Protein 1RQB (pdb70)

InterPro domains:
  IPR000891 Pyruvate carboxyltransferase [PF00682] (137-280)
  IPR000891 Pyruvate carboxyltransferase [PS50991] (14-276)
  IPR003379 Carboxylase, conserved domain [PF02436] (302-487)
  IPR013785 Aldolase-type TIM barrel [G3DSA:3.20.20.70] (5-469)
  IPR055268 Pyruvate carboxylase-like [PTHR43778] (8-470)

Organism: Propionibacterium freudenreichii subsp. shermanii (NCBI:txid1752)

Foldseek 3Di:
DDDDFFDFQEEAAEEAEAQDQQVVQLVLFAVLLPLLLLVLPFAHQAYEHDADCNCVNQLFPWLHHRLVSLLSSCVSPNHAYEEAAQQQGNFDAGAALVLLLVVLLSSVVSHAEYEYEHLQFVVSPSVVSCVVSVHAYEYEDEDADDPLDDLVLLLVSLVSCVCPHPAYEYYLQLDAQVNLLSNLLSNCVVPHLSHAYEYEGACQAPHCLNNCVNNRSRHRYYYAYDVCGAHSGHHHPVVSQVCPPVSYHHSGDVVSSVVSSVSVVVVVLLAVVSGDDGRHDNCCNPVVARPVVVVLVCCVVVPNSVCVVLCQLSVLCVQLQNRRCDPPNVVLSSVQSVVVSVHPPDDLVSLCSLQLSADHSGDHDPVSVVSSCVVVVDHRDHDHNSVPHDDCLVVLLVVQVVAAQRPNDVSLSSSCVRCVPSSNVSSVCSVVPTRGPTHDPCRSVVVD

Structure (mmCIF, N/CA/C/O backbone):
data_1RQB
#
_entry.id   1RQB
#
_cell.length_a   96.464
_cell.length_b   145.938
_cell.length_c   79.008
_cell.angle_alpha   90.00
_cell.angle_beta   90.00
_cell.angle_gamma   90.00
#
_symmetry.space_group_name_H-M   'C 2 2 21'
#
loop_
_entity.id
_entity.type
_entity.pdbx_description
1 polymer 'transcarboxylase 5S subunit'
2 non-polymer 'COBALT (II) ION'
3 water water
#
loop_
_atom_site.group_PDB
_atom_site.id
_atom_site.type_symbol
_atom_site.label_atom_id
_atom_site.label_alt_id
_atom_site.label_comp_id
_atom_site.label_asym_id
_atom_site.label_entity_id
_atom_site.label_seq_id
_atom_site.pdbx_PDB_ins_code
_atom_site.Cartn_x
_atom_site.Cartn_y
_atom_site.Cartn_z
_atom_site.occupancy
_atom_site.B_iso_or_equiv
_atom_site.auth_seq_id
_atom_site.auth_comp_id
_atom_site.auth_asym_id
_atom_site.auth_atom_id
_atom_site.pdbx_PDB_model_num
ATOM 1 N N . PRO A 1 14 ? 96.123 53.882 -30.637 1.00 57.82 3 PRO A N 1
ATOM 2 C CA . PRO A 1 14 ? 96.526 53.458 -29.278 1.00 55.56 3 PRO A CA 1
ATOM 3 C C . PRO A 1 14 ? 95.561 53.940 -28.194 1.00 51.89 3 PRO A C 1
ATOM 4 O O . PRO A 1 14 ? 95.131 55.093 -28.168 1.00 52.55 3 PRO A O 1
ATOM 8 N N . ARG A 1 15 ? 95.245 53.019 -27.301 1.00 42.81 4 ARG A N 1
ATOM 9 C CA . ARG A 1 15 ? 94.317 53.233 -26.182 1.00 33.36 4 ARG A CA 1
ATOM 10 C C . ARG A 1 15 ? 95.032 52.864 -24.882 1.00 29.71 4 ARG A C 1
ATOM 11 O O . ARG A 1 15 ? 96.193 52.457 -24.897 1.00 24.10 4 ARG A O 1
ATOM 19 N N . GLU A 1 16 ? 94.363 53.028 -23.754 1.00 23.60 5 GLU A N 1
ATOM 20 C CA . GLU A 1 16 ? 95.021 52.700 -22.482 1.00 24.74 5 GLU A CA 1
ATOM 21 C C . GLU A 1 16 ? 94.049 51.962 -21.560 1.00 25.81 5 GLU A C 1
ATOM 22 O O . GLU A 1 16 ? 92.833 52.125 -21.647 1.00 27.33 5 GLU A O 1
ATOM 28 N N . ILE A 1 17 ? 94.616 51.141 -20.689 1.00 20.66 6 ILE A N 1
ATOM 29 C CA . ILE A 1 17 ? 93.816 50.403 -19.702 1.00 18.21 6 ILE A CA 1
ATOM 30 C C . ILE A 1 17 ? 94.348 50.726 -18.305 1.00 18.70 6 ILE A C 1
ATOM 31 O O . ILE A 1 17 ? 95.550 50.659 -18.052 1.00 14.78 6 ILE A O 1
ATOM 36 N N . GLU A 1 18 ? 93.451 51.097 -17.406 1.00 14.76 7 GLU A N 1
ATOM 37 C CA . GLU A 1 18 ? 93.854 51.401 -16.028 1.00 19.38 7 GLU A CA 1
ATOM 38 C C . GLU A 1 18 ? 94.109 50.080 -15.300 1.00 19.73 7 GLU A C 1
ATOM 39 O O . GLU A 1 18 ? 93.305 49.154 -15.394 1.00 17.69 7 GLU A O 1
ATOM 45 N N . VAL A 1 19 ? 95.233 49.979 -14.593 1.00 14.60 8 VAL A N 1
ATOM 46 C CA . VAL A 1 19 ? 95.538 48.744 -13.857 1.00 14.50 8 VAL A CA 1
ATOM 47 C C . VAL A 1 19 ? 95.851 49.102 -12.403 1.00 15.44 8 VAL A C 1
ATOM 48 O O . VAL A 1 19 ? 96.251 50.227 -12.106 1.00 15.34 8 VAL A O 1
ATOM 52 N N . SER A 1 20 ? 95.669 48.144 -11.504 1.00 12.89 9 SER A N 1
ATOM 53 C CA . SER A 1 20 ? 95.885 48.402 -10.073 1.00 15.61 9 SER A CA 1
ATOM 54 C C . SER A 1 20 ? 97.360 48.678 -9.779 1.00 18.76 9 SER A C 1
ATOM 55 O O . SER A 1 20 ? 98.254 48.338 -10.554 1.00 13.50 9 SER A O 1
ATOM 58 N N . GLU A 1 21 ? 97.586 49.312 -8.634 1.00 16.81 10 GLU A N 1
ATOM 59 C CA . GLU A 1 21 ? 98.938 49.669 -8.182 1.00 19.48 10 GLU A CA 1
ATOM 60 C C . GLU A 1 21 ? 99.727 48.393 -7.881 1.00 15.81 10 GLU A C 1
ATOM 61 O O . GLU A 1 21 ? 99.143 47.351 -7.588 1.00 13.43 10 GLU A O 1
ATOM 67 N N . PRO A 1 22 ? 101.068 48.456 -7.971 1.00 15.41 11 PRO A N 1
ATOM 68 C CA . PRO A 1 22 ? 101.921 47.297 -7.689 1.00 14.03 11 PRO A CA 1
ATOM 69 C C . PRO A 1 22 ? 101.540 46.783 -6.299 1.00 15.40 11 PRO A C 1
ATOM 70 O O . PRO A 1 22 ? 101.348 47.576 -5.379 1.00 14.51 11 PRO A O 1
ATOM 74 N N . ARG A 1 23 ? 101.441 45.467 -6.132 1.00 12.05 12 ARG A N 1
ATOM 75 C CA . ARG A 1 23 ? 101.006 44.938 -4.831 1.00 14.54 12 ARG A CA 1
ATOM 76 C C . ARG A 1 23 ? 101.163 43.416 -4.807 1.00 13.74 12 ARG A C 1
ATOM 77 O O . ARG A 1 23 ? 101.391 42.788 -5.839 1.00 11.78 12 ARG A O 1
ATOM 85 N N . GLU A 1 24 ? 101.025 42.833 -3.618 1.00 11.91 13 GLU A N 1
ATOM 86 C CA . GLU A 1 24 ? 101.096 41.372 -3.490 1.00 12.70 13 GLU A CA 1
ATOM 87 C C . GLU A 1 24 ? 99.683 40.814 -3.666 1.00 12.35 13 GLU A C 1
ATOM 88 O O . GLU A 1 24 ? 98.711 41.372 -3.156 1.00 16.52 13 GLU A O 1
ATOM 94 N N . VAL A 1 25 ? 99.580 39.728 -4.417 1.00 12.21 14 VAL A N 1
ATOM 95 C CA . VAL A 1 25 ? 98.286 39.069 -4.641 1.00 12.74 14 VAL A CA 1
ATOM 96 C C . VAL A 1 25 ? 98.285 37.784 -3.810 1.00 11.79 14 VAL A C 1
ATOM 97 O O . VAL A 1 25 ? 99.261 37.035 -3.825 1.00 10.89 14 VAL A O 1
ATOM 101 N N . GLY A 1 26 ? 97.213 37.542 -3.066 1.00 10.00 15 GLY A N 1
ATOM 102 C CA . GLY A 1 26 ? 97.164 36.335 -2.260 1.00 9.74 15 GLY A CA 1
ATOM 103 C C . GLY A 1 26 ? 96.767 35.130 -3.101 1.00 11.26 15 GLY A C 1
ATOM 104 O O . GLY A 1 26 ? 96.065 35.266 -4.101 1.00 8.81 15 GLY A O 1
ATOM 105 N N . ILE A 1 27 ? 97.193 33.946 -2.679 1.00 9.31 16 ILE A N 1
ATOM 106 C CA . ILE A 1 27 ? 96.873 32.710 -3.406 1.00 9.29 16 ILE A CA 1
ATOM 107 C C . ILE A 1 27 ? 96.249 31.690 -2.452 1.00 12.47 16 ILE A C 1
ATOM 108 O O . ILE A 1 27 ? 96.766 31.454 -1.361 1.00 11.22 16 ILE A O 1
ATOM 113 N N . THR A 1 28 ? 95.133 31.107 -2.878 1.00 8.71 17 THR A N 1
ATOM 114 C CA . THR A 1 28 ? 94.480 30.039 -2.107 1.00 10.11 17 THR A CA 1
ATOM 115 C C . THR A 1 28 ? 94.760 28.722 -2.834 1.00 10.69 17 THR A C 1
ATOM 116 O O . THR A 1 28 ? 94.516 28.611 -4.035 1.00 10.71 17 THR A O 1
ATOM 120 N N . GLU A 1 29 ? 95.305 27.739 -2.114 1.00 9.28 18 GLU A N 1
ATOM 121 C CA . GLU A 1 29 ? 95.641 26.429 -2.692 1.00 10.47 18 GLU A CA 1
ATOM 122 C C . GLU A 1 29 ? 94.430 25.497 -2.594 1.00 9.85 18 GLU A C 1
ATOM 123 O O . GLU A 1 29 ? 93.803 25.389 -1.541 1.00 8.93 18 GLU A O 1
ATOM 129 N N . LEU A 1 30 ? 94.142 24.783 -3.686 1.00 8.34 19 LEU A N 1
ATOM 130 C CA . LEU A 1 3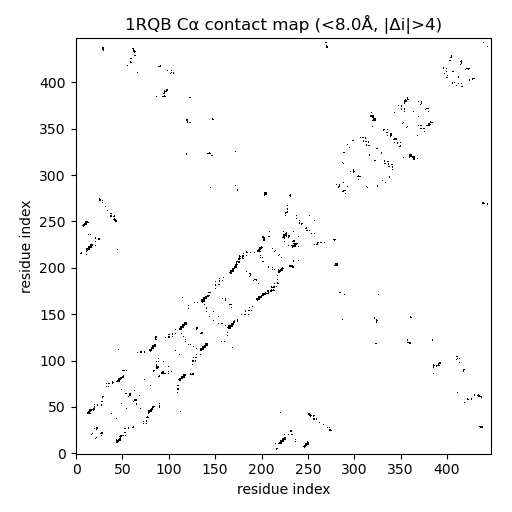0 ? 92.951 23.925 -3.763 1.00 10.43 19 LEU A CA 1
ATOM 131 C C . LEU A 1 30 ? 93.286 22.434 -3.856 1.00 11.78 19 LEU A C 1
ATOM 132 O O . LEU A 1 30 ? 92.374 21.615 -3.964 1.00 10.85 19 LEU A O 1
ATOM 137 N N . VAL A 1 31 ? 94.557 22.064 -3.798 1.00 8.32 20 VAL A N 1
ATOM 138 C CA . VAL A 1 31 ? 94.930 20.654 -3.994 1.00 11.54 20 VAL A CA 1
ATOM 139 C C . VAL A 1 31 ? 94.260 19.692 -3.011 1.00 12.60 20 VAL A C 1
ATOM 140 O O . VAL A 1 31 ? 93.965 18.555 -3.379 1.00 11.94 20 VAL A O 1
ATOM 144 N N . LEU A 1 32 ? 93.992 20.125 -1.782 1.00 10.93 21 LEU A N 1
ATOM 145 C CA . LEU A 1 32 ? 93.424 19.212 -0.779 1.00 11.02 21 LEU A CA 1
ATOM 146 C C . LEU A 1 32 ? 91.901 19.085 -0.869 1.00 14.20 21 LEU A C 1
ATOM 147 O O . LEU A 1 32 ? 91.314 18.274 -0.154 1.00 14.33 21 LEU A O 1
ATOM 152 N N . ARG A 1 33 ? 91.250 19.860 -1.727 1.00 10.22 22 ARG A N 1
ATOM 153 C CA . ARG A 1 33 ? 89.789 19.722 -1.813 1.00 11.35 22 ARG A CA 1
ATOM 154 C C . ARG A 1 33 ? 89.310 19.758 -3.265 1.00 11.54 22 ARG A C 1
ATOM 155 O O . ARG A 1 33 ? 89.066 18.715 -3.871 1.00 12.78 22 ARG A O 1
ATOM 163 N N . ASP A 1 34 ? 89.213 20.946 -3.849 1.00 8.53 23 ASP A N 1
ATOM 164 C CA . ASP A 1 34 ? 88.625 21.063 -5.192 1.00 9.78 23 ASP A CA 1
ATOM 165 C C . ASP A 1 34 ? 89.462 20.387 -6.283 1.00 8.24 23 ASP A C 1
ATOM 166 O O . ASP A 1 34 ? 88.902 19.869 -7.249 1.00 8.11 23 ASP A O 1
ATOM 171 N N . ALA A 1 35 ? 90.787 20.366 -6.161 1.00 9.24 24 ALA A N 1
ATOM 172 C CA . ALA A 1 35 ? 91.588 19.760 -7.236 1.00 9.00 24 ALA A CA 1
ATOM 173 C C . ALA A 1 35 ? 91.246 18.280 -7.420 1.00 13.03 24 ALA A C 1
ATOM 174 O O . ALA A 1 35 ? 90.988 17.841 -8.540 1.00 10.46 24 ALA A O 1
ATOM 176 N N . HIS A 1 36 ? 91.227 17.494 -6.340 1.00 10.73 25 HIS A N 1
ATOM 177 C CA . HIS A 1 36 ? 90.944 16.066 -6.543 1.00 12.37 25 HIS A CA 1
ATOM 178 C C . HIS A 1 36 ? 89.443 15.831 -6.713 1.00 11.88 25 HIS A C 1
ATOM 179 O O . HIS A 1 36 ? 89.026 14.845 -7.319 1.00 10.25 25 HIS A O 1
ATOM 186 N N . GLN A 1 37 ? 88.625 16.741 -6.200 1.00 8.89 26 GLN A N 1
ATOM 187 C CA . GLN A 1 37 ? 87.179 16.595 -6.417 1.00 11.46 26 GLN A CA 1
ATOM 188 C C . GLN A 1 37 ? 86.897 16.732 -7.915 1.00 12.60 26 GLN A C 1
ATOM 189 O O . GLN A 1 37 ? 86.106 15.988 -8.491 1.00 11.73 26 GLN A O 1
ATOM 195 N N . SER A 1 38 ? 87.579 17.679 -8.542 1.00 12.59 27 SER A N 1
ATOM 196 C CA . SER A 1 38 ? 87.365 18.000 -9.960 1.00 13.45 27 SER A CA 1
ATOM 197 C C . SER A 1 38 ? 88.125 17.058 -10.894 1.00 14.80 27 SER A C 1
ATOM 198 O O . SER A 1 38 ? 87.660 16.781 -11.998 1.00 16.58 27 SER A O 1
ATOM 201 N N . LEU A 1 39 ? 89.273 16.546 -10.464 1.00 8.25 28 LEU A N 1
ATOM 202 C CA . LEU A 1 39 ? 90.076 15.725 -11.382 1.00 10.30 28 LEU A CA 1
ATOM 203 C C . LEU A 1 39 ? 89.969 14.220 -11.124 1.00 17.67 28 LEU A C 1
ATOM 204 O O . LEU A 1 39 ? 90.188 13.433 -12.045 1.00 16.12 28 LEU A O 1
ATOM 217 N N . ALA A 1 41 ? 87.317 12.495 -9.018 1.00 10.87 30 ALA A N 1
ATOM 218 C CA . ALA A 1 41 ? 86.046 12.170 -8.355 1.00 13.31 30 ALA A CA 1
ATOM 219 C C . ALA A 1 41 ? 86.130 12.218 -6.827 1.00 14.03 30 ALA A C 1
ATOM 220 O O . ALA A 1 41 ? 85.494 11.409 -6.152 1.00 14.68 30 ALA A O 1
ATOM 222 N N . THR A 1 42 ? 86.915 13.144 -6.279 1.00 14.01 31 THR A N 1
ATOM 223 C CA . THR A 1 42 ? 87.011 13.338 -4.824 1.00 12.59 31 THR A CA 1
ATOM 224 C C . THR A 1 42 ? 87.489 12.074 -4.105 1.00 15.52 31 THR A C 1
ATOM 225 O O . THR A 1 42 ? 87.250 11.923 -2.908 1.00 13.08 31 THR A O 1
ATOM 229 N N . ARG A 1 43 ? 88.218 11.197 -4.789 1.00 13.88 32 ARG A N 1
ATOM 230 C CA . ARG A 1 43 ? 88.636 9.931 -4.171 1.00 12.30 32 ARG A CA 1
ATOM 231 C C . ARG A 1 43 ? 89.972 10.014 -3.428 1.00 16.89 32 ARG A C 1
ATOM 232 O O . ARG A 1 43 ? 90.420 9.013 -2.872 1.00 15.36 32 ARG A O 1
ATOM 248 N N . ALA A 1 45 ? 92.753 9.842 -0.951 1.00 15.47 34 ALA A N 1
ATOM 249 C CA . ALA A 1 45 ? 92.828 9.284 0.408 1.00 15.27 34 ALA A CA 1
ATOM 250 C C . ALA A 1 45 ? 93.701 10.181 1.287 1.00 17.22 34 ALA A C 1
ATOM 251 O O . ALA A 1 45 ? 94.714 10.718 0.841 1.00 15.14 34 ALA A O 1
ATOM 261 N N . GLU A 1 47 ? 95.750 9.391 3.498 1.00 17.04 36 GLU A N 1
ATOM 262 C CA . GLU A 1 47 ? 97.113 8.843 3.556 1.00 15.93 36 GLU A CA 1
ATOM 263 C C . GLU A 1 47 ? 97.990 9.441 2.453 1.00 17.66 36 GLU A C 1
ATOM 264 O O . GLU A 1 47 ? 99.198 9.596 2.623 1.00 15.72 36 GLU A O 1
ATOM 270 N N . ASP A 1 48 ? 97.382 9.796 1.327 1.00 16.05 37 ASP A N 1
ATOM 271 C CA . ASP A 1 48 ? 98.139 10.328 0.185 1.00 16.31 37 ASP A CA 1
ATOM 272 C C . ASP A 1 48 ? 98.306 11.848 0.261 1.00 17.89 37 ASP A C 1
ATOM 273 O O . ASP A 1 48 ? 99.003 12.429 -0.571 1.00 20.81 37 ASP A O 1
ATOM 286 N N . VAL A 1 50 ? 98.542 13.775 3.677 1.00 19.74 39 VAL A N 1
ATOM 287 C CA . VAL A 1 50 ? 99.215 14.250 4.896 1.00 22.63 39 VAL A CA 1
ATOM 288 C C . VAL A 1 50 ? 100.703 14.545 4.698 1.00 20.40 39 VAL A C 1
ATOM 289 O O . VAL A 1 50 ? 101.238 15.456 5.327 1.00 17.73 39 VAL A O 1
ATOM 293 N N . GLY A 1 51 ? 101.370 13.781 3.843 1.00 19.16 40 GLY A N 1
ATOM 294 C CA . GLY A 1 51 ? 102.787 14.001 3.618 1.00 15.93 40 GLY A CA 1
ATOM 295 C C . GLY A 1 51 ? 103.173 15.350 3.029 1.00 17.65 40 GLY A C 1
ATOM 296 O O . GLY A 1 51 ? 104.343 15.728 3.069 1.00 18.02 40 GLY A O 1
ATOM 297 N N . ALA A 1 52 ? 102.207 16.096 2.502 1.00 15.26 41 ALA A N 1
ATOM 298 C CA . ALA A 1 52 ? 102.515 17.400 1.897 1.00 14.02 41 ALA A CA 1
ATOM 299 C C . ALA A 1 52 ? 102.062 18.550 2.800 1.00 12.14 41 ALA A C 1
ATOM 300 O O . ALA A 1 52 ? 102.343 19.712 2.511 1.00 15.31 41 ALA A O 1
ATOM 302 N N . CYS A 1 53 ? 101.383 18.238 3.898 1.00 15.59 42 CYS A N 1
ATOM 303 C CA . CYS A 1 53 ? 100.826 19.283 4.771 1.00 17.51 42 CYS A CA 1
ATOM 304 C C . CYS A 1 53 ? 101.887 20.229 5.338 1.00 16.46 42 CYS A C 1
ATOM 305 O O . CYS A 1 53 ? 101.675 21.440 5.376 1.00 15.11 42 CYS A O 1
ATOM 308 N N . ALA A 1 54 ? 103.020 19.703 5.784 1.00 17.33 43 ALA A N 1
ATOM 309 C CA . ALA A 1 54 ? 104.053 20.580 6.354 1.00 16.39 43 ALA A CA 1
ATOM 310 C C . ALA A 1 54 ? 104.515 21.596 5.306 1.00 17.92 43 ALA A C 1
ATOM 311 O O . ALA A 1 54 ? 104.663 22.781 5.599 1.00 14.22 43 ALA A O 1
ATOM 313 N N . ASP A 1 55 ? 104.736 21.141 4.074 1.00 15.13 44 ASP A N 1
ATOM 314 C CA . ASP A 1 55 ? 105.190 22.059 3.020 1.00 12.68 44 ASP A CA 1
ATOM 315 C C . ASP A 1 55 ? 104.079 23.036 2.632 1.00 13.07 44 ASP A C 1
ATOM 316 O O . ASP A 1 55 ? 104.343 24.214 2.393 1.00 13.69 44 ASP A O 1
ATOM 321 N N . ILE A 1 56 ? 102.840 22.558 2.567 1.00 12.87 45 ILE A N 1
ATOM 322 C CA . ILE A 1 56 ? 101.717 23.441 2.220 1.00 13.09 45 ILE A CA 1
ATOM 323 C C . ILE A 1 56 ? 101.602 24.552 3.267 1.00 14.28 45 ILE A C 1
ATOM 324 O O . ILE A 1 56 ? 101.434 25.725 2.938 1.00 11.87 45 ILE A O 1
ATOM 329 N N . ASP A 1 57 ? 101.741 24.166 4.533 1.00 13.34 46 ASP A N 1
ATOM 330 C CA . ASP A 1 57 ? 101.634 25.089 5.672 1.00 17.73 46 ASP A CA 1
ATOM 331 C C . ASP A 1 57 ? 102.716 26.171 5.631 1.00 16.14 46 ASP A C 1
ATOM 332 O O . ASP A 1 57 ? 102.508 27.266 6.151 1.00 17.56 46 ASP A O 1
ATOM 337 N N . ALA A 1 58 ? 103.866 25.900 5.023 1.00 15.85 47 ALA A N 1
ATOM 338 C CA . ALA A 1 58 ? 104.945 26.900 5.010 1.00 17.29 47 ALA A CA 1
ATOM 339 C C . ALA A 1 58 ? 105.118 27.546 3.633 1.00 17.99 47 ALA A C 1
ATOM 340 O O . ALA A 1 58 ? 106.059 28.312 3.428 1.00 16.74 47 ALA A O 1
ATOM 342 N N . ALA A 1 59 ? 104.218 27.277 2.694 1.00 13.92 48 ALA A N 1
ATOM 343 C CA . ALA A 1 59 ? 104.385 27.809 1.332 1.00 13.29 48 ALA A CA 1
ATOM 344 C C . ALA A 1 59 ? 104.031 29.295 1.233 1.00 16.20 48 ALA A C 1
ATOM 345 O O . ALA A 1 59 ? 104.532 29.982 0.344 1.00 20.26 48 ALA A O 1
ATOM 347 N N . GLY A 1 60 ? 103.168 29.795 2.115 1.00 16.77 49 GLY A N 1
ATOM 348 C CA . GLY A 1 60 ? 102.787 31.204 2.059 1.00 13.39 49 GLY A CA 1
ATOM 349 C C . GLY A 1 60 ? 101.407 31.509 1.481 1.00 16.89 49 GLY A C 1
ATOM 350 O O . GLY A 1 60 ? 101.116 32.643 1.105 1.00 13.04 49 GLY A O 1
ATOM 351 N N . TYR A 1 61 ? 100.539 30.508 1.429 1.00 12.49 50 TYR A N 1
ATOM 352 C CA . TYR A 1 61 ? 99.191 30.690 0.869 1.00 12.61 50 TYR A CA 1
ATOM 353 C C . TYR A 1 61 ? 98.323 31.552 1.789 1.00 14.33 50 TYR A C 1
ATOM 354 O O . TYR A 1 61 ? 98.490 31.542 3.008 1.00 14.11 50 TYR A O 1
ATOM 363 N N . TRP A 1 62 ? 97.370 32.272 1.201 1.00 12.52 51 TRP A N 1
ATOM 364 C CA . TRP A 1 62 ? 96.435 33.085 1.994 1.00 13.73 51 TRP A CA 1
ATOM 365 C C . TRP A 1 62 ? 95.533 32.128 2.780 1.00 12.22 51 TRP A C 1
ATOM 366 O O . TRP A 1 62 ? 95.234 32.340 3.954 1.00 12.20 51 TRP A O 1
ATOM 377 N N . SER A 1 63 ? 95.096 31.064 2.110 1.00 9.66 52 SER A N 1
ATOM 378 C CA . SER A 1 63 ? 94.275 30.023 2.746 1.00 9.62 52 SER A CA 1
ATOM 379 C C . SER A 1 63 ? 94.498 28.705 2.005 1.00 11.18 52 SER A C 1
ATOM 380 O O . SER A 1 63 ? 95.024 28.682 0.893 1.00 9.30 52 SER A O 1
ATOM 383 N N . VAL A 1 64 ? 94.109 27.622 2.659 1.00 9.54 53 VAL A N 1
ATOM 384 C CA . VAL A 1 64 ? 94.223 26.260 2.118 1.00 10.31 53 VAL A CA 1
ATOM 385 C C . VAL A 1 64 ? 92.829 25.628 2.125 1.00 11.63 53 VAL A C 1
ATOM 386 O O . VAL A 1 64 ? 92.268 25.356 3.185 1.00 10.91 53 VAL A O 1
ATOM 390 N N . GLU A 1 65 ? 92.247 25.412 0.948 1.00 8.10 54 GLU A N 1
ATOM 391 C CA . GLU A 1 65 ? 90.906 24.812 0.931 1.00 11.25 54 GLU A CA 1
ATOM 392 C C . GLU A 1 65 ? 91.091 23.320 1.216 1.00 15.71 54 GLU A C 1
ATOM 393 O O . GLU A 1 65 ? 91.829 22.642 0.504 1.00 16.10 54 GLU A O 1
ATOM 399 N N . CYS A 1 66 ? 90.442 22.799 2.253 1.00 10.34 55 CYS A N 1
ATOM 400 C CA . CYS A 1 66 ? 90.687 21.387 2.578 1.00 12.01 55 CYS A CA 1
ATOM 401 C C . CYS A 1 66 ? 89.439 20.684 3.114 1.00 13.66 55 CYS A C 1
ATOM 402 O O . CYS A 1 66 ? 89.536 19.563 3.611 1.00 16.03 55 CYS A O 1
ATOM 405 N N . TRP A 1 67 ? 88.268 21.298 3.004 1.00 12.08 56 TRP A N 1
ATOM 406 C CA . TRP A 1 67 ? 87.084 20.626 3.556 1.00 14.44 56 TRP A CA 1
ATOM 407 C C . TRP A 1 67 ? 85.820 21.132 2.860 1.00 16.17 56 TRP A C 1
ATOM 408 O O . TRP A 1 67 ? 85.839 22.132 2.144 1.00 12.35 56 TRP A O 1
ATOM 419 N N . GLY A 1 68 ? 84.723 20.416 3.069 1.00 16.71 57 GLY A N 1
ATOM 420 C CA . GLY A 1 68 ? 83.477 20.824 2.458 1.00 15.95 57 GLY A CA 1
ATOM 421 C C . GLY A 1 68 ? 83.365 20.326 1.037 1.00 17.59 57 GLY A C 1
ATOM 422 O O . GLY A 1 68 ? 84.117 19.451 0.611 1.00 14.77 57 GLY A O 1
ATOM 423 N N . GLY A 1 69 ? 82.432 20.902 0.290 1.00 15.71 58 GLY A N 1
ATOM 424 C CA . GLY A 1 69 ? 82.231 20.451 -1.072 1.00 16.08 58 GLY A CA 1
ATOM 425 C C . GLY A 1 69 ? 81.766 19.006 -0.990 1.00 17.25 58 GLY A C 1
ATOM 426 O O . GLY A 1 69 ? 81.052 18.634 -0.060 1.00 17.88 58 GLY A O 1
ATOM 427 N N . ALA A 1 70 ? 82.211 18.180 -1.929 1.00 14.97 59 ALA A N 1
ATOM 428 C CA . ALA A 1 70 ? 81.803 16.768 -1.982 1.00 14.22 59 ALA A CA 1
ATOM 429 C C . ALA A 1 70 ? 82.718 15.883 -1.131 1.00 15.74 59 ALA A C 1
ATOM 430 O O . ALA A 1 70 ? 82.526 14.668 -1.091 1.00 12.45 59 ALA A O 1
ATOM 432 N N . THR A 1 71 ? 83.688 16.452 -0.423 1.00 11.25 60 THR A N 1
ATOM 433 C CA . THR A 1 71 ? 84.616 15.598 0.334 1.00 16.15 60 THR A CA 1
ATOM 434 C C . THR A 1 71 ? 83.949 14.923 1.535 1.00 19.86 60 THR A C 1
ATOM 435 O O . THR A 1 71 ? 84.363 13.836 1.936 1.00 14.70 60 THR A O 1
ATOM 4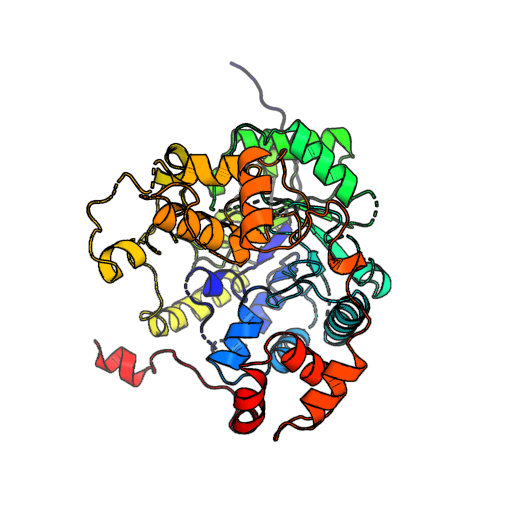39 N N . TYR A 1 72 ? 82.934 15.546 2.131 1.00 13.49 61 TYR A N 1
ATOM 440 C CA . TYR A 1 72 ? 82.276 14.919 3.287 1.00 14.85 61 TYR A CA 1
ATOM 441 C C . TYR A 1 72 ? 81.636 13.611 2.816 1.00 15.53 61 TYR A C 1
ATOM 442 O O . TYR A 1 72 ? 81.866 12.540 3.375 1.00 15.57 61 TYR A O 1
ATOM 451 N N . ASP A 1 73 ? 80.850 13.708 1.756 1.00 12.54 62 ASP A N 1
ATOM 452 C CA . ASP A 1 73 ? 80.185 12.536 1.169 1.00 16.55 62 ASP A CA 1
ATOM 453 C C . ASP A 1 73 ? 81.217 11.474 0.779 1.00 15.12 62 ASP A C 1
ATOM 454 O O . ASP A 1 73 ? 81.044 10.294 1.079 1.00 12.89 62 ASP A O 1
ATOM 459 N N . SER A 1 74 ? 82.292 11.873 0.104 1.00 16.41 63 SER A N 1
ATOM 460 C CA . SER A 1 74 ? 83.291 10.894 -0.351 1.00 17.18 63 SER A CA 1
ATOM 461 C C . SER A 1 74 ? 83.929 10.150 0.823 1.00 18.92 63 SER A C 1
ATOM 462 O O . SER A 1 74 ? 84.175 8.947 0.756 1.00 14.51 63 SER A O 1
ATOM 465 N N . CYS A 1 75 ? 84.224 10.877 1.891 1.00 13.39 64 CYS A N 1
ATOM 466 C CA . CYS A 1 75 ? 84.858 10.258 3.063 1.00 13.24 64 CYS A CA 1
ATOM 467 C C . CYS A 1 75 ? 84.006 9.110 3.607 1.00 13.50 64 CYS A C 1
ATOM 468 O O . CYS A 1 75 ? 84.502 8.003 3.810 1.00 13.24 64 CYS A O 1
ATOM 471 N N . ILE A 1 76 ? 82.721 9.351 3.830 1.00 15.05 65 ILE A N 1
ATOM 472 C CA . ILE A 1 76 ? 81.892 8.308 4.451 1.00 18.11 65 ILE A CA 1
ATOM 473 C C . ILE A 1 76 ? 81.320 7.320 3.433 1.00 18.02 65 ILE A C 1
ATOM 474 O O . ILE A 1 76 ? 80.987 6.193 3.795 1.00 16.82 65 ILE A O 1
ATOM 479 N N . ARG A 1 77 ? 81.223 7.700 2.166 1.00 14.97 66 ARG A N 1
ATOM 480 C CA . ARG A 1 77 ? 80.591 6.786 1.205 1.00 16.10 66 ARG A CA 1
ATOM 481 C C . ARG A 1 77 ? 81.616 5.873 0.529 1.00 19.39 66 ARG A C 1
ATOM 482 O O . ARG A 1 77 ? 81.320 4.709 0.268 1.00 20.47 66 ARG A O 1
ATOM 490 N N . PHE A 1 78 ? 82.828 6.362 0.276 1.00 16.54 67 PHE A N 1
ATOM 491 C CA . PHE A 1 78 ? 83.806 5.547 -0.461 1.00 15.53 67 PHE A CA 1
ATOM 492 C C . PHE A 1 78 ? 85.094 5.269 0.316 1.00 15.17 67 PHE A C 1
ATOM 493 O O . PHE A 1 78 ? 85.753 4.261 0.064 1.00 15.53 67 PHE A O 1
ATOM 501 N N . LEU A 1 79 ? 85.481 6.134 1.247 1.00 14.50 68 LEU A N 1
ATOM 502 C CA . LEU A 1 79 ? 86.786 5.946 1.896 1.00 14.47 68 LEU A CA 1
ATOM 503 C C . LEU A 1 79 ? 86.682 5.458 3.342 1.00 16.45 68 LEU A C 1
ATOM 504 O O . LEU A 1 79 ? 87.705 5.323 4.012 1.00 17.47 68 LEU A O 1
ATOM 509 N N . ASN A 1 80 ? 85.473 5.195 3.826 1.00 16.32 69 ASN A N 1
ATOM 510 C CA . ASN A 1 80 ? 85.276 4.750 5.214 1.00 16.95 69 ASN A CA 1
ATOM 511 C C . ASN A 1 80 ? 86.103 5.632 6.150 1.00 18.46 69 ASN A C 1
ATOM 512 O O . ASN A 1 80 ? 86.784 5.148 7.053 1.00 17.48 69 ASN A O 1
ATOM 517 N N . GLU A 1 81 ? 86.022 6.938 5.933 1.00 16.24 70 GLU A N 1
ATOM 518 C CA . GLU A 1 81 ? 86.790 7.904 6.731 1.00 14.24 70 GLU A CA 1
ATOM 519 C C . GLU A 1 81 ? 85.838 8.905 7.389 1.00 15.49 70 GLU A C 1
ATOM 520 O O . GLU A 1 81 ? 84.857 9.334 6.784 1.00 13.42 70 GLU A O 1
ATOM 526 N N . ASP A 1 82 ? 86.117 9.264 8.635 1.00 13.73 71 ASP A N 1
ATOM 527 C CA . ASP A 1 82 ? 85.274 10.254 9.322 1.00 14.67 71 ASP A CA 1
ATOM 528 C C . ASP A 1 82 ? 85.761 11.638 8.884 1.00 12.32 71 ASP A C 1
ATOM 529 O O . ASP A 1 82 ? 86.904 12.008 9.147 1.00 10.84 71 ASP A O 1
ATOM 534 N N . PRO A 1 83 ? 84.901 12.422 8.216 1.00 13.59 72 PRO A N 1
ATOM 535 C CA . PRO A 1 83 ? 85.288 13.764 7.746 1.00 12.54 72 PRO A CA 1
ATOM 536 C C . PRO A 1 83 ? 85.783 14.672 8.874 1.00 14.63 72 PRO A C 1
ATOM 537 O O . PRO A 1 83 ? 86.643 15.526 8.667 1.00 12.90 72 PRO A O 1
ATOM 541 N N . TRP A 1 84 ? 85.230 14.499 10.069 1.00 12.78 73 TRP A N 1
ATOM 542 C CA . TRP A 1 84 ? 85.638 15.338 11.204 1.00 13.44 73 TRP A CA 1
ATOM 543 C C . TRP A 1 84 ? 87.064 14.986 11.638 1.00 14.87 73 TRP A C 1
ATOM 544 O O . TRP A 1 84 ? 87.810 15.844 12.108 1.00 14.45 73 TRP A O 1
ATOM 555 N N . GLU A 1 85 ? 87.461 13.728 11.482 1.00 14.90 74 GLU A N 1
ATOM 556 C CA . GLU A 1 85 ? 88.831 13.346 11.854 1.00 16.08 74 GLU A CA 1
ATOM 557 C C . GLU A 1 85 ? 89.803 13.945 10.835 1.00 14.37 74 GLU A C 1
ATOM 558 O O . GLU A 1 85 ? 90.920 14.332 11.175 1.00 14.16 74 GLU A O 1
ATOM 564 N N . ARG A 1 86 ? 89.375 14.019 9.576 1.00 14.66 75 ARG A N 1
ATOM 565 C CA . ARG A 1 86 ? 90.232 14.601 8.533 1.00 10.91 75 ARG A CA 1
ATOM 566 C C . ARG A 1 86 ? 90.460 16.083 8.841 1.00 11.91 75 ARG A C 1
ATOM 567 O O . ARG A 1 86 ? 91.579 16.585 8.747 1.00 11.34 75 ARG A O 1
ATOM 575 N N . LEU A 1 87 ? 89.390 16.780 9.216 1.00 11.25 76 LEU A N 1
ATOM 576 C CA . LEU A 1 87 ? 89.494 18.207 9.553 1.00 11.89 76 LEU A CA 1
ATOM 577 C C . LEU A 1 87 ? 90.423 18.385 10.756 1.00 13.73 76 LEU A C 1
ATOM 578 O O . LEU A 1 87 ? 91.291 19.256 10.753 1.00 13.31 76 LEU A O 1
ATOM 583 N N . ARG A 1 88 ? 90.243 17.573 11.796 1.00 14.01 77 ARG A N 1
ATOM 584 C CA . ARG A 1 88 ? 91.117 17.693 12.971 1.00 15.09 77 ARG A CA 1
ATOM 585 C C . ARG A 1 88 ? 92.581 17.458 12.595 1.00 14.14 77 ARG A C 1
ATOM 586 O O . ARG A 1 88 ? 93.476 18.155 13.074 1.00 14.83 77 ARG A O 1
ATOM 594 N N . THR A 1 89 ? 92.819 16.479 11.733 1.00 14.52 78 THR A N 1
ATOM 595 C CA . THR A 1 89 ? 94.191 16.155 11.316 1.00 14.43 78 THR A CA 1
ATOM 596 C C . THR A 1 89 ? 94.794 17.328 10.541 1.00 17.18 78 THR A C 1
ATOM 597 O O . THR A 1 89 ? 95.935 17.716 10.788 1.00 13.59 78 THR A O 1
ATOM 601 N N . PHE A 1 90 ? 94.030 17.904 9.619 1.00 16.57 79 PHE A N 1
ATOM 602 C CA . PHE A 1 90 ? 94.534 19.042 8.836 1.00 15.69 79 PHE A CA 1
ATOM 603 C C . PHE A 1 90 ? 94.852 20.219 9.760 1.00 15.83 79 PHE A C 1
ATOM 604 O O . PHE A 1 90 ? 95.843 20.921 9.564 1.00 13.59 79 PHE A O 1
ATOM 612 N N . ARG A 1 91 ? 94.011 20.434 10.769 1.00 12.09 80 ARG A N 1
ATOM 613 C CA . ARG A 1 91 ? 94.212 21.557 11.697 1.00 11.25 80 ARG A CA 1
ATOM 614 C C . ARG A 1 91 ? 95.533 21.380 12.449 1.00 12.96 80 ARG A C 1
ATOM 615 O O . ARG A 1 91 ? 96.261 22.340 12.693 1.00 15.13 80 ARG A O 1
ATOM 623 N N . LYS A 1 92 ? 95.825 20.139 12.810 1.00 14.92 81 LYS A N 1
ATOM 624 C CA . LYS A 1 92 ? 97.034 19.798 13.574 1.00 15.56 81 LYS A CA 1
ATOM 625 C C . LYS A 1 92 ? 98.292 19.847 12.702 1.00 19.13 81 LYS A C 1
ATOM 626 O O . LYS A 1 92 ? 99.335 20.327 13.143 1.00 16.41 81 LYS A O 1
ATOM 632 N N . LEU A 1 93 ? 98.204 19.375 11.462 1.00 16.03 82 LEU A N 1
ATOM 633 C CA . LEU A 1 93 ? 99.389 19.335 10.592 1.00 17.70 82 LEU A CA 1
ATOM 634 C C . LEU A 1 93 ? 99.667 20.681 9.917 1.00 16.16 82 LEU A C 1
ATOM 635 O O . LEU A 1 93 ? 100.755 20.886 9.381 1.00 18.98 82 LEU A O 1
ATOM 648 N N . PRO A 1 95 ? 99.105 24.071 11.441 1.00 19.60 84 PRO A N 1
ATOM 649 C CA . PRO A 1 95 ? 98.747 25.044 12.479 1.00 20.94 84 PRO A CA 1
ATOM 650 C C . PRO A 1 95 ? 98.874 26.535 12.159 1.00 21.38 84 PRO A C 1
ATOM 651 O O . PRO A 1 95 ? 98.259 27.369 12.821 1.00 22.42 84 PRO A O 1
ATOM 655 N N . ASN A 1 96 ? 99.648 26.890 11.145 1.00 21.00 85 ASN A N 1
ATOM 656 C CA . ASN A 1 96 ? 99.840 28.315 10.837 1.00 24.20 85 ASN A CA 1
ATOM 657 C C . ASN A 1 96 ? 99.002 28.759 9.636 1.00 24.78 85 ASN A C 1
ATOM 658 O O . ASN A 1 96 ? 99.112 29.907 9.206 1.00 23.87 85 ASN A O 1
ATOM 663 N N . SER A 1 97 ? 98.144 27.891 9.114 1.00 17.97 86 SER A N 1
ATOM 664 C CA . SER A 1 97 ? 97.401 28.257 7.900 1.00 17.95 86 SER A CA 1
ATOM 665 C C . SER A 1 97 ? 95.925 28.548 8.178 1.00 17.94 86 SER A C 1
ATOM 666 O O . SER A 1 97 ? 95.343 28.057 9.144 1.00 14.85 86 SER A O 1
ATOM 669 N N . ARG A 1 98 ? 95.339 29.360 7.298 1.00 13.65 87 ARG A N 1
ATOM 670 C CA . ARG A 1 98 ? 93.894 29.617 7.365 1.00 16.33 87 ARG A CA 1
ATOM 671 C C . ARG A 1 98 ? 93.224 28.464 6.616 1.00 16.64 87 ARG A C 1
ATOM 672 O O . ARG A 1 98 ? 93.399 28.335 5.405 1.00 16.69 87 ARG A O 1
ATOM 680 N N . LEU A 1 99 ? 92.486 27.617 7.322 1.00 11.86 88 LEU A N 1
ATOM 681 C CA . LEU A 1 99 ? 91.804 26.509 6.639 1.00 12.24 88 LEU A CA 1
ATOM 682 C C . LEU A 1 99 ? 90.504 27.049 6.043 1.00 16.16 88 LEU A C 1
ATOM 683 O O . LEU A 1 99 ? 89.835 27.884 6.651 1.00 13.23 88 LEU A O 1
ATOM 688 N N . GLN A 1 100 ? 90.156 26.571 4.852 1.00 11.82 89 GLN A N 1
ATOM 689 C CA . GLN A 1 100 ? 88.949 27.069 4.178 1.00 10.69 89 GLN A CA 1
ATOM 690 C C . GLN A 1 100 ? 88.088 25.897 3.707 1.00 12.20 89 GLN A C 1
ATOM 691 O O . GLN A 1 100 ? 88.605 24.840 3.348 1.00 12.43 89 GLN A O 1
ATOM 705 N N . LEU A 1 102 ? 84.112 24.888 1.576 1.00 9.15 91 LEU A N 1
ATOM 706 C CA . LEU A 1 102 ? 83.010 25.319 0.706 1.00 11.74 91 LEU A CA 1
ATOM 707 C C . LEU A 1 102 ? 81.737 24.768 1.351 1.00 12.49 91 LEU A C 1
ATOM 708 O O . LEU A 1 102 ? 81.648 23.569 1.614 1.00 12.95 91 LEU A O 1
ATOM 713 N N . LEU A 1 103 ? 80.772 25.645 1.623 1.00 11.25 92 LEU A N 1
ATOM 714 C CA . LEU A 1 103 ? 79.525 25.252 2.296 1.00 12.32 92 LEU A CA 1
ATOM 715 C C . LEU A 1 103 ? 78.339 25.786 1.490 1.00 11.98 92 LEU A C 1
ATOM 716 O O . LEU A 1 103 ? 78.253 26.988 1.246 1.00 11.90 92 LEU A O 1
ATOM 721 N N . ARG A 1 104 ? 77.405 24.912 1.113 1.00 11.85 93 ARG A N 1
ATOM 722 C CA . ARG A 1 104 ? 76.289 25.349 0.263 1.00 12.60 93 ARG A CA 1
ATOM 723 C C . ARG A 1 104 ? 75.118 25.908 1.077 1.00 14.15 93 ARG A C 1
ATOM 724 O O . ARG A 1 104 ? 73.999 25.401 1.033 1.00 13.81 93 ARG A O 1
ATOM 732 N N . GLY A 1 105 ? 75.389 26.977 1.812 1.00 15.49 94 GLY A N 1
ATOM 733 C CA . GLY A 1 105 ? 74.354 27.642 2.592 1.00 14.76 94 GLY A CA 1
ATOM 734 C C . GLY A 1 105 ? 73.425 26.796 3.448 1.00 14.30 94 GLY A C 1
ATOM 735 O O . GLY A 1 105 ? 73.871 25.962 4.236 1.00 12.97 94 GLY A O 1
ATOM 736 N N . GLN A 1 106 ? 72.124 26.997 3.263 1.00 10.47 95 GLN A N 1
ATOM 737 C CA . GLN A 1 106 ? 71.098 26.315 4.067 1.00 14.24 95 GLN A CA 1
ATOM 738 C C . GLN A 1 106 ? 71.115 24.803 3.823 1.00 15.30 95 GLN A C 1
ATOM 739 O O . GLN A 1 106 ? 70.590 24.042 4.634 1.00 13.35 95 GLN A O 1
ATOM 745 N N . ASN A 1 107 ? 71.710 24.355 2.715 1.00 14.12 96 ASN A N 1
ATOM 746 C CA . ASN A 1 107 ? 71.783 22.919 2.400 1.00 14.41 96 ASN A CA 1
ATOM 747 C C . ASN A 1 107 ? 73.004 22.286 3.069 1.00 14.20 96 ASN A C 1
ATOM 748 O O . ASN A 1 107 ? 73.161 21.065 3.065 1.00 15.98 96 ASN A O 1
ATOM 753 N N . LEU A 1 108 ? 73.860 23.130 3.628 1.00 12.47 97 LEU A N 1
ATOM 754 C CA . LEU A 1 108 ? 75.102 22.680 4.270 1.00 15.33 97 LEU A CA 1
ATOM 755 C C . LEU A 1 108 ? 75.848 21.792 3.272 1.00 17.25 97 LEU A C 1
ATOM 756 O O . LEU A 1 108 ? 76.093 22.205 2.140 1.00 13.95 97 LEU A O 1
ATOM 761 N N . LEU A 1 109 ? 76.221 20.586 3.668 1.00 12.92 98 LEU A N 1
ATOM 762 C CA . LEU A 1 109 ? 76.919 19.692 2.733 1.00 17.43 98 LEU A CA 1
ATOM 763 C C . LEU A 1 109 ? 75.959 18.565 2.348 1.00 20.42 98 LEU A C 1
ATOM 764 O O . LEU A 1 109 ? 76.352 17.585 1.718 1.00 21.52 98 LEU A O 1
ATOM 769 N N . GLY A 1 110 ? 74.693 18.763 2.717 1.00 19.76 99 GLY A N 1
ATOM 770 C CA . GLY A 1 110 ? 73.648 17.783 2.494 1.00 21.07 99 GLY A CA 1
ATOM 771 C C . GLY A 1 110 ? 72.833 17.847 1.218 1.00 19.71 99 GLY A C 1
ATOM 772 O O . GLY A 1 110 ? 73.189 18.534 0.263 1.00 24.61 99 GLY A O 1
ATOM 773 N N . TYR A 1 111 ? 71.691 17.168 1.255 1.00 22.62 100 TYR A N 1
ATOM 774 C CA . TYR A 1 111 ? 70.814 17.000 0.087 1.00 23.63 100 TYR A CA 1
ATOM 775 C C . TYR A 1 111 ? 69.559 17.874 0.142 1.00 21.70 100 TYR A C 1
ATOM 776 O O . TYR A 1 111 ? 68.760 17.833 -0.792 1.00 19.66 100 TYR A O 1
ATOM 785 N N . ARG A 1 112 ? 69.351 18.651 1.204 1.00 17.75 101 ARG A N 1
ATOM 786 C CA . ARG A 1 112 ? 68.143 19.487 1.272 1.00 17.78 101 ARG A CA 1
ATOM 787 C C . ARG A 1 112 ? 68.382 20.689 2.186 1.00 15.00 101 ARG A C 1
ATOM 788 O O . ARG A 1 112 ? 69.425 20.814 2.826 1.00 17.64 101 ARG A O 1
ATOM 796 N N . HIS A 1 113 ? 67.400 21.578 2.233 1.00 13.13 102 HIS A N 1
ATOM 797 C CA . HIS A 1 113 ? 67.498 22.723 3.147 1.00 15.82 102 HIS A CA 1
ATOM 798 C C . HIS A 1 113 ? 67.248 22.193 4.560 1.00 16.73 102 HIS A C 1
ATOM 799 O O . HIS A 1 113 ? 66.399 21.324 4.754 1.00 18.92 102 HIS A O 1
ATOM 806 N N . TYR A 1 114 ? 68.004 22.691 5.530 1.00 13.26 103 TYR A N 1
ATOM 807 C CA . TYR A 1 114 ? 67.813 22.261 6.923 1.00 17.03 103 TYR A CA 1
ATOM 808 C C . TYR A 1 114 ? 67.277 23.431 7.750 1.00 17.84 103 TYR A C 1
ATOM 809 O O . TYR A 1 114 ? 67.411 24.595 7.374 1.00 12.36 103 TYR A O 1
ATOM 818 N N . ASN A 1 115 ? 66.661 23.089 8.878 1.00 18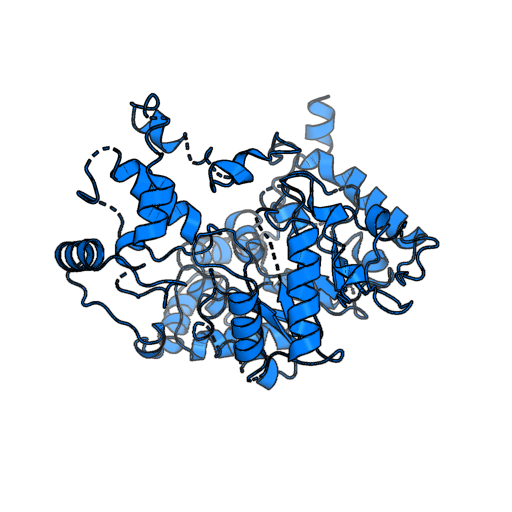.50 104 ASN A N 1
ATOM 819 C CA . ASN A 1 115 ? 66.169 24.109 9.814 1.00 18.56 104 ASN A CA 1
ATOM 820 C C . ASN A 1 115 ? 67.389 24.887 10.312 1.00 17.39 104 ASN A C 1
ATOM 821 O O . ASN A 1 115 ? 68.492 24.348 10.395 1.00 16.30 104 ASN A O 1
ATOM 826 N N . ASP A 1 116 ? 67.180 26.156 10.635 1.00 18.00 105 ASP A N 1
ATOM 827 C CA . ASP A 1 116 ? 68.250 27.058 11.084 1.00 19.48 105 ASP A CA 1
ATOM 828 C C . ASP A 1 116 ? 69.105 26.465 12.207 1.00 22.05 105 ASP A C 1
ATOM 829 O O . ASP A 1 116 ? 70.307 26.724 12.258 1.00 19.29 105 ASP A O 1
ATOM 834 N N . GLU A 1 117 ? 68.519 25.675 13.105 1.00 18.45 106 GLU A N 1
ATOM 835 C CA . GLU A 1 117 ? 69.288 25.131 14.235 1.00 22.54 106 GLU A CA 1
ATOM 836 C C . GLU A 1 117 ? 70.348 24.135 13.761 1.00 19.81 106 GLU A C 1
ATOM 837 O O . GLU A 1 117 ? 71.410 24.022 14.373 1.00 19.34 106 GLU A O 1
ATOM 843 N N . VAL A 1 118 ? 70.059 23.377 12.709 1.00 17.86 107 VAL A N 1
ATOM 844 C CA . VAL A 1 118 ? 71.050 22.414 12.205 1.00 16.36 107 VAL A CA 1
ATOM 845 C C . VAL A 1 118 ? 72.222 23.182 11.587 1.00 13.63 107 VAL A C 1
ATOM 846 O O . VAL A 1 118 ? 73.384 22.814 11.754 1.00 15.65 107 VAL A O 1
ATOM 850 N N . VAL A 1 119 ? 71.910 24.258 10.872 1.00 14.17 108 VAL A N 1
ATOM 851 C CA . VAL A 1 119 ? 72.955 25.089 10.256 1.00 17.63 108 VAL A CA 1
ATOM 852 C C . VAL A 1 119 ? 73.830 25.679 11.364 1.00 21.77 108 VAL A C 1
ATOM 853 O O . VAL A 1 119 ? 75.056 25.686 11.270 1.00 16.48 108 VAL A O 1
ATOM 857 N N . ASP A 1 120 ? 73.197 26.155 12.437 1.00 19.40 109 ASP A N 1
ATOM 858 C CA . ASP A 1 120 ? 73.947 26.751 13.552 1.00 22.11 109 ASP A CA 1
ATOM 859 C C . ASP A 1 120 ? 74.924 25.733 14.144 1.00 21.02 109 ASP A C 1
ATOM 860 O O . ASP A 1 120 ? 76.094 26.040 14.367 1.00 18.36 109 ASP A O 1
ATOM 865 N N . ARG A 1 121 ? 74.435 24.526 14.403 1.00 15.75 110 ARG A N 1
ATOM 866 C CA . ARG A 1 121 ? 75.277 23.485 15.012 1.00 13.62 110 ARG A CA 1
ATOM 867 C C . ARG A 1 121 ? 76.409 23.041 14.085 1.00 14.03 110 ARG A C 1
ATOM 868 O O . ARG A 1 121 ? 77.515 22.778 14.553 1.00 12.97 110 ARG A O 1
ATOM 876 N N . PHE A 1 122 ? 76.146 22.943 12.785 1.00 13.60 111 PHE A N 1
ATOM 877 C CA . PHE A 1 122 ? 77.194 22.501 11.853 1.00 13.12 111 PHE A CA 1
ATOM 878 C C . PHE A 1 122 ? 78.327 23.528 11.818 1.00 13.60 111 PHE A C 1
ATOM 879 O O . PHE A 1 122 ? 79.504 23.186 11.917 1.00 14.34 111 PHE A O 1
ATOM 887 N N . VAL A 1 123 ? 77.966 24.792 11.658 1.00 13.81 112 VAL A N 1
ATOM 888 C CA . VAL A 1 123 ? 78.980 25.853 11.590 1.00 12.82 112 VAL A CA 1
ATOM 889 C C . VAL A 1 123 ? 79.757 25.916 12.906 1.00 17.16 112 VAL A C 1
ATOM 890 O O . VAL A 1 123 ? 80.982 26.032 12.908 1.00 13.63 112 VAL A O 1
ATOM 894 N N . ASP A 1 124 ? 79.043 25.813 14.026 1.00 14.50 113 ASP A N 1
ATOM 895 C CA . ASP A 1 124 ? 79.691 25.857 15.346 1.00 16.93 113 ASP A CA 1
ATOM 896 C C . ASP A 1 124 ? 80.725 24.736 15.482 1.00 16.53 113 ASP A C 1
ATOM 897 O O . ASP A 1 124 ? 81.846 24.985 15.921 1.00 15.10 113 ASP A O 1
ATOM 902 N N . LYS A 1 125 ? 80.369 23.501 15.126 1.00 13.54 114 LYS A N 1
ATOM 903 C CA . LYS A 1 125 ? 81.311 22.376 15.234 1.00 15.29 114 LYS A CA 1
ATOM 904 C C . LYS A 1 125 ? 82.454 22.502 14.225 1.00 15.40 114 LYS A C 1
ATOM 905 O O . LYS A 1 125 ? 83.587 22.122 14.517 1.00 15.93 114 LYS A O 1
ATOM 911 N N . SER A 1 126 ? 82.161 23.004 13.030 1.00 12.05 115 SER A N 1
ATOM 912 C CA . SER A 1 126 ? 83.218 23.211 12.029 1.00 11.66 115 SER A CA 1
ATOM 913 C C . SER A 1 126 ? 84.257 24.183 12.592 1.00 13.54 115 SER A C 1
ATOM 914 O O . SER A 1 126 ? 85.460 23.932 12.536 1.00 13.14 115 SER A O 1
ATOM 917 N N . ALA A 1 127 ? 83.785 25.295 13.148 1.00 12.52 116 ALA A N 1
ATOM 918 C CA . ALA A 1 127 ? 84.682 26.307 13.727 1.00 19.08 116 ALA A CA 1
ATOM 919 C C . ALA A 1 127 ? 85.441 25.722 14.921 1.00 20.42 116 ALA A C 1
ATOM 920 O O . ALA A 1 127 ? 86.643 25.930 15.079 1.00 18.64 116 ALA A O 1
ATOM 922 N N . GLU A 1 128 ? 84.731 24.984 15.760 1.00 19.22 117 GLU A N 1
ATOM 923 C CA . GLU A 1 128 ? 85.338 24.391 16.961 1.00 22.26 117 GLU A CA 1
ATOM 924 C C . GLU A 1 128 ? 86.459 23.424 16.576 1.00 22.90 117 GLU A C 1
ATOM 925 O O . GLU A 1 128 ? 87.468 23.324 17.274 1.00 19.73 117 GLU A O 1
ATOM 931 N N . ASN A 1 129 ? 86.281 22.713 15.467 1.00 20.23 118 ASN A N 1
ATOM 932 C CA . ASN A 1 129 ? 87.274 21.718 15.038 1.00 17.48 118 ASN A CA 1
ATOM 933 C C . ASN A 1 129 ? 88.400 22.341 14.208 1.00 24.12 118 ASN A C 1
ATOM 934 O O . ASN A 1 129 ? 89.311 21.636 13.775 1.00 21.12 118 ASN A O 1
ATOM 939 N N . GLY A 1 130 ? 88.352 23.660 14.000 1.00 19.67 119 GLY A N 1
ATOM 940 C CA . GLY A 1 130 ? 89.429 24.327 13.282 1.00 23.61 119 GLY A CA 1
ATOM 941 C C . GLY A 1 130 ? 89.205 25.143 12.015 1.00 19.85 119 GLY A C 1
ATOM 942 O O . GLY A 1 130 ? 90.137 25.797 11.549 1.00 19.24 119 GLY A O 1
ATOM 951 N N . ASP A 1 132 ? 88.614 28.062 9.495 1.00 15.98 121 ASP A N 1
ATOM 952 C CA . ASP A 1 132 ? 88.886 29.503 9.620 1.00 18.12 121 ASP A CA 1
ATOM 953 C C . ASP A 1 132 ? 88.053 30.324 8.633 1.00 18.38 121 ASP A C 1
ATOM 954 O O . ASP A 1 132 ? 87.447 31.329 9.004 1.00 17.12 121 ASP A O 1
ATOM 959 N N . VAL A 1 133 ? 88.054 29.912 7.368 1.00 14.27 122 VAL A N 1
ATOM 960 C CA . VAL A 1 133 ? 87.327 30.649 6.324 1.00 12.08 122 VAL A CA 1
ATOM 961 C C . VAL A 1 133 ? 86.189 29.778 5.790 1.00 12.23 122 VAL A C 1
ATOM 962 O O . VAL A 1 133 ? 86.391 28.623 5.417 1.00 12.98 122 VAL A O 1
ATOM 966 N N . PHE A 1 134 ? 84.992 30.344 5.766 1.00 8.10 123 PHE A N 1
ATOM 967 C CA . PHE A 1 134 ? 83.822 29.614 5.260 1.00 7.89 123 PHE A CA 1
ATOM 968 C C . PHE A 1 134 ? 83.325 30.263 3.967 1.00 10.44 123 PHE A C 1
ATOM 969 O O . PHE A 1 134 ? 82.805 31.378 3.977 1.00 12.53 123 PHE A O 1
ATOM 977 N N . ARG A 1 135 ? 83.496 29.580 2.847 1.00 10.80 124 ARG A N 1
ATOM 978 C CA . ARG A 1 135 ? 82.968 30.121 1.587 1.00 10.34 124 ARG A CA 1
ATOM 979 C C . ARG A 1 135 ? 81.529 29.617 1.465 1.00 9.74 124 ARG A C 1
ATOM 980 O O . ARG A 1 135 ? 81.288 28.446 1.176 1.00 12.42 124 ARG A O 1
ATOM 988 N N . VAL A 1 136 ? 80.575 30.503 1.723 1.00 9.56 125 VAL A N 1
ATOM 989 C CA . VAL A 1 136 ? 79.155 30.120 1.695 1.00 10.27 125 VAL A CA 1
ATOM 990 C C . VAL A 1 136 ? 78.558 30.455 0.328 1.00 12.67 125 VAL A C 1
ATOM 991 O O . VAL A 1 136 ? 78.674 31.589 -0.133 1.00 14.56 125 VAL A O 1
ATOM 995 N N . PHE A 1 137 ? 77.926 29.478 -0.324 1.00 9.97 126 PHE A N 1
ATOM 996 C CA . PHE A 1 137 ? 77.331 29.773 -1.635 1.00 12.74 126 PHE A CA 1
ATOM 997 C C . PHE A 1 137 ? 75.944 29.140 -1.769 1.00 15.74 126 PHE A C 1
ATOM 998 O O . PHE A 1 137 ? 75.515 28.326 -0.951 1.00 13.60 126 PHE A O 1
ATOM 1006 N N . ASP A 1 138 ? 75.231 29.584 -2.794 1.00 13.26 127 ASP A N 1
ATOM 1007 C CA . ASP A 1 138 ? 73.901 29.052 -3.123 1.00 13.80 127 ASP A CA 1
ATOM 1008 C C . ASP A 1 138 ? 73.868 28.838 -4.637 1.00 11.70 127 ASP A C 1
ATOM 1009 O O . ASP A 1 138 ? 74.207 29.740 -5.400 1.00 12.75 127 ASP A O 1
ATOM 1014 N N . ALA A 1 139 ? 73.437 27.653 -5.049 1.00 14.76 128 ALA A N 1
ATOM 1015 C CA . ALA A 1 139 ? 73.414 27.256 -6.463 1.00 17.09 128 ALA A CA 1
ATOM 1016 C C . ALA A 1 139 ? 72.555 28.192 -7.317 1.00 24.11 128 ALA A C 1
ATOM 1017 O O . ALA A 1 139 ? 72.765 28.283 -8.525 1.00 27.80 128 ALA A O 1
ATOM 1027 N N . ASN A 1 141 ? 72.139 31.493 -6.434 1.00 12.82 130 ASN A N 1
ATOM 1028 C CA . ASN A 1 141 ? 72.585 32.845 -6.067 1.00 15.16 130 ASN A CA 1
ATOM 1029 C C . ASN A 1 141 ? 71.514 33.583 -5.261 1.00 16.49 130 ASN A C 1
ATOM 1030 O O . ASN A 1 141 ? 71.421 34.807 -5.332 1.00 13.96 130 ASN A O 1
ATOM 1035 N N . ASP A 1 142 ? 70.699 32.852 -4.507 1.00 16.04 131 ASP A N 1
ATOM 1036 C CA . ASP A 1 142 ? 69.684 33.485 -3.651 1.00 17.88 131 ASP A CA 1
ATOM 1037 C C . ASP A 1 142 ? 70.354 33.791 -2.309 1.00 15.84 131 ASP A C 1
ATOM 1038 O O . ASP A 1 142 ? 70.644 32.887 -1.527 1.00 16.23 131 ASP A O 1
ATOM 1043 N N . PRO A 1 143 ? 70.616 35.074 -2.023 1.00 16.44 132 PRO A N 1
ATOM 1044 C CA . PRO A 1 143 ? 71.268 35.469 -0.771 1.00 20.47 132 PRO A CA 1
ATOM 1045 C C . PRO A 1 143 ? 70.557 35.009 0.503 1.00 18.73 132 PRO A C 1
ATOM 1046 O O . PRO A 1 143 ? 71.194 34.791 1.533 1.00 16.69 132 PRO A O 1
ATOM 1050 N N . ARG A 1 144 ? 69.239 34.862 0.431 1.00 18.22 133 ARG A N 1
ATOM 1051 C CA . ARG A 1 144 ? 68.462 34.445 1.609 1.00 19.23 133 ARG A CA 1
ATOM 1052 C C . ARG A 1 144 ? 68.882 33.047 2.067 1.00 17.33 133 ARG A C 1
ATOM 1053 O O . ARG A 1 144 ? 68.835 32.745 3.258 1.00 17.91 133 ARG A O 1
ATOM 1061 N N . ASN A 1 145 ? 69.287 32.192 1.128 1.00 15.91 134 ASN A N 1
ATOM 1062 C CA . ASN A 1 145 ? 69.718 30.829 1.473 1.00 14.99 134 ASN A CA 1
ATOM 1063 C C . ASN A 1 145 ? 71.121 30.841 2.085 1.00 15.29 134 ASN A C 1
ATOM 1064 O O . ASN A 1 145 ? 71.567 29.839 2.643 1.00 14.96 134 ASN A O 1
ATOM 1077 N N . ALA A 1 147 ? 72.209 33.650 4.089 1.00 18.89 136 ALA A N 1
ATOM 1078 C CA . ALA A 1 147 ? 72.117 34.557 5.243 1.00 17.15 136 ALA A CA 1
ATOM 1079 C C . ALA A 1 147 ? 72.320 33.884 6.602 1.00 17.24 136 ALA A C 1
ATOM 1080 O O . ALA A 1 147 ? 73.092 34.380 7.421 1.00 16.37 136 ALA A O 1
ATOM 1082 N N . HIS A 1 148 ? 71.642 32.777 6.881 1.00 16.55 137 HIS A N 1
ATOM 1083 C CA . HIS A 1 148 ? 71.781 32.204 8.228 1.00 14.69 137 HIS A CA 1
ATOM 1084 C C . HIS A 1 148 ? 73.155 31.572 8.464 1.00 16.44 137 HIS A C 1
ATOM 1085 O O . HIS A 1 148 ? 73.714 31.695 9.553 1.00 12.74 137 HIS A O 1
ATOM 1092 N N . ALA A 1 149 ? 73.691 30.874 7.468 1.00 12.81 138 ALA A N 1
ATOM 1093 C CA . ALA A 1 149 ? 75.000 30.223 7.627 1.00 13.47 138 ALA A CA 1
ATOM 1094 C C . ALA A 1 149 ? 76.062 31.289 7.903 1.00 15.17 138 ALA A C 1
ATOM 1095 O O . ALA A 1 149 ? 76.932 31.126 8.758 1.00 14.03 138 ALA A O 1
ATOM 1105 N N . ALA A 1 151 ? 75.648 34.250 9.267 1.00 11.85 140 ALA A N 1
ATOM 1106 C CA . ALA A 1 151 ? 75.493 34.846 10.602 1.00 14.96 140 ALA A CA 1
ATOM 1107 C C . ALA A 1 151 ? 76.125 33.899 11.624 1.00 14.00 140 ALA A C 1
ATOM 1108 O O . ALA A 1 151 ? 76.738 34.327 12.601 1.00 12.74 140 ALA A O 1
ATOM 1110 N N . ALA A 1 152 ? 75.962 32.601 11.383 1.00 18.98 141 ALA A N 1
ATOM 1111 C CA . ALA A 1 152 ? 76.532 31.586 12.281 1.00 15.88 141 ALA A CA 1
ATOM 1112 C C . ALA A 1 152 ? 78.060 31.647 12.209 1.00 16.08 141 ALA A C 1
ATOM 1113 O O . ALA A 1 152 ? 78.751 31.443 13.206 1.00 13.62 141 ALA A O 1
ATOM 1115 N N . VAL A 1 153 ? 78.600 31.937 11.030 1.00 12.86 142 VAL A N 1
ATOM 1116 C CA . VAL A 1 153 ? 80.061 32.025 10.900 1.00 11.43 142 VAL A CA 1
ATOM 1117 C C . VAL A 1 153 ? 80.574 33.235 11.685 1.00 14.65 142 VAL A C 1
ATOM 1118 O O . VAL A 1 153 ? 81.599 33.158 12.362 1.00 15.53 142 VAL A O 1
ATOM 1122 N N . LYS A 1 154 ? 79.855 34.353 11.604 1.00 14.95 143 LYS A N 1
ATOM 1123 C CA . LYS A 1 154 ? 80.258 35.567 12.329 1.00 18.88 143 LYS A CA 1
ATOM 1124 C C . LYS A 1 154 ? 80.151 35.321 13.837 1.00 18.39 143 LYS A C 1
ATOM 1125 O O . LYS A 1 154 ? 80.980 35.790 14.614 1.00 19.67 143 LYS A O 1
ATOM 1131 N N . LYS A 1 155 ? 79.121 34.590 14.245 1.00 19.49 144 LYS A N 1
ATOM 1132 C CA . LYS A 1 155 ? 78.923 34.270 15.666 1.00 23.56 144 LYS A CA 1
ATOM 1133 C C . LYS A 1 155 ? 80.141 33.501 16.182 1.00 25.60 144 LYS A C 1
ATOM 1134 O O . LYS A 1 155 ? 80.609 33.731 17.296 1.00 25.70 144 LYS A O 1
ATOM 1140 N N . ALA A 1 156 ? 80.660 32.596 15.357 1.00 23.15 145 ALA A N 1
ATOM 1141 C CA . ALA A 1 156 ? 81.816 31.774 15.743 1.00 21.22 145 ALA A CA 1
ATOM 1142 C C . ALA A 1 156 ? 83.109 32.586 15.657 1.00 19.18 145 ALA A C 1
ATOM 1143 O O . ALA A 1 156 ? 84.182 32.093 16.002 1.00 22.36 145 ALA A O 1
ATOM 1145 N N . GLY A 1 157 ? 83.009 33.826 15.194 1.00 19.08 146 GLY A N 1
ATOM 1146 C CA . GLY A 1 157 ? 84.181 34.675 15.076 1.00 21.43 146 GLY A CA 1
ATOM 1147 C C . GLY A 1 157 ? 85.098 34.313 13.911 1.00 22.42 146 GLY A C 1
ATOM 1148 O O . GLY A 1 157 ? 86.272 34.679 13.898 1.00 20.38 146 GLY A O 1
ATOM 1149 N N . LYS A 1 158 ? 84.563 33.610 12.921 1.00 18.34 147 LYS A N 1
ATOM 1150 C CA . LYS A 1 158 ? 85.378 33.192 11.771 1.00 13.99 147 LYS A CA 1
ATOM 1151 C C . LYS A 1 158 ? 85.136 34.117 10.576 1.00 17.88 147 LYS A C 1
ATOM 1152 O O . LYS A 1 158 ? 84.345 35.056 10.649 1.00 13.98 147 LYS A O 1
ATOM 1158 N N . HIS A 1 159 ? 85.832 33.836 9.476 1.00 15.38 148 HIS A N 1
ATOM 1159 C CA . HIS A 1 159 ? 85.762 34.664 8.262 1.00 16.26 148 HIS A CA 1
ATOM 1160 C C . HIS A 1 159 ? 84.640 34.163 7.351 1.00 16.31 148 HIS A C 1
ATOM 1161 O O . HIS A 1 159 ? 84.676 33.026 6.883 1.00 11.72 148 HIS A O 1
ATOM 1168 N N . ALA A 1 160 ? 83.657 35.020 7.081 1.00 12.68 149 ALA A N 1
ATOM 1169 C CA . ALA A 1 160 ? 82.531 34.628 6.222 1.00 14.48 149 ALA A CA 1
ATOM 1170 C C . ALA A 1 160 ? 82.761 35.175 4.812 1.00 15.39 149 ALA A C 1
ATOM 1171 O O . ALA A 1 160 ? 82.828 36.384 4.596 1.00 13.14 149 ALA A O 1
ATOM 1173 N N . GLN A 1 161 ? 82.881 34.271 3.856 1.00 14.69 150 GLN A N 1
ATOM 1174 C CA . GLN A 1 161 ? 83.095 34.684 2.463 1.00 10.21 150 GLN A CA 1
ATOM 1175 C C . GLN A 1 161 ? 81.820 34.396 1.668 1.00 12.82 150 GLN A C 1
ATOM 1176 O O 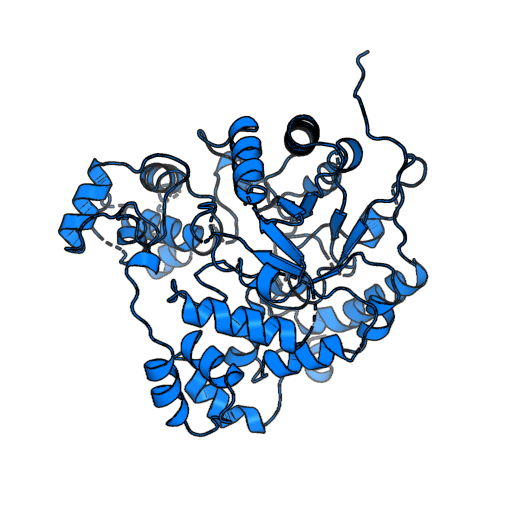. GLN A 1 161 ? 81.492 33.241 1.397 1.00 14.99 150 GLN A O 1
ATOM 1182 N N . GLY A 1 162 ? 81.094 35.462 1.325 1.00 14.28 151 GLY A N 1
ATOM 1183 C CA . GLY A 1 162 ? 79.852 35.328 0.573 1.00 14.53 151 GLY A CA 1
ATOM 1184 C C . GLY A 1 162 ? 80.216 35.038 -0.867 1.00 13.73 151 GLY A C 1
ATOM 1185 O O . GLY A 1 162 ? 81.123 35.668 -1.409 1.00 15.86 151 GLY A O 1
ATOM 1186 N N . THR A 1 163 ? 79.482 34.143 -1.510 1.00 14.98 152 THR A N 1
ATOM 1187 C CA . THR A 1 163 ? 79.852 33.731 -2.872 1.00 13.34 152 THR A CA 1
ATOM 1188 C C . THR A 1 163 ? 78.809 34.106 -3.923 1.00 14.38 152 THR A C 1
ATOM 1189 O O . THR A 1 163 ? 77.602 34.019 -3.703 1.00 16.84 152 THR A O 1
ATOM 1193 N N . ILE A 1 164 ? 79.331 34.482 -5.082 1.00 12.28 153 ILE A N 1
ATOM 1194 C CA . ILE A 1 164 ? 78.516 34.778 -6.267 1.00 13.45 153 ILE A CA 1
ATOM 1195 C C . ILE A 1 164 ? 78.907 33.750 -7.331 1.00 13.88 153 ILE A C 1
ATOM 1196 O O . ILE A 1 164 ? 80.072 33.679 -7.722 1.00 13.52 153 ILE A O 1
ATOM 1201 N N . CYS A 1 165 ? 77.961 32.921 -7.757 1.00 11.24 154 CYS A N 1
ATOM 1202 C CA . CYS A 1 165 ? 78.259 31.942 -8.811 1.00 11.88 154 CYS A CA 1
ATOM 1203 C C . CYS A 1 165 ? 78.117 32.665 -10.151 1.00 17.17 154 CYS A C 1
ATOM 1204 O O . CYS A 1 165 ? 77.060 33.204 -10.479 1.00 12.99 154 CYS A O 1
ATOM 1207 N N . TYR A 1 166 ? 79.210 32.684 -10.895 1.00 10.32 155 TYR A N 1
ATOM 1208 C CA . TYR A 1 166 ? 79.240 33.373 -12.191 1.00 12.93 155 TYR A CA 1
ATOM 1209 C C . TYR A 1 166 ? 78.628 32.485 -13.273 1.00 14.73 155 TYR A C 1
ATOM 1210 O O . TYR A 1 166 ? 78.867 31.279 -13.332 1.00 12.73 155 TYR A O 1
ATOM 1219 N N . THR A 1 167 ? 77.820 33.095 -14.121 1.00 12.54 156 THR A N 1
ATOM 1220 C CA . THR A 1 167 ? 77.265 32.344 -15.255 1.00 13.33 156 THR A CA 1
ATOM 1221 C C . THR A 1 167 ? 77.027 33.331 -16.398 1.00 13.81 156 THR A C 1
ATOM 1222 O O . THR A 1 167 ? 77.197 34.539 -16.236 1.00 15.76 156 THR A O 1
ATOM 1226 N N . ILE A 1 168 ? 76.704 32.789 -17.561 1.00 11.62 157 ILE A N 1
ATOM 1227 C CA . ILE A 1 168 ? 76.365 33.629 -18.716 1.00 15.58 157 ILE A CA 1
ATOM 1228 C C . ILE A 1 168 ? 74.905 33.329 -19.062 1.00 15.69 157 ILE A C 1
ATOM 1229 O O . ILE A 1 168 ? 74.511 32.170 -19.176 1.00 15.20 157 ILE A O 1
ATOM 1234 N N . SER A 1 169 ? 74.094 34.369 -19.159 1.00 18.07 158 SER A N 1
ATOM 1235 C CA . SER A 1 169 ? 72.677 34.206 -19.515 1.00 19.42 158 SER A CA 1
ATOM 1236 C C . SER A 1 169 ? 72.109 35.586 -19.841 1.00 20.29 158 SER A C 1
ATOM 1237 O O . SER A 1 169 ? 72.699 36.610 -19.500 1.00 21.25 158 SER A O 1
ATOM 1240 N N . PRO A 1 170 ? 70.946 35.615 -20.495 1.00 22.75 159 PRO A N 1
ATOM 1241 C CA . PRO A 1 170 ? 70.299 36.873 -20.868 1.00 26.28 159 PRO A CA 1
ATOM 1242 C C . PRO A 1 170 ? 70.026 37.813 -19.691 1.00 28.10 159 PRO A C 1
ATOM 1243 O O . PRO A 1 170 ? 69.891 39.020 -19.883 1.00 33.13 159 PRO A O 1
ATOM 1247 N N . VAL A 1 171 ? 69.953 37.278 -18.472 1.00 23.26 160 VAL A N 1
ATOM 1248 C CA . VAL A 1 171 ? 69.635 38.140 -17.325 1.00 22.27 160 VAL A CA 1
ATOM 1249 C C . VAL A 1 171 ? 70.844 38.395 -16.423 1.00 22.71 160 VAL A C 1
ATOM 1250 O O . VAL A 1 171 ? 70.730 39.129 -15.443 1.00 21.26 160 VAL A O 1
ATOM 1254 N N . HIS A 1 172 ? 72.002 37.818 -16.715 1.00 17.33 161 HIS A N 1
ATOM 1255 C CA . HIS A 1 172 ? 73.150 38.102 -15.841 1.00 19.60 161 HIS A CA 1
ATOM 1256 C C . HIS A 1 172 ? 73.983 39.227 -16.455 1.00 19.07 161 HIS A C 1
ATOM 1257 O O . HIS A 1 172 ? 74.362 39.166 -17.624 1.00 22.20 161 HIS A O 1
ATOM 1264 N N . THR A 1 173 ? 74.248 40.253 -15.649 1.00 19.29 162 THR A N 1
ATOM 1265 C CA . THR A 1 173 ? 74.991 41.435 -16.110 1.00 18.99 162 THR A CA 1
ATOM 1266 C C . THR A 1 173 ? 75.939 41.919 -15.012 1.00 17.87 162 THR A C 1
ATOM 1267 O O . THR A 1 173 ? 75.827 41.526 -13.853 1.00 17.00 162 THR A O 1
ATOM 1271 N N . VAL A 1 174 ? 76.858 42.802 -15.382 1.00 18.24 163 VAL A N 1
ATOM 1272 C CA . VAL A 1 174 ? 77.798 43.359 -14.399 1.00 17.99 163 VAL A CA 1
ATOM 1273 C C . VAL A 1 174 ? 77.002 44.037 -13.282 1.00 18.22 163 VAL A C 1
ATOM 1274 O O . VAL A 1 174 ? 77.282 43.842 -12.100 1.00 16.47 163 VAL A O 1
ATOM 1278 N N . GLU A 1 175 ? 75.997 44.823 -13.655 1.00 19.69 164 GLU A N 1
ATOM 1279 C CA . GLU A 1 175 ? 75.186 45.522 -12.647 1.00 18.56 164 GLU A CA 1
ATOM 1280 C C . GLU A 1 175 ? 74.512 44.503 -11.724 1.00 20.11 164 GLU A C 1
ATOM 1281 O O . GLU A 1 175 ? 74.344 44.746 -10.530 1.00 16.09 164 GLU A O 1
ATOM 1287 N N . GLY A 1 176 ? 74.113 43.363 -12.282 1.00 15.77 165 GLY A N 1
ATOM 1288 C CA . GLY A 1 176 ? 73.474 42.351 -11.462 1.00 17.55 165 GLY A CA 1
ATOM 1289 C C . GLY A 1 176 ? 74.441 41.778 -10.438 1.00 15.12 165 GLY A C 1
ATOM 1290 O O . GLY A 1 176 ? 74.057 41.514 -9.300 1.00 14.78 165 GLY A O 1
ATOM 1291 N N . TYR A 1 177 ? 75.696 41.579 -10.832 1.00 16.64 166 TYR A N 1
ATOM 1292 C CA . TYR A 1 177 ? 76.701 41.027 -9.911 1.00 14.87 166 TYR A CA 1
ATOM 1293 C C . TYR A 1 177 ? 77.067 42.062 -8.845 1.00 14.45 166 TYR A C 1
ATOM 1294 O O . TYR A 1 177 ? 77.251 41.719 -7.679 1.00 14.71 166 TYR A O 1
ATOM 1303 N N . VAL A 1 178 ? 77.162 43.329 -9.240 1.00 16.13 167 VAL A N 1
ATOM 1304 C CA . VAL A 1 178 ? 77.488 44.405 -8.293 1.00 15.77 167 VAL A CA 1
ATOM 1305 C C . VAL A 1 178 ? 76.392 44.484 -7.227 1.00 16.02 167 VAL A C 1
ATOM 1306 O O . VAL A 1 178 ? 76.666 44.723 -6.051 1.00 16.73 167 VAL A O 1
ATOM 1310 N N . LYS A 1 179 ? 75.146 44.278 -7.649 1.00 15.30 168 LYS A N 1
ATOM 1311 C CA . LYS A 1 179 ? 74.001 44.303 -6.727 1.00 16.74 168 LYS A CA 1
ATOM 1312 C C . LYS A 1 179 ? 74.121 43.149 -5.730 1.00 16.66 168 LYS A C 1
ATOM 1313 O O . LYS A 1 179 ? 73.918 43.328 -4.530 1.00 16.20 168 LYS A O 1
ATOM 1319 N N . LEU A 1 180 ? 74.439 41.960 -6.238 1.00 16.49 169 LEU A N 1
ATOM 1320 C CA . LEU A 1 180 ? 74.575 40.769 -5.386 1.00 17.52 169 LEU A CA 1
ATOM 1321 C C . LEU A 1 180 ? 75.703 40.976 -4.374 1.00 13.21 169 LEU A C 1
ATOM 1322 O O . LEU A 1 180 ? 75.565 40.638 -3.200 1.00 17.22 169 LEU A O 1
ATOM 1327 N N . ALA A 1 181 ? 76.827 41.517 -4.833 1.00 13.82 170 ALA A N 1
ATOM 1328 C CA . ALA A 1 181 ? 77.953 41.771 -3.921 1.00 14.82 170 ALA A CA 1
ATOM 1329 C C . ALA A 1 181 ? 77.480 42.655 -2.764 1.00 14.77 170 ALA A C 1
ATOM 1330 O O . ALA A 1 181 ? 77.848 42.438 -1.611 1.00 13.88 170 ALA A O 1
ATOM 1332 N N . GLY A 1 182 ? 76.666 43.659 -3.082 1.00 16.90 171 GLY A N 1
ATOM 1333 C CA . GLY A 1 182 ? 76.166 44.567 -2.055 1.00 16.44 171 GLY A CA 1
ATOM 1334 C C . GLY A 1 182 ? 75.291 43.860 -1.035 1.00 16.29 171 GLY A C 1
ATOM 1335 O O . GLY A 1 182 ? 75.368 44.135 0.162 1.00 18.71 171 GLY A O 1
ATOM 1336 N N . GLN A 1 183 ? 74.449 42.949 -1.509 1.00 13.17 172 GLN A N 1
ATOM 1337 C CA . GLN A 1 183 ? 73.570 42.192 -0.607 1.00 15.99 172 GLN A CA 1
ATOM 1338 C C . GLN A 1 183 ? 74.411 41.293 0.301 1.00 19.35 172 GLN A C 1
ATOM 1339 O O . GLN A 1 183 ? 74.087 41.105 1.472 1.00 17.36 172 GLN A O 1
ATOM 1345 N N . LEU A 1 184 ? 75.501 40.748 -0.230 1.00 15.92 173 LEU A N 1
ATOM 1346 C CA . LEU A 1 184 ? 76.354 39.872 0.588 1.00 18.06 173 LEU A CA 1
ATOM 1347 C C . LEU A 1 184 ? 77.081 40.698 1.652 1.00 17.72 173 LEU A C 1
ATOM 1348 O O . LEU A 1 184 ? 77.191 40.284 2.805 1.00 17.19 173 LEU A O 1
ATOM 1353 N N . LEU A 1 185 ? 77.591 41.863 1.269 1.00 13.79 174 LEU A N 1
ATOM 1354 C CA . LEU A 1 185 ? 78.288 42.718 2.241 1.00 20.66 174 LEU A CA 1
ATOM 1355 C C . LEU A 1 185 ? 77.304 43.163 3.325 1.00 22.21 174 LEU A C 1
ATOM 1356 O O . LEU A 1 185 ? 77.677 43.320 4.487 1.00 22.32 174 LEU A O 1
ATOM 1361 N N . ASP A 1 186 ? 76.045 43.359 2.944 1.00 25.03 175 ASP A N 1
ATOM 1362 C CA . ASP A 1 186 ? 75.017 43.808 3.896 1.00 29.68 175 ASP A CA 1
ATOM 1363 C C . ASP A 1 186 ? 74.709 42.719 4.926 1.00 31.30 175 ASP A C 1
ATOM 1364 O O . ASP A 1 186 ? 74.288 43.022 6.041 1.00 28.25 175 ASP A O 1
ATOM 1377 N N . GLY A 1 188 ? 76.863 40.874 6.351 1.00 25.80 177 GLY A N 1
ATOM 1378 C CA . GLY A 1 188 ? 78.100 40.624 7.076 1.00 26.58 177 GLY A CA 1
ATOM 1379 C C . GLY A 1 188 ? 79.307 39.953 6.449 1.00 26.02 177 GLY A C 1
ATOM 1380 O O . GLY A 1 188 ? 80.254 39.627 7.164 1.00 25.29 177 GLY A O 1
ATOM 1381 N N . ALA A 1 189 ? 79.306 39.757 5.136 1.00 22.22 178 ALA A N 1
ATOM 1382 C CA . ALA A 1 189 ? 80.440 39.091 4.478 1.00 19.35 178 ALA A CA 1
ATOM 1383 C C . ALA A 1 189 ? 81.746 39.839 4.755 1.00 19.33 178 ALA A C 1
ATOM 1384 O O . ALA A 1 189 ? 81.818 41.064 4.661 1.00 19.29 178 ALA A O 1
ATOM 1386 N N . ASP A 1 190 ? 82.782 39.086 5.100 1.00 13.13 179 ASP A N 1
ATOM 1387 C CA . ASP A 1 190 ? 84.117 39.654 5.336 1.00 16.56 179 ASP A CA 1
ATOM 1388 C C . ASP A 1 190 ? 84.823 39.769 3.984 1.00 15.02 179 ASP A C 1
ATOM 1389 O O . ASP A 1 190 ? 85.753 40.552 3.806 1.00 17.06 179 ASP A O 1
ATOM 1394 N N . SER A 1 191 ? 84.375 38.963 3.036 1.00 15.73 180 SER A N 1
ATOM 1395 C CA . SER A 1 191 ? 84.940 38.999 1.679 1.00 15.63 180 SER A CA 1
ATOM 1396 C C . SER A 1 191 ? 83.909 38.431 0.700 1.00 11.89 180 SER A C 1
ATOM 1397 O O . SER A 1 191 ? 82.932 37.796 1.092 1.00 11.98 180 SER A O 1
ATOM 1400 N N . ILE A 1 192 ? 84.126 38.700 -0.576 1.00 12.02 181 ILE A N 1
ATOM 1401 C CA . ILE A 1 192 ? 83.232 38.222 -1.639 1.00 12.98 181 ILE A CA 1
ATOM 1402 C C . ILE A 1 192 ? 84.017 37.263 -2.534 1.00 13.70 181 ILE A C 1
ATOM 1403 O O . ILE A 1 192 ? 85.139 37.565 -2.936 1.00 13.47 181 ILE A O 1
ATOM 1408 N N . ALA A 1 193 ? 83.432 36.113 -2.833 1.00 13.22 182 ALA A N 1
ATOM 1409 C CA . ALA A 1 193 ? 84.099 35.153 -3.723 1.00 11.97 182 ALA A CA 1
ATOM 1410 C C . ALA A 1 193 ? 83.333 35.111 -5.046 1.00 14.40 182 ALA A C 1
ATOM 1411 O O . ALA A 1 193 ? 82.106 35.037 -5.050 1.00 13.43 182 ALA A O 1
ATOM 1413 N N . LEU A 1 194 ? 84.065 35.212 -6.153 1.00 10.37 183 LEU A N 1
ATOM 1414 C CA . LEU A 1 194 ? 83.458 35.070 -7.484 1.00 11.43 183 LEU A CA 1
ATOM 1415 C C . LEU A 1 194 ? 83.806 33.643 -7.910 1.00 11.20 183 LEU A C 1
ATOM 1416 O O . LEU A 1 194 ? 84.968 33.321 -8.153 1.00 11.79 183 LEU A O 1
ATOM 1433 N N . ASP A 1 196 ? 83.481 30.556 -10.451 1.00 10.25 185 ASP A N 1
ATOM 1434 C CA . ASP A 1 196 ? 83.256 30.176 -11.853 1.00 13.00 185 ASP A CA 1
ATOM 1435 C C . ASP A 1 196 ? 83.589 28.691 -12.005 1.00 11.50 185 ASP A C 1
ATOM 1436 O O . ASP A 1 196 ? 84.668 28.325 -12.467 1.00 11.48 185 ASP A O 1
ATOM 1449 N N . ALA A 1 198 ? 82.290 26.511 -14.032 1.00 11.06 187 ALA A N 1
ATOM 1450 C CA . ALA A 1 198 ? 82.293 26.027 -15.421 1.00 14.73 187 ALA A CA 1
ATOM 1451 C C . ALA A 1 198 ? 83.355 26.720 -16.279 1.00 12.45 187 ALA A C 1
ATOM 1452 O O . ALA A 1 198 ? 83.447 26.451 -17.476 1.00 12.78 187 ALA A O 1
ATOM 1454 N N . ALA A 1 199 ? 84.154 27.605 -15.679 1.00 9.79 188 ALA A N 1
ATOM 1455 C CA . ALA A 1 199 ? 85.226 28.330 -16.382 1.00 10.54 188 ALA A CA 1
ATOM 1456 C C . ALA A 1 199 ? 84.649 29.206 -17.496 1.00 12.18 188 ALA A C 1
ATOM 1457 O O . ALA A 1 199 ? 85.228 29.332 -18.574 1.00 8.31 188 ALA A O 1
ATOM 1459 N N . LEU A 1 200 ? 83.527 29.848 -17.210 1.00 9.58 189 LEU A N 1
ATOM 1460 C CA . LEU A 1 200 ? 82.850 30.689 -18.208 1.00 11.99 189 LEU A CA 1
ATOM 1461 C C . LEU A 1 200 ? 83.348 32.134 -18.165 1.00 11.14 189 LEU A C 1
ATOM 1462 O O . LEU A 1 200 ? 83.050 32.913 -19.068 1.00 13.02 189 LEU A O 1
ATOM 1467 N N . LEU A 1 201 ? 84.093 32.492 -17.126 1.00 10.90 190 LEU A N 1
ATOM 1468 C CA . LEU A 1 201 ? 84.539 33.885 -16.966 1.00 10.47 190 LEU A CA 1
ATOM 1469 C C . LEU A 1 201 ? 85.680 34.224 -17.927 1.00 11.77 190 LEU A C 1
ATOM 1470 O O . LEU A 1 201 ? 86.802 33.741 -17.783 1.00 10.20 190 LEU A O 1
ATOM 1475 N N . LYS A 1 202 ? 85.376 35.070 -18.906 1.00 10.52 191 LYS A N 1
ATOM 1476 C CA . LYS A 1 202 ? 86.389 35.504 -19.878 1.00 11.25 191 LYS A CA 1
ATOM 1477 C C . LYS A 1 202 ? 87.139 36.706 -19.302 1.00 11.68 191 LYS A C 1
ATOM 1478 O O . LYS A 1 202 ? 86.699 37.314 -18.328 1.00 8.27 191 LYS A O 1
ATOM 1484 N N . PRO A 1 203 ? 88.286 37.054 -19.901 1.00 9.14 192 PRO A N 1
ATOM 1485 C CA . PRO A 1 203 ? 89.113 38.174 -19.447 1.00 11.36 192 PRO A CA 1
ATOM 1486 C C . PRO A 1 203 ? 88.454 39.545 -19.278 1.00 10.48 192 PRO A C 1
ATOM 1487 O O . PRO A 1 203 ? 88.610 40.176 -18.235 1.00 7.69 192 PRO A O 1
ATOM 1491 N N . GLN A 1 204 ? 87.711 40.017 -20.276 1.00 9.08 193 GLN A N 1
ATOM 1492 C CA . GLN A 1 204 ? 87.135 41.365 -20.149 1.00 10.40 193 GLN A CA 1
ATOM 1493 C C . GLN A 1 204 ? 86.070 41.395 -19.050 1.00 10.79 193 GLN A C 1
ATOM 1494 O O . GLN A 1 204 ? 86.010 42.338 -18.263 1.00 11.02 193 GLN A O 1
ATOM 1500 N N . PRO A 1 205 ? 85.190 40.382 -19.005 1.00 12.94 194 PRO A N 1
ATOM 1501 C CA . PRO A 1 205 ? 84.160 40.358 -17.954 1.00 11.65 194 PRO A CA 1
ATOM 1502 C C . PRO A 1 205 ? 84.813 40.292 -16.570 1.00 11.24 194 PRO A C 1
ATOM 1503 O O . PRO A 1 205 ? 84.351 40.918 -15.618 1.00 11.56 194 PRO A O 1
ATOM 1507 N N . ALA A 1 206 ? 85.905 39.536 -16.452 1.00 9.17 195 ALA A N 1
ATOM 1508 C CA . ALA A 1 206 ? 86.602 39.430 -15.161 1.00 8.44 195 ALA A CA 1
ATOM 1509 C C . ALA A 1 206 ? 87.039 40.827 -14.710 1.00 10.72 195 ALA A C 1
ATOM 1510 O O . ALA A 1 206 ? 86.785 41.250 -13.583 1.00 11.60 195 ALA A O 1
ATOM 1512 N N . TYR A 1 207 ? 87.703 41.536 -15.604 1.00 10.98 196 TYR A N 1
ATOM 1513 C CA . TYR A 1 207 ? 88.176 42.897 -15.312 1.00 10.95 196 TYR A CA 1
ATOM 1514 C C . TYR A 1 207 ? 86.996 43.812 -14.968 1.00 11.95 196 TYR A C 1
ATOM 1515 O O . TYR A 1 207 ? 87.001 44.485 -13.938 1.00 12.48 196 TYR A O 1
ATOM 1524 N N . ASP A 1 208 ? 85.973 43.835 -15.819 1.00 9.45 197 ASP A N 1
ATOM 1525 C CA . ASP A 1 208 ? 84.809 44.718 -15.646 1.00 14.36 197 ASP A CA 1
ATOM 1526 C C . ASP A 1 208 ? 84.052 44.464 -14.339 1.00 13.77 197 ASP A C 1
ATOM 1527 O O . ASP A 1 208 ? 83.665 45.405 -13.647 1.00 13.20 197 ASP A O 1
ATOM 1532 N N . ILE A 1 209 ? 83.827 43.207 -13.986 1.00 14.14 198 ILE A N 1
ATOM 1533 C CA . ILE A 1 209 ? 83.076 42.906 -12.758 1.00 14.05 198 ILE A CA 1
ATOM 1534 C C . ILE A 1 209 ? 83.900 43.253 -11.516 1.00 12.38 198 ILE A C 1
ATOM 1535 O O . ILE A 1 209 ? 83.400 43.895 -10.593 1.00 14.42 198 ILE A O 1
ATOM 1540 N N . ILE A 1 210 ? 85.155 42.825 -11.478 1.00 11.91 199 ILE A N 1
ATOM 1541 C CA . ILE A 1 210 ? 86.004 43.106 -10.310 1.00 12.79 199 ILE A CA 1
ATOM 1542 C C . ILE A 1 210 ? 86.156 44.618 -10.136 1.00 13.51 199 ILE A C 1
ATOM 1543 O O . ILE A 1 210 ? 86.077 45.144 -9.026 1.00 12.07 199 ILE A O 1
ATOM 1548 N N . LYS A 1 211 ? 86.359 45.316 -11.241 1.00 12.79 200 LYS A N 1
ATOM 1549 C CA . LYS A 1 211 ? 86.523 46.776 -11.195 1.00 15.41 200 LYS A CA 1
ATOM 1550 C C . LYS A 1 211 ? 85.227 47.439 -10.717 1.00 16.54 200 LYS A C 1
ATOM 1551 O O . LYS A 1 211 ? 85.258 48.359 -9.901 1.00 13.16 200 LYS A O 1
ATOM 1557 N N . ALA A 1 212 ? 84.078 46.977 -11.203 1.00 11.92 201 ALA A N 1
ATOM 1558 C CA . ALA A 1 212 ? 82.800 47.596 -10.820 1.00 15.12 201 ALA A CA 1
ATOM 1559 C C . ALA A 1 212 ? 82.509 47.387 -9.333 1.00 17.56 201 ALA A C 1
ATOM 1560 O O . ALA A 1 212 ? 81.972 48.274 -8.671 1.00 15.49 201 ALA A O 1
ATOM 1562 N N . ILE A 1 213 ? 82.848 46.218 -8.803 1.00 12.85 202 ILE A N 1
ATOM 1563 C CA . ILE A 1 213 ? 82.604 45.949 -7.378 1.00 13.70 202 ILE A CA 1
ATOM 1564 C C . ILE A 1 213 ? 83.506 46.845 -6.527 1.00 15.88 202 ILE A C 1
ATOM 1565 O O . ILE A 1 213 ? 83.049 47.473 -5.572 1.00 15.49 202 ILE A O 1
ATOM 1570 N N . LYS A 1 214 ? 84.783 46.913 -6.900 1.00 12.17 203 LYS A N 1
ATOM 1571 C CA . LYS A 1 214 ? 85.766 47.739 -6.183 1.00 17.14 203 LYS A CA 1
ATOM 1572 C C . LYS A 1 214 ? 85.374 49.217 -6.247 1.00 19.19 203 LYS A C 1
ATOM 1573 O O . LYS A 1 214 ? 85.479 49.928 -5.249 1.00 16.54 203 LYS A O 1
ATOM 1579 N N . ASP A 1 215 ? 84.947 49.686 -7.423 1.00 19.16 204 ASP A N 1
ATOM 1580 C CA . ASP A 1 215 ? 84.575 51.099 -7.599 1.00 19.07 204 ASP A CA 1
ATOM 1581 C C . ASP A 1 215 ? 83.316 51.434 -6.796 1.00 21.23 204 ASP A C 1
ATOM 1582 O O . ASP A 1 215 ? 83.176 52.543 -6.283 1.00 22.76 204 ASP A O 1
ATOM 1587 N N . THR A 1 216 ? 82.403 50.476 -6.691 1.00 18.47 205 THR A N 1
ATOM 1588 C CA . THR A 1 216 ? 81.124 50.704 -6.004 1.00 19.41 205 THR A CA 1
ATOM 1589 C C . THR A 1 216 ? 81.238 50.562 -4.485 1.00 21.83 205 THR A C 1
ATOM 1590 O O . THR A 1 216 ? 80.657 51.355 -3.746 1.00 17.98 205 THR A O 1
ATOM 1594 N N . TYR A 1 217 ? 81.993 49.582 -4.002 1.00 17.62 206 TYR A N 1
ATOM 1595 C CA . TYR A 1 217 ? 82.035 49.373 -2.548 1.00 16.22 206 TYR A CA 1
ATOM 1596 C C . TYR A 1 217 ? 83.377 49.759 -1.924 1.00 18.51 206 TYR A C 1
ATOM 1597 O O . TYR A 1 217 ? 83.514 49.724 -0.702 1.00 18.69 206 TYR A O 1
ATOM 1606 N N . GLY A 1 218 ? 84.356 50.137 -2.739 1.00 17.73 207 GLY A N 1
ATOM 1607 C CA . GLY A 1 218 ? 85.642 50.542 -2.187 1.00 18.70 207 GLY A CA 1
ATOM 1608 C C . GLY A 1 218 ? 86.784 49.552 -2.347 1.00 21.39 207 GLY A C 1
ATOM 1609 O O . GLY A 1 218 ? 86.578 48.340 -2.370 1.00 17.65 207 GLY A O 1
ATOM 1610 N N . GLN A 1 219 ? 88.001 50.074 -2.427 1.00 19.36 208 GLN A N 1
ATOM 1611 C CA . GLN A 1 219 ? 89.190 49.228 -2.608 1.00 25.46 208 GLN A CA 1
ATOM 1612 C C . GLN A 1 219 ? 89.376 48.292 -1.411 1.00 24.04 208 GLN A C 1
ATOM 1613 O O . GLN A 1 219 ? 90.068 47.282 -1.521 1.00 24.66 208 GLN A O 1
ATOM 1619 N N . LYS A 1 220 ? 88.749 48.605 -0.278 1.00 23.06 209 LYS A N 1
ATOM 1620 C CA . LYS A 1 220 ? 88.891 47.757 0.915 1.00 23.31 209 LYS A CA 1
ATOM 1621 C C . LYS A 1 220 ? 88.060 46.480 0.761 1.00 22.92 209 LYS A C 1
ATOM 1622 O O . LYS A 1 220 ? 88.194 45.551 1.556 1.00 21.95 209 LYS A O 1
ATOM 1628 N N . THR A 1 221 ? 87.181 46.430 -0.237 1.00 15.23 210 THR A N 1
ATOM 1629 C CA . THR A 1 221 ? 86.340 45.241 -0.440 1.00 16.15 210 THR A CA 1
ATOM 1630 C C . THR A 1 221 ? 87.219 44.075 -0.898 1.00 15.94 210 THR A C 1
ATOM 1631 O O . THR A 1 221 ? 87.805 44.125 -1.978 1.00 16.67 210 THR A O 1
ATOM 1635 N N . GLN A 1 222 ? 87.320 43.031 -0.076 1.00 11.39 211 GLN A N 1
ATOM 1636 C CA . GLN A 1 222 ? 88.158 41.875 -0.427 1.00 16.64 211 GLN A CA 1
ATOM 1637 C C . GLN A 1 222 ? 87.409 40.938 -1.377 1.00 11.74 211 GLN A C 1
ATOM 1638 O O . GLN A 1 222 ? 86.305 40.480 -1.086 1.00 12.56 211 GLN A O 1
ATOM 1644 N N . ILE A 1 223 ? 88.029 40.663 -2.516 1.00 12.67 212 ILE A N 1
ATOM 1645 C CA . ILE A 1 223 ? 87.431 39.759 -3.508 1.00 12.54 212 ILE A CA 1
ATOM 1646 C C . ILE A 1 223 ? 88.414 38.627 -3.812 1.00 11.95 212 ILE A C 1
ATOM 1647 O O . ILE A 1 223 ? 89.595 38.868 -4.056 1.00 10.78 212 ILE A O 1
ATOM 1652 N N . ASN A 1 224 ? 87.909 37.398 -3.756 1.00 7.30 213 ASN A N 1
ATOM 1653 C CA . ASN A 1 224 ? 88.683 36.184 -4.053 1.00 8.87 213 ASN A CA 1
ATOM 1654 C C . ASN A 1 224 ? 88.108 35.582 -5.338 1.00 9.84 213 ASN A C 1
ATOM 1655 O O . ASN A 1 224 ? 86.897 35.400 -5.449 1.00 11.05 213 ASN A O 1
ATOM 1660 N N . LEU A 1 225 ? 88.953 35.280 -6.320 1.00 8.12 214 LEU A N 1
ATOM 1661 C CA . LEU A 1 225 ? 88.428 34.719 -7.574 1.00 8.79 214 LEU A CA 1
ATOM 1662 C C . LEU A 1 225 ? 88.741 33.224 -7.651 1.00 8.59 214 LEU A C 1
ATOM 1663 O O . LEU A 1 225 ? 89.881 32.802 -7.455 1.00 10.38 214 LEU A O 1
ATOM 1668 N N . HIS A 1 226 ? 87.700 32.437 -7.928 1.00 9.31 215 HIS A N 1
ATOM 1669 C CA . HIS A 1 226 ? 87.797 30.974 -8.046 1.00 9.37 215 HIS A CA 1
ATOM 1670 C C . HIS A 1 226 ? 87.382 30.575 -9.463 1.00 9.85 215 HIS A C 1
ATOM 1671 O O . HIS A 1 226 ? 86.196 30.566 -9.792 1.00 10.86 215 HIS A O 1
ATOM 1678 N N . CYS A 1 227 ? 88.357 30.250 -10.303 1.00 9.03 216 CYS A N 1
ATOM 1679 C CA . CYS A 1 227 ? 88.047 29.854 -11.685 1.00 8.40 216 CYS A CA 1
ATOM 1680 C C . CYS A 1 227 ? 88.623 28.469 -11.981 1.00 10.66 216 CYS A C 1
ATOM 1681 O O . CYS A 1 227 ? 89.762 28.177 -11.619 1.00 12.01 216 CYS A O 1
ATOM 1684 N N . HIS A 1 228 ? 87.825 27.644 -12.652 1.00 6.08 217 HIS A N 1
ATOM 1685 C CA . HIS A 1 228 ? 88.299 26.339 -13.133 1.00 8.85 217 HIS A CA 1
ATOM 1686 C C . HIS A 1 228 ? 88.959 26.605 -14.489 1.00 9.48 217 HIS A C 1
ATOM 1687 O O . HIS A 1 228 ? 88.827 27.704 -15.026 1.00 10.44 217 HIS A O 1
ATOM 1694 N N . SER A 1 229 ? 89.653 25.621 -15.060 1.00 7.36 218 SER A N 1
ATOM 1695 C CA . SER A 1 229 ? 90.383 25.852 -16.316 1.00 8.40 218 SER A CA 1
ATOM 1696 C C . SER A 1 229 ? 89.787 25.049 -17.473 1.00 6.79 218 SER A C 1
ATOM 1697 O O . SER A 1 229 ? 90.417 24.898 -18.519 1.00 8.24 218 SER A O 1
ATOM 1700 N N . THR A 1 230 ? 88.567 24.569 -17.290 1.00 11.85 219 THR A N 1
ATOM 1701 C CA . THR A 1 230 ? 87.860 23.704 -18.247 1.00 11.21 219 THR A CA 1
ATOM 1702 C C . THR A 1 230 ? 87.837 24.225 -19.688 1.00 12.70 219 THR A C 1
ATOM 1703 O O . THR A 1 230 ? 87.966 23.439 -20.626 1.00 11.05 219 THR A O 1
ATOM 1707 N N . THR A 1 231 ? 87.651 25.524 -19.885 1.00 8.58 220 THR A N 1
ATOM 1708 C CA . THR A 1 231 ? 87.568 26.107 -21.233 1.00 10.67 220 THR A CA 1
ATOM 1709 C C . THR A 1 231 ? 88.925 26.631 -21.708 1.00 10.97 220 THR A C 1
ATOM 1710 O O . THR A 1 231 ? 89.050 27.082 -22.845 1.00 10.27 220 THR A O 1
ATOM 1714 N N . GLY A 1 232 ? 89.916 26.632 -20.827 1.00 9.56 221 GLY A N 1
ATOM 1715 C CA . GLY A 1 232 ? 91.238 27.111 -21.202 1.00 11.93 221 GLY A CA 1
ATOM 1716 C C . GLY A 1 232 ? 91.444 28.616 -21.309 1.00 11.66 221 GLY A C 1
ATOM 1717 O O . GLY A 1 232 ? 92.513 29.034 -21.750 1.00 10.91 221 GLY A O 1
ATOM 1718 N N . VAL A 1 233 ? 90.482 29.442 -20.889 1.00 11.11 222 VAL A N 1
ATOM 1719 C CA . VAL A 1 233 ? 90.646 30.896 -21.042 1.00 7.80 222 VAL A CA 1
ATOM 1720 C C . VAL A 1 233 ? 90.862 31.606 -19.702 1.00 13.21 222 VAL A C 1
ATOM 1721 O O . VAL A 1 233 ? 91.238 32.776 -19.681 1.00 9.82 222 VAL A O 1
ATOM 1725 N N . THR A 1 234 ? 90.674 30.911 -18.587 1.00 8.69 223 THR A N 1
ATOM 1726 C CA . THR A 1 234 ? 90.659 31.608 -17.291 1.00 11.55 223 THR A CA 1
ATOM 1727 C C . THR A 1 234 ? 92.021 32.011 -16.723 1.00 10.82 223 THR A C 1
ATOM 1728 O O . THR A 1 234 ? 92.060 32.825 -15.801 1.00 10.86 223 THR A O 1
ATOM 1732 N N . GLU A 1 235 ? 93.148 31.488 -17.194 1.00 9.90 224 GLU A N 1
ATOM 1733 C CA . GLU A 1 235 ? 94.376 32.016 -16.580 1.00 13.08 224 GLU A CA 1
ATOM 1734 C C . GLU A 1 235 ? 94.553 33.460 -17.052 1.00 13.27 224 GLU A C 1
ATOM 1735 O O . GLU A 1 235 ? 95.079 34.316 -16.341 1.00 9.71 224 GLU A O 1
ATOM 1741 N N . VAL A 1 236 ? 94.090 33.746 -18.261 1.00 11.28 225 VAL A N 1
ATOM 1742 C CA . VAL A 1 236 ? 94.176 35.131 -18.745 1.00 8.33 225 VAL A CA 1
ATOM 1743 C C . VAL A 1 236 ? 93.176 35.972 -17.947 1.00 7.82 225 VAL A C 1
ATOM 1744 O O . VAL A 1 236 ? 93.423 37.142 -17.664 1.00 11.16 225 VAL A O 1
ATOM 1748 N N . SER A 1 237 ? 92.052 35.362 -17.567 1.00 8.35 226 SER A N 1
ATOM 1749 C CA . SER A 1 237 ? 91.041 36.056 -16.755 1.00 9.96 226 SER A CA 1
ATOM 1750 C C . SER A 1 237 ? 91.641 36.396 -15.389 1.00 7.23 226 SER A C 1
ATOM 1751 O O . SER A 1 237 ? 91.382 37.468 -14.845 1.00 10.01 226 SER A O 1
ATOM 1754 N N . LEU A 1 238 ? 92.429 35.484 -14.819 1.00 9.17 227 LEU A N 1
ATOM 1755 C CA . LEU A 1 238 ? 93.084 35.757 -13.530 1.00 9.54 227 LEU A CA 1
ATOM 1756 C C . LEU A 1 238 ? 93.997 36.978 -13.669 1.00 9.76 227 LEU A C 1
ATOM 1757 O O . LEU A 1 238 ? 94.028 37.844 -12.796 1.00 11.56 227 LEU A O 1
ATOM 1770 N N . LYS A 1 240 ? 93.735 39.461 -15.806 1.00 6.60 229 LYS A N 1
ATOM 1771 C CA . LYS A 1 240 ? 92.868 40.644 -15.923 1.00 10.44 229 LYS A CA 1
ATOM 1772 C C . LYS A 1 240 ? 92.216 40.973 -14.578 1.00 11.80 229 LYS A C 1
ATOM 1773 O O . LYS A 1 240 ? 92.002 42.142 -14.257 1.00 10.65 229 LYS A O 1
ATOM 1779 N N . ALA A 1 241 ? 91.898 39.947 -13.792 1.00 7.53 230 ALA A N 1
ATOM 1780 C CA . ALA A 1 241 ? 91.279 40.190 -12.481 1.00 12.05 230 ALA A CA 1
ATOM 1781 C C . ALA A 1 241 ? 92.300 40.872 -11.568 1.00 7.97 230 ALA A C 1
ATOM 1782 O O . ALA A 1 241 ? 91.956 41.742 -10.770 1.00 10.06 230 ALA A O 1
ATOM 1784 N N . ILE A 1 242 ? 93.560 40.483 -11.696 1.00 7.22 231 ILE A N 1
ATOM 1785 C CA . ILE A 1 242 ? 94.625 41.093 -10.887 1.00 9.05 231 ILE A CA 1
ATOM 1786 C C . ILE A 1 242 ? 94.798 42.550 -11.323 1.00 8.96 231 ILE A C 1
ATOM 1787 O O . ILE A 1 242 ? 94.979 43.440 -10.494 1.00 11.33 231 ILE A O 1
ATOM 1792 N N . GLU A 1 243 ? 94.718 42.815 -12.621 1.00 12.15 232 GLU A N 1
ATOM 1793 C CA . GLU A 1 243 ? 94.829 44.207 -13.080 1.00 11.06 232 GLU A CA 1
ATOM 1794 C C . GLU A 1 243 ? 93.649 45.024 -12.546 1.00 10.90 232 GLU A C 1
ATOM 1795 O O . GLU A 1 243 ? 93.783 46.218 -12.286 1.00 14.83 232 GLU A O 1
ATOM 1801 N N . ALA A 1 244 ? 92.499 44.381 -12.353 1.00 10.45 233 ALA A N 1
ATOM 1802 C CA . ALA A 1 244 ? 91.311 45.096 -11.865 1.00 12.17 233 ALA A CA 1
ATOM 1803 C C . ALA A 1 244 ? 91.345 45.251 -10.343 1.00 14.41 233 ALA A C 1
ATOM 1804 O O . ALA A 1 244 ? 90.499 45.937 -9.772 1.00 15.25 233 ALA A O 1
ATOM 1806 N N . GLY A 1 245 ? 92.300 44.603 -9.681 1.00 12.46 234 GLY A N 1
ATOM 1807 C CA . GLY A 1 245 ? 92.408 44.736 -8.233 1.00 13.51 234 GLY A CA 1
ATOM 1808 C C . GLY A 1 245 ? 91.991 43.571 -7.342 1.00 10.89 234 GLY A C 1
ATOM 1809 O O . GLY A 1 245 ? 91.825 43.751 -6.135 1.00 12.36 234 GLY A O 1
ATOM 1810 N N . VAL A 1 246 ? 91.828 42.379 -7.907 1.00 9.15 235 VAL A N 1
ATOM 1811 C CA . VAL A 1 246 ? 91.417 41.230 -7.086 1.00 9.30 235 VAL A CA 1
ATOM 1812 C C . VAL A 1 246 ? 92.464 40.972 -6.000 1.00 9.86 235 VAL A C 1
ATOM 1813 O O . VAL A 1 246 ? 93.669 41.083 -6.226 1.00 12.09 235 VAL A O 1
ATOM 1817 N N . ASP A 1 247 ? 91.988 40.595 -4.819 1.00 10.23 236 ASP A N 1
ATOM 1818 C CA . ASP A 1 247 ? 92.864 40.404 -3.653 1.00 10.77 236 ASP A CA 1
ATOM 1819 C C . ASP A 1 247 ? 93.502 39.015 -3.596 1.00 13.60 236 ASP A C 1
ATOM 1820 O O . ASP A 1 247 ? 94.667 38.897 -3.221 1.00 10.09 236 ASP A O 1
ATOM 1825 N N . VAL A 1 248 ? 92.745 37.978 -3.949 1.00 10.78 237 VAL A N 1
ATOM 1826 C CA . VAL A 1 248 ? 93.236 36.595 -3.853 1.00 10.49 237 VAL A CA 1
ATOM 1827 C C . VAL A 1 248 ? 92.717 35.773 -5.035 1.00 10.39 237 VAL A C 1
ATOM 1828 O O . VAL A 1 248 ? 91.578 35.958 -5.460 1.00 9.26 237 VAL A O 1
ATOM 1832 N N . VAL A 1 249 ? 93.536 34.864 -5.572 1.00 7.97 238 VAL A N 1
ATOM 1833 C CA . VAL A 1 249 ? 93.054 33.983 -6.647 1.00 7.43 238 VAL A CA 1
ATOM 1834 C C . VAL A 1 249 ? 93.302 32.531 -6.230 1.00 9.86 238 VAL A C 1
ATOM 1835 O O . VAL A 1 249 ? 94.270 32.252 -5.523 1.00 9.23 238 VAL A O 1
ATOM 1839 N N . ASP A 1 250 ? 92.397 31.617 -6.608 1.00 9.08 239 ASP A N 1
ATOM 1840 C CA . ASP A 1 250 ? 92.517 30.194 -6.253 1.00 9.40 239 ASP A CA 1
ATOM 1841 C C . ASP A 1 250 ? 93.238 29.431 -7.366 1.00 9.53 239 ASP A C 1
ATOM 1842 O O . ASP A 1 250 ? 92.940 29.609 -8.547 1.00 10.28 239 ASP A O 1
ATOM 1847 N N . THR A 1 251 ? 94.169 28.559 -6.979 1.00 7.48 240 THR A N 1
ATOM 1848 C CA . THR A 1 251 ? 94.926 27.756 -7.949 1.00 11.99 240 THR A CA 1
ATOM 1849 C C . THR A 1 251 ? 95.207 26.375 -7.352 1.00 9.51 240 THR A C 1
ATOM 1850 O O . THR A 1 251 ? 94.990 26.134 -6.165 1.00 8.66 240 THR A O 1
ATOM 1854 N N . ALA A 1 252 ? 95.702 25.475 -8.192 1.00 7.75 241 ALA A N 1
ATOM 1855 C CA . ALA A 1 252 ? 96.031 24.112 -7.746 1.00 9.05 241 ALA A CA 1
ATOM 1856 C C . ALA A 1 252 ? 97.481 23.809 -8.128 1.00 11.25 241 ALA A C 1
ATOM 1857 O O . ALA A 1 252 ? 97.915 24.158 -9.225 1.00 8.09 241 ALA A O 1
ATOM 1859 N N . ILE A 1 253 ? 98.218 23.142 -7.237 1.00 8.71 242 ILE A N 1
ATOM 1860 C CA . ILE A 1 253 ? 99.618 22.793 -7.530 1.00 8.52 242 ILE A CA 1
ATOM 1861 C C . ILE A 1 253 ? 99.673 22.162 -8.924 1.00 9.55 242 ILE A C 1
ATOM 1862 O O . ILE A 1 253 ? 98.802 21.379 -9.300 1.00 9.86 242 ILE A O 1
ATOM 1867 N N . SER A 1 254 ? 100.720 22.485 -9.686 1.00 7.75 243 SER A N 1
ATOM 1868 C CA . SER A 1 254 ? 100.826 22.113 -11.106 1.00 9.78 243 SER A CA 1
ATOM 1869 C C . SER A 1 254 ? 100.643 20.624 -11.418 1.00 10.37 243 SER A C 1
ATOM 1870 O O . SER A 1 254 ? 100.123 20.301 -12.485 1.00 11.32 243 SER A O 1
ATOM 1873 N N . SER A 1 255 ? 101.040 19.703 -10.545 1.00 8.20 244 SER A N 1
ATOM 1874 C CA . SER A 1 255 ? 100.878 18.275 -10.861 1.00 10.75 244 SER A CA 1
ATOM 1875 C C . SER A 1 255 ? 99.423 17.820 -10.703 1.00 10.84 244 SER A C 1
ATOM 1876 O O . SER A 1 255 ? 99.076 16.688 -11.034 1.00 9.05 244 SER A O 1
ATOM 1887 N N . SER A 1 257 ? 96.611 19.989 -11.790 1.00 10.09 246 SER A N 1
ATOM 1888 C CA . SER A 1 257 ? 95.935 21.158 -12.371 1.00 6.97 246 SER A CA 1
ATOM 1889 C C . SER A 1 257 ? 95.504 20.911 -13.820 1.00 10.34 246 SER A C 1
ATOM 1890 O O . SER A 1 257 ? 95.800 19.872 -14.409 1.00 10.07 246 SER A O 1
ATOM 1893 N N . LEU A 1 258 ? 94.796 21.911 -14.359 1.00 9.48 247 LEU A N 1
ATOM 1894 C CA . LEU A 1 258 ? 94.286 21.983 -15.737 1.00 7.99 247 LEU A CA 1
ATOM 1895 C C . LEU A 1 258 ? 93.085 21.064 -15.970 1.00 11.24 247 LEU A C 1
ATOM 1896 O O . LEU A 1 258 ? 92.647 20.338 -15.079 1.00 12.55 247 LEU A O 1
ATOM 1901 N N . GLY A 1 259 ? 92.542 21.119 -17.182 1.00 13.53 248 GLY A N 1
ATOM 1902 C CA . GLY A 1 259 ? 91.362 20.326 -17.480 1.00 10.53 248 GLY A CA 1
ATOM 1903 C C . GLY A 1 259 ? 90.192 20.867 -16.670 1.00 11.03 248 GLY A C 1
ATOM 1904 O O . GLY A 1 259 ? 90.069 22.080 -16.506 1.00 10.83 248 GLY A O 1
ATOM 1905 N N . PRO A 1 260 ? 89.324 19.994 -16.130 1.00 12.76 249 PRO A N 1
ATOM 1906 C CA . PRO A 1 260 ? 88.153 20.383 -15.327 1.00 11.32 249 PRO A CA 1
ATOM 1907 C C . PRO A 1 260 ? 88.594 20.916 -13.962 1.00 11.54 249 PRO A C 1
ATOM 1908 O O . PRO A 1 260 ? 87.769 21.299 -13.133 1.00 9.67 249 PRO A O 1
ATOM 1912 N N . GLY A 1 261 ? 89.906 20.896 -13.749 1.00 9.84 250 GLY A N 1
ATOM 1913 C CA . GLY A 1 261 ? 90.488 21.396 -12.526 1.00 8.80 250 GLY A CA 1
ATOM 1914 C C . GLY A 1 261 ? 90.733 22.896 -12.583 1.00 9.98 250 GLY A C 1
ATOM 1915 O O . GLY A 1 261 ? 89.883 23.642 -13.066 1.00 7.62 250 GLY A O 1
ATOM 1916 N N . HIS A 1 262 ? 91.923 23.325 -12.166 1.00 6.12 251 HIS A N 1
ATOM 1917 C CA . HIS A 1 262 ? 92.220 24.760 -12.056 1.00 6.42 251 HIS A CA 1
ATOM 1918 C C . HIS A 1 262 ? 93.570 25.122 -12.678 1.00 7.84 251 HIS A C 1
ATOM 1919 O O . HIS A 1 262 ? 94.345 24.257 -13.083 1.00 8.98 251 HIS A O 1
ATOM 1926 N N . ASN A 1 263 ? 93.813 26.430 -12.759 1.00 8.50 252 ASN A N 1
ATOM 1927 C CA . ASN A 1 263 ? 95.082 26.953 -13.284 1.00 6.72 252 ASN A CA 1
ATOM 1928 C C . ASN A 1 263 ? 96.159 26.627 -12.247 1.00 7.67 252 ASN A C 1
ATOM 1929 O O . ASN A 1 263 ? 95.882 26.610 -11.047 1.00 7.13 252 ASN A O 1
ATOM 1934 N N . PRO A 1 264 ? 97.390 26.326 -12.706 1.00 8.39 253 PRO A N 1
ATOM 1935 C CA . PRO A 1 264 ? 98.536 25.959 -11.865 1.00 9.54 253 PRO A CA 1
ATOM 1936 C C . PRO A 1 264 ? 99.097 27.056 -10.958 1.00 9.95 253 PRO A C 1
ATOM 1937 O O . PRO A 1 264 ? 99.393 28.164 -11.402 1.00 9.76 253 PRO A O 1
ATOM 1941 N N . THR A 1 265 ? 99.259 26.708 -9.686 1.00 8.40 254 THR A N 1
ATOM 1942 C CA . THR A 1 265 ? 99.770 27.643 -8.672 1.00 7.31 254 THR A CA 1
ATOM 1943 C C . THR A 1 265 ? 101.106 28.246 -9.114 1.00 8.20 254 THR A C 1
ATOM 1944 O O . THR A 1 265 ? 101.278 29.464 -9.126 1.00 10.12 254 THR A O 1
ATOM 1948 N N . GLU A 1 266 ? 102.055 27.393 -9.480 1.00 6.70 255 GLU A N 1
ATOM 1949 C CA . GLU A 1 266 ? 103.386 27.895 -9.852 1.00 8.58 255 GLU A CA 1
ATOM 1950 C C . GLU A 1 266 ? 103.321 28.751 -11.119 1.00 10.27 255 GLU A C 1
ATOM 1951 O O . GLU A 1 266 ? 104.047 29.737 -11.236 1.00 10.92 255 GLU A O 1
ATOM 1957 N N . SER A 1 267 ? 102.475 28.377 -12.076 1.00 8.95 256 SER A N 1
ATOM 1958 C CA . SER A 1 267 ? 102.368 29.162 -13.315 1.00 8.29 256 SER A CA 1
ATOM 1959 C C . SER A 1 267 ? 101.816 30.554 -13.002 1.00 12.35 256 SER A C 1
ATOM 1960 O O . SER A 1 267 ? 102.303 31.557 -13.523 1.00 11.44 256 SER A O 1
ATOM 1963 N N . VAL A 1 268 ? 100.802 30.621 -12.142 1.00 11.67 257 VAL A N 1
ATOM 1964 C CA . VAL A 1 268 ? 100.212 31.918 -11.782 1.00 11.42 257 VAL A CA 1
ATOM 1965 C C . VAL A 1 268 ? 101.246 32.767 -11.040 1.00 11.59 257 VAL A C 1
ATOM 1966 O O . VAL A 1 268 ? 101.349 33.972 -11.264 1.00 13.78 257 VAL A O 1
ATOM 1970 N N . ALA A 1 269 ? 102.052 32.146 -10.181 1.00 9.52 258 ALA A N 1
ATOM 1971 C CA . ALA A 1 269 ? 103.056 32.940 -9.457 1.00 10.93 258 ALA A CA 1
ATOM 1972 C C . ALA A 1 269 ? 104.150 33.426 -10.411 1.00 13.14 258 ALA A C 1
ATOM 1973 O O . ALA A 1 269 ? 104.553 34.588 -10.359 1.00 15.04 258 ALA A O 1
ATOM 1975 N N . GLU A 1 270 ? 104.631 32.545 -11.288 1.00 9.75 259 GLU A N 1
ATOM 1976 C CA . GLU A 1 270 ? 105.728 32.907 -12.200 1.00 12.00 259 GLU A CA 1
ATOM 1977 C C . GLU A 1 270 ? 105.322 33.939 -13.255 1.00 9.82 259 GLU A C 1
ATOM 1978 O O . GLU A 1 270 ? 106.130 34.783 -13.638 1.00 14.05 259 GLU A O 1
ATOM 1992 N N . LEU A 1 272 ? 103.711 36.563 -13.073 1.00 9.16 261 LEU A N 1
ATOM 1993 C CA . LEU A 1 272 ? 103.639 37.962 -12.624 1.00 11.25 261 LEU A CA 1
ATOM 1994 C C . LEU A 1 272 ? 104.993 38.678 -12.619 1.00 13.80 261 LEU A C 1
ATOM 1995 O O . LEU A 1 272 ? 105.038 39.890 -12.412 1.00 12.92 261 LEU A O 1
ATOM 2000 N N . GLU A 1 273 ?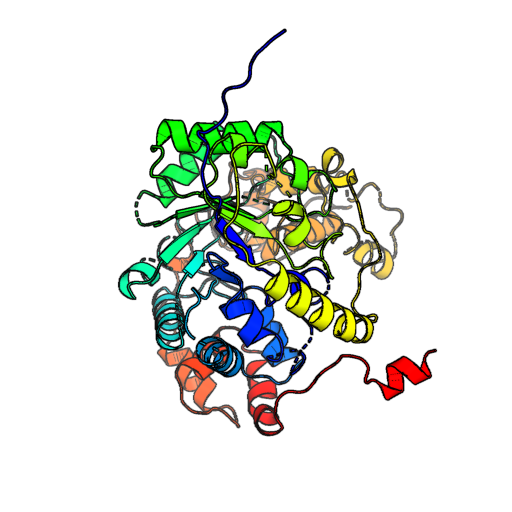 106.093 37.967 -12.862 1.00 13.01 262 GLU A N 1
ATOM 2001 C CA . GLU A 1 273 ? 107.425 38.585 -12.780 1.00 14.10 262 GLU A CA 1
ATOM 2002 C C . GLU A 1 273 ? 107.559 39.800 -13.700 1.00 15.12 262 GLU A C 1
ATOM 2003 O O . GLU A 1 273 ? 107.331 39.719 -14.907 1.00 15.55 262 GLU A O 1
ATOM 2009 N N . GLY A 1 274 ? 107.941 40.926 -13.095 1.00 13.45 263 GLY A N 1
ATOM 2010 C CA . GLY A 1 274 ? 108.121 42.176 -13.815 1.00 12.53 263 GLY A CA 1
ATOM 2011 C C . GLY A 1 274 ? 106.889 43.024 -14.099 1.00 14.24 263 GLY A C 1
ATOM 2012 O O . GLY A 1 274 ? 107.019 44.099 -14.682 1.00 13.28 263 GLY A O 1
ATOM 2013 N N . THR A 1 275 ? 105.702 42.575 -13.693 1.00 13.84 264 THR A N 1
ATOM 2014 C CA . THR A 1 275 ? 104.458 43.318 -13.949 1.00 13.37 264 THR A CA 1
ATOM 2015 C C . THR A 1 275 ? 104.166 44.309 -12.819 1.00 14.39 264 THR A C 1
ATOM 2016 O O . THR A 1 275 ? 103.277 45.150 -12.947 1.00 15.20 264 THR A O 1
ATOM 2020 N N . GLY A 1 276 ? 104.881 44.192 -11.704 1.00 13.35 265 GLY A N 1
ATOM 2021 C CA . GLY A 1 276 ? 104.598 45.048 -10.553 1.00 11.68 265 GLY A CA 1
ATOM 2022 C C . GLY A 1 276 ? 103.792 44.253 -9.528 1.00 14.24 265 GLY A C 1
ATOM 2023 O O . GLY A 1 276 ? 103.694 44.628 -8.360 1.00 13.41 265 GLY A O 1
ATOM 2024 N N . TYR A 1 277 ? 103.187 43.151 -9.960 1.00 8.65 266 TYR A N 1
ATOM 2025 C CA . TYR A 1 277 ? 102.422 42.308 -9.028 1.00 10.28 266 TYR A CA 1
ATOM 2026 C C . TYR A 1 277 ? 103.292 41.116 -8.632 1.00 12.79 266 TYR A C 1
ATOM 2027 O O . TYR A 1 277 ? 104.171 40.692 -9.381 1.00 14.26 266 TYR A O 1
ATOM 2036 N N . THR A 1 278 ? 103.058 40.590 -7.444 1.00 11.22 267 THR A N 1
ATOM 2037 C CA . THR A 1 278 ? 103.828 39.415 -7.018 1.00 13.31 267 THR A CA 1
ATOM 2038 C C . THR A 1 278 ? 103.016 38.641 -5.978 1.00 13.83 267 THR A C 1
ATOM 2039 O O . THR A 1 278 ? 101.964 39.098 -5.533 1.00 12.90 267 THR A O 1
ATOM 2043 N N . THR A 1 279 ? 103.477 37.441 -5.650 1.00 16.11 268 THR A N 1
ATOM 2044 C CA . THR A 1 279 ? 102.844 36.612 -4.614 1.00 16.32 268 THR A CA 1
ATOM 2045 C C . THR A 1 279 ? 103.905 36.384 -3.536 1.00 20.87 268 THR A C 1
ATOM 2046 O O . THR A 1 279 ? 105.082 36.666 -3.755 1.00 22.78 268 THR A O 1
ATOM 2050 N N . ASN A 1 280 ? 103.516 35.885 -2.376 1.00 17.94 269 ASN A N 1
ATOM 2051 C CA . ASN A 1 280 ? 104.541 35.632 -1.354 1.00 28.32 269 ASN A CA 1
ATOM 2052 C C . ASN A 1 280 ? 104.713 34.122 -1.183 1.00 23.80 269 ASN A C 1
ATOM 2053 O O . ASN A 1 280 ? 104.914 33.632 -0.073 1.00 23.15 269 ASN A O 1
ATOM 2058 N N . LEU A 1 281 ? 104.635 33.386 -2.290 1.00 16.61 270 LEU A N 1
ATOM 2059 C CA . LEU A 1 281 ? 104.795 31.926 -2.224 1.00 17.55 270 LEU A CA 1
ATOM 2060 C C . LEU A 1 281 ? 106.281 31.564 -2.277 1.00 15.70 270 LEU A C 1
ATOM 2061 O O . LEU A 1 281 ? 107.070 32.227 -2.950 1.00 17.55 270 LEU A O 1
ATOM 2066 N N . ASP A 1 282 ? 106.643 30.513 -1.544 1.00 17.17 271 ASP A N 1
ATOM 2067 C CA . ASP A 1 282 ? 108.014 29.983 -1.472 1.00 14.70 271 ASP A CA 1
ATOM 2068 C C . ASP A 1 282 ? 108.142 28.909 -2.555 1.00 14.33 271 ASP A C 1
ATOM 2069 O O . ASP A 1 282 ? 107.563 27.831 -2.432 1.00 14.24 271 ASP A O 1
ATOM 2074 N N . TYR A 1 283 ? 108.888 29.207 -3.622 1.00 11.56 272 TYR A N 1
ATOM 2075 C CA . TYR A 1 283 ? 109.029 28.289 -4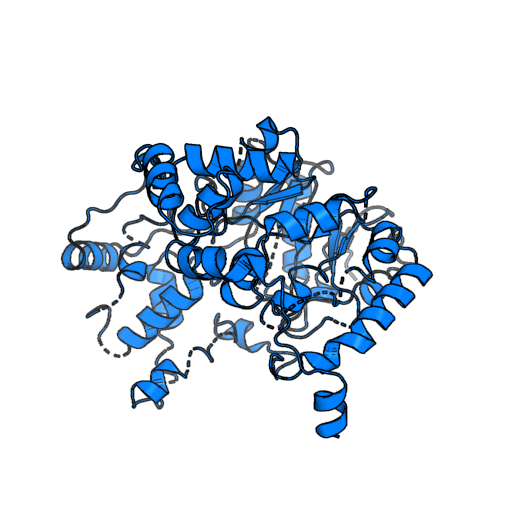.763 1.00 16.21 272 TYR A CA 1
ATOM 2076 C C . TYR A 1 283 ? 109.604 26.926 -4.371 1.00 19.50 272 TYR A C 1
ATOM 2077 O O . TYR A 1 283 ? 109.235 25.908 -4.955 1.00 15.26 272 TYR A O 1
ATOM 2086 N N . ASP A 1 284 ? 110.517 26.888 -3.408 1.00 17.15 273 ASP A N 1
ATOM 2087 C CA . ASP A 1 284 ? 111.088 25.597 -2.999 1.00 19.80 273 ASP A CA 1
ATOM 2088 C C . ASP A 1 284 ? 110.003 24.728 -2.358 1.00 16.53 273 ASP A C 1
ATOM 2089 O O . ASP A 1 284 ? 109.959 23.520 -2.582 1.00 16.56 273 ASP A O 1
ATOM 2094 N N . ARG A 1 285 ? 109.132 25.335 -1.553 1.00 14.75 274 ARG A N 1
ATOM 2095 C CA . ARG A 1 285 ? 108.051 24.565 -0.923 1.00 13.23 274 ARG A CA 1
ATOM 2096 C C . ARG A 1 285 ? 107.088 24.082 -2.009 1.00 11.72 274 ARG A C 1
ATOM 2097 O O . ARG A 1 285 ? 106.626 22.943 -1.980 1.00 11.44 274 ARG A O 1
ATOM 2105 N N . LEU A 1 286 ? 106.797 24.951 -2.971 1.00 14.35 275 LEU A N 1
ATOM 2106 C CA . LEU A 1 286 ? 105.881 24.585 -4.061 1.00 14.69 275 LEU A CA 1
ATOM 2107 C C . LEU A 1 286 ? 106.440 23.388 -4.835 1.00 10.68 275 LEU A C 1
ATOM 2108 O O . LEU A 1 286 ? 105.701 22.489 -5.233 1.00 10.51 275 LEU A O 1
ATOM 2113 N N . HIS A 1 287 ? 107.749 23.383 -5.060 1.00 12.44 276 HIS A N 1
ATOM 2114 C CA . HIS A 1 287 ? 108.387 22.287 -5.802 1.00 12.82 276 HIS A CA 1
ATOM 2115 C C . HIS A 1 287 ? 108.201 20.966 -5.049 1.00 11.54 276 HIS A C 1
ATOM 2116 O O . HIS A 1 287 ? 107.949 19.924 -5.653 1.00 10.13 276 HIS A O 1
ATOM 2123 N N . LYS A 1 288 ? 108.317 21.010 -3.725 1.00 11.82 277 LYS A N 1
ATOM 2124 C CA . LYS A 1 288 ? 108.161 19.795 -2.912 1.00 14.38 277 LYS A CA 1
ATOM 2125 C C . LYS A 1 288 ? 106.711 19.306 -2.956 1.00 14.30 277 LYS A C 1
ATOM 2126 O O . LYS A 1 288 ? 106.452 18.105 -3.013 1.00 13.61 277 LYS A O 1
ATOM 2132 N N . ILE A 1 289 ? 105.765 20.232 -2.906 1.00 11.57 278 ILE A N 1
ATOM 2133 C CA . ILE A 1 289 ? 104.346 19.853 -2.952 1.00 10.13 278 ILE A CA 1
ATOM 2134 C C . ILE A 1 289 ? 104.038 19.245 -4.322 1.00 8.42 278 ILE A C 1
ATOM 2135 O O . ILE A 1 289 ? 103.364 18.222 -4.436 1.00 11.34 278 ILE A O 1
ATOM 2140 N N . ARG A 1 290 ? 104.554 19.886 -5.365 1.00 10.91 279 ARG A N 1
ATOM 2141 C CA . ARG A 1 290 ? 104.323 19.414 -6.737 1.00 11.08 279 ARG A CA 1
ATOM 2142 C C . ARG A 1 290 ? 104.812 17.973 -6.898 1.00 13.75 279 ARG A C 1
ATOM 2143 O O . ARG A 1 290 ? 104.090 17.117 -7.406 1.00 12.74 279 ARG A O 1
ATOM 2151 N N . ASP A 1 291 ? 106.051 17.723 -6.480 1.00 10.69 280 ASP A N 1
ATOM 2152 C CA . ASP A 1 291 ? 106.668 16.395 -6.608 1.00 12.44 280 ASP A CA 1
ATOM 2153 C C . ASP A 1 291 ? 105.898 15.367 -5.779 1.00 12.33 280 ASP A C 1
ATOM 2154 O O . ASP A 1 291 ? 105.747 14.211 -6.174 1.00 12.16 280 ASP A O 1
ATOM 2159 N N . HIS A 1 292 ? 105.397 15.796 -4.635 1.00 11.80 281 HIS A N 1
ATOM 2160 C CA . HIS A 1 292 ? 104.631 14.877 -3.782 1.00 12.63 281 HIS A CA 1
ATOM 2161 C C . HIS A 1 292 ? 103.410 14.352 -4.539 1.00 14.74 281 HIS A C 1
ATOM 2162 O O . HIS A 1 292 ? 103.179 13.146 -4.611 1.00 15.71 281 HIS A O 1
ATOM 2169 N N . PHE A 1 293 ? 102.619 15.260 -5.102 1.00 11.73 282 PHE A N 1
ATOM 2170 C CA . PHE A 1 293 ? 101.393 14.818 -5.782 1.00 12.83 282 PHE A CA 1
ATOM 2171 C C . PHE A 1 293 ? 101.684 14.197 -7.149 1.00 12.52 282 PHE A C 1
ATOM 2172 O O . PHE A 1 293 ? 100.897 13.388 -7.637 1.00 13.99 282 PHE A O 1
ATOM 2180 N N . LYS A 1 294 ? 102.804 14.547 -7.763 1.00 12.88 283 LYS A N 1
ATOM 2181 C CA . LYS A 1 294 ? 103.130 13.964 -9.072 1.00 12.87 283 LYS A CA 1
ATOM 2182 C C . LYS A 1 294 ? 103.328 12.454 -8.916 1.00 15.46 283 LYS A C 1
ATOM 2183 O O . LYS A 1 294 ? 102.960 11.670 -9.790 1.00 16.53 283 LYS A O 1
ATOM 2189 N N . ALA A 1 295 ? 103.892 12.054 -7.786 1.00 13.60 284 ALA A N 1
ATOM 2190 C CA . ALA A 1 295 ? 104.161 10.635 -7.511 1.00 14.81 284 ALA A CA 1
ATOM 2191 C C . ALA A 1 295 ? 102.879 9.8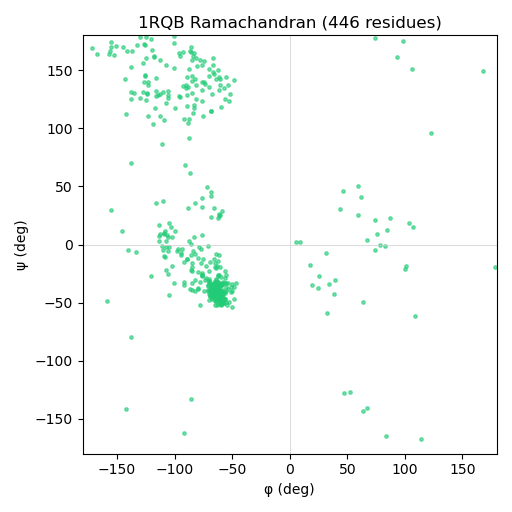92 -7.128 1.00 17.86 284 ALA A C 1
ATOM 2192 O O . ALA A 1 295 ? 102.759 8.688 -7.349 1.00 22.30 284 ALA A O 1
ATOM 2194 N N . ILE A 1 296 ? 101.903 10.607 -6.587 1.00 18.27 285 ILE A N 1
ATOM 2195 C CA . ILE A 1 296 ? 100.660 9.977 -6.118 1.00 18.84 285 ILE A CA 1
ATOM 2196 C C . ILE A 1 296 ? 99.561 9.937 -7.183 1.00 18.87 285 ILE A C 1
ATOM 2197 O O . ILE A 1 296 ? 98.777 8.990 -7.230 1.00 15.08 285 ILE A O 1
ATOM 2202 N N . ARG A 1 297 ? 99.507 10.921 -8.066 1.00 16.20 286 ARG A N 1
ATOM 2203 C CA . ARG A 1 297 ? 98.389 11.002 -9.018 1.00 12.00 286 ARG A CA 1
ATOM 2204 C C . ARG A 1 297 ? 98.205 9.770 -9.909 1.00 12.08 286 ARG A C 1
ATOM 2205 O O . ARG A 1 297 ? 97.069 9.379 -10.177 1.00 12.41 286 ARG A O 1
ATOM 2213 N N . PRO A 1 298 ? 99.290 9.135 -10.395 1.00 15.10 287 PRO A N 1
ATOM 2214 C CA . PRO A 1 298 ? 99.065 7.961 -11.255 1.00 14.08 287 PRO A CA 1
ATOM 2215 C C . PRO A 1 298 ? 98.202 6.848 -10.655 1.00 16.85 287 PRO A C 1
ATOM 2216 O O . PRO A 1 298 ? 97.562 6.092 -11.385 1.00 14.33 287 PRO A O 1
ATOM 2220 N N . LYS A 1 299 ? 98.175 6.754 -9.327 1.00 11.96 288 LYS A N 1
ATOM 2221 C CA . LYS A 1 299 ? 97.388 5.715 -8.644 1.00 17.97 288 LYS A CA 1
ATOM 2222 C C . LYS A 1 299 ? 95.883 5.951 -8.795 1.00 15.15 288 LYS A C 1
ATOM 2223 O O . LYS A 1 299 ? 95.085 5.048 -8.549 1.00 15.08 288 LYS A O 1
ATOM 2229 N N . TYR A 1 300 ? 95.487 7.150 -9.216 1.00 12.28 289 TYR A N 1
ATOM 2230 C CA . TYR A 1 300 ? 94.060 7.480 -9.342 1.00 11.81 289 TYR A CA 1
ATOM 2231 C C . TYR A 1 300 ? 93.609 7.492 -10.804 1.00 11.52 289 TYR A C 1
ATOM 2232 O O . TYR A 1 300 ? 92.547 8.025 -11.121 1.00 14.91 289 TYR A O 1
ATOM 2241 N N . LYS A 1 301 ? 94.376 6.862 -11.686 1.00 12.86 290 LYS A N 1
ATOM 2242 C CA . LYS A 1 301 ? 94.058 6.878 -13.121 1.00 16.05 290 LYS A CA 1
ATOM 2243 C C . LYS A 1 301 ? 92.643 6.377 -13.424 1.00 17.05 290 LYS A C 1
ATOM 2244 O O . LYS A 1 301 ? 92.019 6.851 -14.371 1.00 16.57 290 LYS A O 1
ATOM 2250 N N . LYS A 1 302 ? 92.126 5.423 -12.654 1.00 14.82 291 LYS A N 1
ATOM 2251 C CA . LYS A 1 302 ? 90.785 4.887 -12.937 1.00 16.85 291 LYS A CA 1
ATOM 2252 C C . LYS A 1 302 ? 89.699 5.944 -12.726 1.00 16.53 291 LYS A C 1
ATOM 2253 O O . LYS A 1 302 ? 88.552 5.734 -13.117 1.00 15.67 291 LYS A O 1
ATOM 2259 N N . PHE A 1 303 ? 90.022 7.075 -12.101 1.00 16.92 292 PHE A N 1
ATOM 2260 C CA . PHE A 1 303 ? 88.985 8.087 -11.848 1.00 13.07 292 PHE A CA 1
ATOM 2261 C C . PHE A 1 303 ? 89.227 9.369 -12.651 1.00 18.49 292 PHE A C 1
ATOM 2262 O O . PHE A 1 303 ? 88.506 10.349 -12.471 1.00 19.22 292 PHE A O 1
ATOM 2270 N N . GLU A 1 304 ? 90.208 9.378 -13.551 1.00 19.01 293 GLU A N 1
ATOM 2271 C CA . GLU A 1 304 ? 90.534 10.586 -14.325 1.00 21.50 293 GLU A CA 1
ATOM 2272 C C . GLU A 1 304 ? 89.550 10.824 -15.473 1.00 27.86 293 GLU A C 1
ATOM 2273 O O . GLU A 1 304 ? 88.875 9.907 -15.937 1.00 23.95 293 GLU A O 1
ATOM 2279 N N . SER A 1 305 ? 89.505 12.082 -15.932 1.00 28.17 294 SER A N 1
ATOM 2280 C CA . SER A 1 305 ? 88.668 12.515 -17.062 1.00 31.38 294 SER A CA 1
ATOM 2281 C C . SER A 1 305 ? 89.527 12.501 -18.327 1.00 31.60 294 SER A C 1
ATOM 2282 O O . SER A 1 305 ? 90.754 12.494 -18.245 1.00 29.35 294 SER A O 1
ATOM 2285 N N . LYS A 1 306 ? 88.894 12.555 -19.497 1.00 33.38 295 LYS A N 1
ATOM 2286 C CA . LYS A 1 306 ? 89.647 12.456 -20.756 1.00 34.40 295 LYS A CA 1
ATOM 2287 C C . LYS A 1 306 ? 89.653 13.745 -21.584 1.00 33.69 295 LYS A C 1
ATOM 2288 O O . LYS A 1 306 ? 90.123 13.727 -22.720 1.00 36.49 295 LYS A O 1
ATOM 2294 N N . THR A 1 307 ? 89.167 14.869 -21.066 1.00 30.39 296 THR A N 1
ATOM 2295 C CA . THR A 1 307 ? 89.187 16.092 -21.884 1.00 29.51 296 THR A CA 1
ATOM 2296 C C . THR A 1 307 ? 89.909 17.216 -21.137 1.00 26.89 296 THR A C 1
ATOM 2297 O O . THR A 1 307 ? 89.531 17.571 -20.022 1.00 31.36 296 THR A O 1
ATOM 2301 N N . LEU A 1 308 ? 90.939 17.788 -21.758 1.00 22.54 297 LEU A N 1
ATOM 2302 C CA . LEU A 1 308 ? 91.711 18.863 -21.118 1.00 22.78 297 LEU A CA 1
ATOM 2303 C C . LEU A 1 308 ? 91.079 20.232 -21.377 1.00 20.97 297 LEU A C 1
ATOM 2304 O O . LEU A 1 308 ? 91.078 21.100 -20.506 1.00 22.19 297 LEU A O 1
ATOM 2309 N N . VAL A 1 309 ? 90.556 20.436 -22.577 1.00 16.93 298 VAL A N 1
ATOM 2310 C CA . VAL A 1 309 ? 89.973 21.742 -22.917 1.00 13.24 298 VAL A CA 1
ATOM 2311 C C . VAL A 1 309 ? 88.669 21.544 -23.689 1.00 16.20 298 VAL A C 1
ATOM 2312 O O . VAL A 1 309 ? 88.621 20.791 -24.660 1.00 15.80 298 VAL A O 1
ATOM 2316 N N . ASP A 1 310 ? 87.626 22.245 -23.257 1.00 16.10 299 ASP A N 1
ATOM 2317 C CA . ASP A 1 310 ? 86.315 22.179 -23.918 1.00 16.75 299 ASP A CA 1
ATOM 2318 C C . ASP A 1 310 ? 85.702 23.581 -23.896 1.00 15.25 299 ASP A C 1
ATOM 2319 O O . ASP A 1 310 ? 85.366 24.088 -22.827 1.00 17.25 299 ASP A O 1
ATOM 2324 N N . THR A 1 311 ? 85.565 24.208 -25.067 1.00 15.88 300 THR A N 1
ATOM 2325 C CA . THR A 1 311 ? 85.010 25.568 -25.157 1.00 13.97 300 THR A CA 1
ATOM 2326 C C . THR A 1 311 ? 83.584 25.541 -25.713 1.00 15.92 300 THR A C 1
ATOM 2327 O O . THR A 1 311 ? 82.991 26.593 -25.948 1.00 13.31 300 THR A O 1
ATOM 2331 N N . SER A 1 312 ? 83.010 24.361 -25.912 1.00 14.79 301 SER A N 1
ATOM 2332 C CA . SER A 1 312 ? 81.678 24.288 -26.530 1.00 16.82 301 SER A CA 1
ATOM 2333 C C . SER A 1 312 ? 80.616 24.982 -25.674 1.00 17.42 301 SER A C 1
ATOM 2334 O O . SER A 1 312 ? 79.612 25.468 -26.194 1.00 16.92 301 SER A O 1
ATOM 2337 N N . ILE A 1 313 ? 80.846 25.056 -24.371 1.00 15.89 302 ILE A N 1
ATOM 2338 C CA . ILE A 1 313 ? 79.871 25.667 -23.456 1.00 14.03 302 ILE A CA 1
ATOM 2339 C C . ILE A 1 313 ? 79.598 27.128 -23.824 1.00 15.98 302 ILE A C 1
ATOM 2340 O O . ILE A 1 313 ? 78.508 27.637 -23.567 1.00 16.58 302 ILE A O 1
ATOM 2345 N N . PHE A 1 314 ? 80.559 27.816 -24.440 1.00 12.89 303 PHE A N 1
ATOM 2346 C CA . PHE A 1 314 ? 80.353 29.231 -24.786 1.00 14.49 303 PHE A CA 1
ATOM 2347 C C . PHE A 1 314 ? 79.228 29.383 -25.810 1.00 22.51 303 PHE A C 1
ATOM 2348 O O . PHE A 1 314 ? 78.648 30.459 -25.952 1.00 22.83 303 PHE A O 1
ATOM 2356 N N . LYS A 1 315 ? 78.917 28.303 -26.508 1.00 21.31 304 LYS A N 1
ATOM 2357 C CA . LYS A 1 315 ? 77.844 28.336 -27.512 1.00 26.90 304 LYS A CA 1
ATOM 2358 C C . LYS A 1 315 ? 76.585 27.638 -26.991 1.00 24.58 304 LYS A C 1
ATOM 2359 O O . LYS A 1 315 ? 75.479 28.158 -27.133 1.00 26.87 304 LYS A O 1
ATOM 2365 N N . SER A 1 316 ? 76.761 26.481 -26.356 1.00 23.72 305 SER A N 1
ATOM 2366 C CA . SER A 1 316 ? 75.643 25.636 -25.908 1.00 24.96 305 SER A CA 1
ATOM 2367 C C . SER A 1 316 ? 75.166 25.902 -24.478 1.00 28.32 305 SER A C 1
ATOM 2368 O O . SER A 1 316 ? 74.094 25.425 -24.109 1.00 28.48 305 SER A O 1
ATOM 2371 N N . GLN A 1 317 ? 75.938 26.614 -23.658 1.00 23.15 306 GLN A N 1
ATOM 2372 C CA . GLN A 1 317 ? 75.545 26.860 -22.262 1.00 25.35 306 GLN A CA 1
ATOM 2373 C C . GLN A 1 317 ? 75.563 25.551 -21.470 1.00 25.11 306 GLN A C 1
ATOM 2374 O O . GLN A 1 317 ? 75.193 25.531 -20.297 1.00 25.47 306 GLN A O 1
ATOM 2380 N N . ILE A 1 318 ? 75.989 24.454 -22.087 1.00 23.91 307 ILE A N 1
ATOM 2381 C CA . ILE A 1 318 ? 75.979 23.169 -21.374 1.00 24.29 307 ILE A CA 1
ATOM 2382 C C . ILE A 1 318 ? 77.391 22.711 -21.004 1.00 24.77 307 ILE A C 1
ATOM 2383 O O . ILE A 1 318 ? 78.250 22.541 -21.867 1.00 27.25 307 ILE A O 1
ATOM 2388 N N . PRO A 1 319 ? 77.640 22.500 -19.701 1.00 26.88 308 PRO A N 1
ATOM 2389 C CA . PRO A 1 319 ? 78.943 22.046 -19.191 1.00 30.58 308 PRO A CA 1
ATOM 2390 C C . PRO A 1 319 ? 79.124 20.566 -19.534 1.00 33.84 308 PRO A C 1
ATOM 2391 O O . PRO A 1 319 ? 78.196 19.771 -19.393 1.00 33.41 308 PRO A O 1
ATOM 2395 N N . GLY A 1 320 ? 80.322 20.196 -19.971 1.00 37.95 309 GLY A N 1
ATOM 2396 C CA . GLY A 1 320 ? 80.592 18.816 -20.338 1.00 40.62 309 GLY A CA 1
ATOM 2397 C C . GLY A 1 320 ? 80.126 17.752 -19.358 1.00 43.03 309 GLY A C 1
ATOM 2398 O O . GLY A 1 320 ? 79.759 16.653 -19.770 1.00 44.08 309 GLY A O 1
ATOM 2399 N N . GLY A 1 321 ? 80.149 18.063 -18.065 1.00 44.37 310 GLY A N 1
ATOM 2400 C CA . GLY A 1 321 ? 79.724 17.097 -17.067 1.00 45.48 310 GLY A CA 1
ATOM 2401 C C . GLY A 1 321 ? 78.234 16.837 -17.156 1.00 48.21 310 GLY A C 1
ATOM 2402 O O . GLY A 1 321 ? 77.753 15.750 -16.838 1.00 50.43 310 GLY A O 1
ATOM 2411 N N . LEU A 1 323 ? 76.520 17.406 -20.094 1.00 49.78 312 LEU A N 1
ATOM 2412 C CA . LEU A 1 323 ? 76.328 16.861 -21.445 1.00 53.22 312 LEU A CA 1
ATOM 2413 C C . LEU A 1 323 ? 76.447 15.336 -21.443 1.00 55.30 312 LEU A C 1
ATOM 2414 O O . LEU A 1 323 ? 75.517 14.636 -21.840 1.00 56.98 312 LEU A O 1
ATOM 2419 N N . SER A 1 324 ? 77.590 14.817 -21.008 1.00 56.00 313 SER A N 1
ATOM 2420 C CA . SER A 1 324 ? 77.799 13.361 -20.997 1.00 58.10 313 SER A CA 1
ATOM 2421 C C . SER A 1 324 ? 76.744 12.685 -20.120 1.00 59.87 313 SER A C 1
ATOM 2422 O O . SER A 1 324 ? 76.296 11.578 -20.415 1.00 59.22 313 SER A O 1
ATOM 2425 N N . ASN A 1 325 ? 76.338 13.356 -19.048 1.00 60.27 314 ASN A N 1
ATOM 2426 C CA . ASN A 1 325 ? 75.340 12.781 -18.135 1.00 62.85 314 ASN A CA 1
ATOM 2427 C C . ASN A 1 325 ? 74.020 12.551 -18.875 1.00 62.09 314 ASN A C 1
ATOM 2428 O O . ASN A 1 325 ? 73.406 11.494 -18.745 1.00 62.69 314 ASN A O 1
ATOM 2441 N N . GLU A 1 327 ? 73.688 12.225 -22.016 1.00 64.31 316 GLU A N 1
ATOM 2442 C CA . GLU A 1 327 ? 73.979 11.249 -23.076 1.00 66.48 316 GLU A CA 1
ATOM 2443 C C . GLU A 1 327 ? 73.730 9.832 -22.554 1.00 67.56 316 GLU A C 1
ATOM 2444 O O . GLU A 1 327 ? 73.152 8.997 -23.248 1.00 67.16 316 GLU A O 1
ATOM 2450 N N . SER A 1 328 ? 74.159 9.570 -21.324 1.00 68.04 317 SER A N 1
ATOM 2451 C CA . SER A 1 328 ? 73.980 8.242 -20.719 1.00 69.58 317 SER A CA 1
ATOM 2452 C C . SER A 1 328 ? 72.487 7.953 -20.546 1.00 69.84 317 SER A C 1
ATOM 2453 O O . SER A 1 328 ? 72.047 6.809 -20.653 1.00 69.91 317 SER A O 1
ATOM 2456 N N . GLN A 1 329 ? 71.717 9.000 -20.275 1.00 70.20 318 GLN A N 1
ATOM 2457 C CA . GLN A 1 329 ? 70.268 8.862 -20.075 1.00 70.34 318 GLN A CA 1
ATOM 2458 C C . GLN A 1 329 ? 69.573 8.593 -21.410 1.00 70.73 318 GLN A C 1
ATOM 2459 O O . GLN A 1 329 ? 68.527 7.947 -21.454 1.00 70.10 318 GLN A O 1
ATOM 2465 N N . LEU A 1 330 ? 70.153 9.087 -22.496 1.00 71.36 319 LEU A N 1
ATOM 2466 C CA . LEU A 1 330 ? 69.546 8.898 -23.821 1.00 73.69 319 LEU A CA 1
ATOM 2467 C C . LEU A 1 330 ? 69.819 7.487 -24.345 1.00 75.45 319 LEU A C 1
ATOM 2468 O O . LEU A 1 330 ? 68.998 6.924 -25.068 1.00 75.57 319 LEU A O 1
ATOM 2473 N N . ARG A 1 331 ? 70.964 6.912 -23.992 1.00 77.88 320 ARG A N 1
ATOM 2474 C CA . ARG A 1 331 ? 71.272 5.555 -24.465 1.00 81.31 320 ARG A CA 1
ATOM 2475 C C . ARG A 1 331 ? 70.486 4.537 -23.635 1.00 81.94 320 ARG A C 1
ATOM 2476 O O . ARG A 1 331 ? 69.789 3.682 -24.180 1.00 82.67 320 ARG A O 1
ATOM 2484 N N . ALA A 1 332 ? 70.599 4.644 -22.314 1.00 82.16 321 ALA A N 1
ATOM 2485 C CA . ALA A 1 332 ? 69.900 3.732 -21.397 1.00 81.93 321 ALA A CA 1
ATOM 2486 C C . ALA A 1 332 ? 68.389 3.866 -21.598 1.00 82.10 321 ALA A C 1
ATOM 2487 O O . ALA A 1 332 ? 67.607 3.085 -21.057 1.00 82.50 321 ALA A O 1
ATOM 2489 N N . GLN A 1 333 ? 67.988 4.862 -22.380 1.00 83.23 322 GLN A N 1
ATOM 2490 C CA . GLN A 1 333 ? 66.564 5.100 -22.657 1.00 84.37 322 GLN A CA 1
ATOM 2491 C C . GLN A 1 333 ? 66.235 4.562 -24.051 1.00 84.80 322 GLN A C 1
ATOM 2492 O O . GLN A 1 333 ? 65.072 4.345 -24.387 1.00 85.41 322 GLN A O 1
ATOM 2498 N N . GLY A 1 334 ? 67.272 4.363 -24.860 1.00 84.98 323 GLY A N 1
ATOM 2499 C CA . GLY A 1 334 ? 67.072 3.844 -26.200 1.00 85.73 323 GLY A CA 1
ATOM 2500 C C . GLY A 1 334 ? 67.299 4.832 -27.330 1.00 86.46 323 GLY A C 1
ATOM 2501 O O . GLY A 1 334 ? 68.177 4.629 -28.168 1.00 86.42 323 GLY A O 1
ATOM 2502 N N . ALA A 1 335 ? 66.510 5.903 -27.357 1.00 87.29 324 ALA A N 1
ATOM 2503 C CA . ALA A 1 335 ? 66.622 6.919 -28.414 1.00 87.16 324 ALA A CA 1
ATOM 2504 C C . ALA A 1 335 ? 67.663 7.973 -28.030 1.00 86.61 324 ALA A C 1
ATOM 2505 O O . ALA A 1 335 ? 67.344 8.973 -27.388 1.00 86.53 324 ALA A O 1
ATOM 2507 N N . GLU A 1 336 ? 68.907 7.743 -28.437 1.00 86.85 325 GLU A N 1
ATOM 2508 C CA . GLU A 1 336 ? 70.003 8.679 -28.153 1.00 86.69 325 GLU A CA 1
ATOM 2509 C C . GLU A 1 336 ? 70.228 9.567 -29.378 1.00 86.01 325 GLU A C 1
ATOM 2510 O O . GLU A 1 336 ? 71.033 10.497 -29.354 1.00 85.52 325 GLU A O 1
ATOM 2516 N N . ASP A 1 337 ? 69.510 9.260 -30.450 1.00 85.42 326 ASP A N 1
ATOM 2517 C CA . ASP A 1 337 ? 69.612 10.034 -31.695 1.00 84.96 326 ASP A CA 1
ATOM 2518 C C . ASP A 1 337 ? 68.855 11.353 -31.525 1.00 84.28 326 ASP A C 1
ATOM 2519 O O . ASP A 1 337 ? 68.665 12.103 -32.481 1.00 82.99 326 ASP A O 1
ATOM 2524 N N . LYS A 1 338 ? 68.423 11.622 -30.297 1.00 83.55 327 LYS A N 1
ATOM 2525 C CA . LYS A 1 338 ? 67.686 12.857 -29.995 1.00 82.61 327 LYS A CA 1
ATOM 2526 C C . LYS A 1 338 ? 68.547 13.770 -29.118 1.00 81.14 327 LYS A C 1
ATOM 2527 O O . LYS A 1 338 ? 68.046 14.707 -28.499 1.00 79.83 327 LYS A O 1
ATOM 2541 N N . ASP A 1 340 ? 70.771 15.937 -30.062 1.00 70.13 329 ASP A N 1
ATOM 2542 C CA . ASP A 1 340 ? 70.757 17.294 -30.626 1.00 67.60 329 ASP A CA 1
ATOM 2543 C C . ASP A 1 340 ? 69.462 18.012 -30.240 1.00 64.95 329 ASP A C 1
ATOM 2544 O O . ASP A 1 340 ? 69.429 19.239 -30.151 1.00 64.19 329 ASP A O 1
ATOM 2549 N N . GLU A 1 341 ? 68.399 17.249 -30.003 1.00 61.43 330 GLU A N 1
ATOM 2550 C CA . GLU A 1 341 ? 67.109 17.845 -29.623 1.00 59.25 330 GLU A CA 1
ATOM 2551 C C . GLU A 1 341 ? 67.122 18.211 -28.137 1.00 55.12 330 GLU A C 1
ATOM 2552 O O . GLU A 1 341 ? 66.579 19.239 -27.736 1.00 53.33 330 GLU A O 1
ATOM 2558 N N . VAL A 1 342 ? 67.741 17.359 -27.329 1.00 51.99 331 VAL A N 1
ATOM 2559 C CA . VAL A 1 342 ? 67.826 17.586 -25.879 1.00 51.51 331 VAL A CA 1
ATOM 2560 C C . VAL A 1 342 ? 68.679 18.825 -25.595 1.00 51.09 331 VAL A C 1
ATOM 2561 O O . VAL A 1 342 ? 68.404 19.577 -24.662 1.00 50.40 331 VAL A O 1
ATOM 2573 N N . ALA A 1 344 ? 68.941 21.443 -27.494 1.00 40.81 333 ALA A N 1
ATOM 2574 C CA . ALA A 1 344 ? 68.191 22.653 -27.861 1.00 38.71 333 ALA A CA 1
ATOM 2575 C C . ALA A 1 344 ? 67.107 22.912 -26.813 1.00 35.97 333 ALA A C 1
ATOM 2576 O O . ALA A 1 344 ? 66.586 24.020 -26.699 1.00 36.22 333 ALA A O 1
ATOM 2578 N N . GLU A 1 345 ? 66.795 21.881 -26.033 1.00 36.15 334 GLU A N 1
ATOM 2579 C CA . GLU A 1 345 ? 65.748 21.958 -25.003 1.00 36.22 334 GLU A CA 1
ATOM 2580 C C . GLU A 1 345 ? 66.301 22.536 -23.698 1.00 33.32 334 GLU A C 1
ATOM 2581 O O . GLU A 1 345 ? 65.586 23.226 -22.973 1.00 31.90 334 GLU A O 1
ATOM 2587 N N . VAL A 1 346 ? 67.569 22.261 -23.394 1.00 31.77 335 VAL A N 1
ATOM 2588 C CA . VAL A 1 346 ? 68.188 22.754 -22.155 1.00 27.72 335 VAL A CA 1
ATOM 2589 C C . VAL A 1 346 ? 67.956 24.259 -22.001 1.00 28.89 335 VAL A C 1
ATOM 2590 O O . VAL A 1 346 ? 67.464 24.718 -20.971 1.00 27.56 335 VAL A O 1
ATOM 2594 N N . PRO A 1 347 ? 68.319 25.055 -23.019 1.00 29.74 336 PRO A N 1
ATOM 2595 C CA . PRO A 1 347 ? 68.102 26.500 -22.898 1.00 29.66 336 PRO A CA 1
ATOM 2596 C C . PRO A 1 347 ? 66.655 26.866 -22.556 1.00 30.38 336 PRO A C 1
ATOM 2597 O O . PRO A 1 347 ? 66.404 27.785 -21.778 1.00 27.76 336 PRO A O 1
ATOM 2601 N N . ARG A 1 348 ? 65.703 26.143 -23.142 1.00 28.56 337 ARG A N 1
ATOM 2602 C CA . ARG A 1 348 ? 64.284 26.433 -22.890 1.00 29.06 337 ARG A CA 1
ATOM 2603 C C . ARG A 1 348 ? 63.915 26.104 -21.442 1.00 25.43 337 ARG A C 1
ATOM 2604 O O . ARG A 1 348 ? 63.242 26.892 -20.780 1.00 23.77 337 ARG A O 1
ATOM 2612 N N . VAL A 1 349 ? 64.367 24.958 -20.948 1.00 22.71 338 VAL A N 1
ATOM 2613 C CA . VAL A 1 349 ? 64.091 24.552 -19.562 1.00 25.90 338 VAL A CA 1
ATOM 2614 C C . VAL A 1 349 ? 64.761 25.537 -18.601 1.00 26.68 338 VAL A C 1
ATOM 2615 O O . VAL A 1 349 ? 64.158 25.991 -17.629 1.00 23.09 338 VAL A O 1
ATOM 2619 N N . ARG A 1 350 ? 66.021 25.861 -18.877 1.00 24.66 339 ARG A N 1
ATOM 2620 C CA . ARG A 1 350 ? 66.761 26.789 -18.010 1.00 23.25 339 ARG A CA 1
ATOM 2621 C C . ARG A 1 350 ? 65.994 28.107 -17.887 1.00 22.48 339 ARG A C 1
ATOM 2622 O O . ARG A 1 350 ? 65.829 28.643 -16.793 1.00 22.11 339 ARG A O 1
ATOM 2630 N N . LYS A 1 351 ? 65.540 28.622 -19.022 1.00 22.14 340 LYS A N 1
ATOM 2631 C CA . LYS A 1 351 ? 64.789 29.886 -19.055 1.00 27.36 340 LYS A CA 1
ATOM 2632 C C . LYS A 1 351 ? 63.524 29.762 -18.203 1.00 23.08 340 LYS A C 1
ATOM 2633 O O . LYS A 1 351 ? 63.195 30.658 -17.428 1.00 22.68 340 LYS A O 1
ATOM 2639 N N . ALA A 1 352 ? 62.819 28.648 -18.351 1.00 23.26 341 ALA A N 1
ATOM 2640 C CA . ALA A 1 352 ? 61.577 28.437 -17.594 1.00 23.74 341 ALA A CA 1
ATOM 2641 C C . ALA A 1 352 ? 61.856 28.465 -16.089 1.00 25.96 341 ALA A C 1
ATOM 2642 O O . ALA A 1 352 ? 61.038 28.946 -15.306 1.00 23.39 341 ALA A O 1
ATOM 2644 N N . ALA A 1 353 ? 63.023 27.963 -15.692 1.00 25.92 342 ALA A N 1
ATOM 2645 C CA . ALA A 1 353 ? 63.387 27.891 -14.270 1.00 22.40 342 ALA A CA 1
ATOM 2646 C C . ALA A 1 353 ? 63.967 29.216 -13.770 1.00 21.92 342 ALA A C 1
ATOM 2647 O O . ALA A 1 353 ? 64.439 29.302 -12.637 1.00 21.92 342 ALA A O 1
ATOM 2649 N N . GLY A 1 354 ? 63.948 30.250 -14.601 1.00 19.06 343 GLY A N 1
ATOM 2650 C CA . GLY A 1 354 ? 64.477 31.529 -14.158 1.00 22.23 343 GLY A CA 1
ATOM 2651 C C . GLY A 1 354 ? 65.969 31.757 -14.356 1.00 19.23 343 GLY A C 1
ATOM 2652 O O . GLY A 1 354 ? 66.566 32.574 -13.657 1.00 21.20 343 GLY A O 1
ATOM 2653 N N . PHE A 1 355 ? 66.565 31.027 -15.291 1.00 19.71 344 PHE A N 1
ATOM 2654 C CA . PHE A 1 355 ? 67.987 31.154 -15.643 1.00 18.17 344 PHE A CA 1
ATOM 2655 C C . PHE A 1 355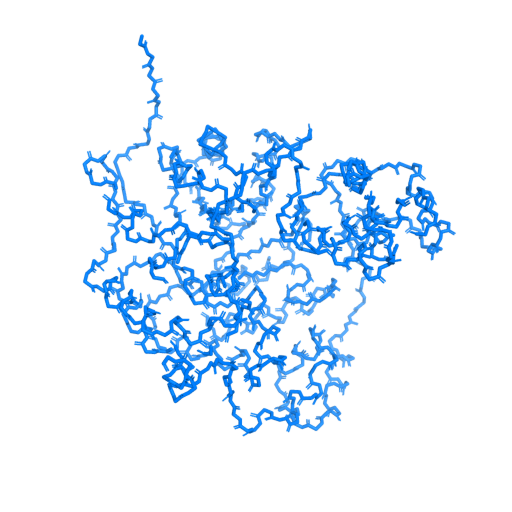 ? 68.923 30.896 -14.461 1.00 20.16 344 PHE A C 1
ATOM 2656 O O . PHE A 1 355 ? 69.809 31.701 -14.175 1.00 21.84 344 PHE A O 1
ATOM 2664 N N . PRO A 1 356 ? 68.741 29.784 -13.748 1.00 19.25 345 PRO A N 1
ATOM 2665 C CA . PRO A 1 356 ? 69.700 29.617 -12.655 1.00 22.41 345 PRO A CA 1
ATOM 2666 C C . PRO A 1 356 ? 71.054 29.212 -13.241 1.00 19.49 345 PRO A C 1
ATOM 2667 O O . PRO A 1 356 ? 71.137 28.718 -14.365 1.00 19.10 345 PRO A O 1
ATOM 2671 N N . PRO A 1 357 ? 72.142 29.455 -12.493 1.00 22.04 346 PRO A N 1
ATOM 2672 C CA . PRO A 1 357 ? 73.493 29.090 -12.954 1.00 20.96 346 PRO A CA 1
ATOM 2673 C C . PRO A 1 357 ? 73.453 27.570 -13.125 1.00 23.11 346 PRO A C 1
ATOM 2674 O O . PRO A 1 357 ? 72.790 26.887 -12.346 1.00 23.29 346 PRO A O 1
ATOM 2678 N N . LEU A 1 358 ? 74.143 27.020 -14.123 1.00 23.26 347 LEU A N 1
ATOM 2679 C CA . LEU A 1 358 ? 74.084 25.565 -14.326 1.00 26.57 347 LEU A CA 1
ATOM 2680 C C . LEU A 1 358 ? 75.200 24.851 -13.561 1.00 27.89 347 LEU A C 1
ATOM 2681 O O . LEU A 1 358 ? 76.129 24.290 -14.140 1.00 27.52 347 LEU A O 1
ATOM 2686 N N . VAL A 1 359 ? 75.086 24.882 -12.244 1.00 27.26 348 VAL A N 1
ATOM 2687 C CA . VAL A 1 359 ? 76.053 24.208 -11.367 1.00 31.92 348 VAL A CA 1
ATOM 2688 C C . VAL A 1 359 ? 75.283 23.145 -10.582 1.00 31.50 348 VAL A C 1
ATOM 2689 O O . VAL A 1 359 ? 74.056 23.190 -10.513 1.00 32.38 348 VAL A O 1
ATOM 2693 N N . THR A 1 360 ? 75.995 22.186 -10.011 1.00 31.12 349 THR A N 1
ATOM 2694 C CA . THR A 1 360 ? 75.317 21.148 -9.221 1.00 32.60 349 THR A CA 1
ATOM 2695 C C . THR A 1 360 ? 74.586 21.834 -8.066 1.00 29.78 349 THR A C 1
ATOM 2696 O O . THR A 1 360 ? 75.138 22.723 -7.420 1.00 28.32 349 THR A O 1
ATOM 2700 N N . PRO A 1 361 ? 73.342 21.419 -7.780 1.00 33.12 350 PRO A N 1
ATOM 2701 C CA . PRO A 1 361 ? 72.536 20.370 -8.419 1.00 33.92 350 PRO A CA 1
ATOM 2702 C C . PRO A 1 361 ? 71.601 20.845 -9.534 1.00 35.38 350 PRO A C 1
ATOM 2703 O O . PRO A 1 361 ? 70.933 20.040 -10.181 1.00 36.78 350 PRO A O 1
ATOM 2707 N N . SER A 1 362 ? 71.554 22.152 -9.759 1.00 34.94 351 SER A N 1
ATOM 2708 C CA . SER A 1 362 ? 70.660 22.727 -10.775 1.00 34.88 351 SER A CA 1
ATOM 2709 C C . SER A 1 362 ? 70.903 22.103 -12.151 1.00 32.48 351 SER A C 1
ATOM 2710 O O . SER A 1 362 ? 69.954 21.847 -12.890 1.00 34.30 351 SER A O 1
ATOM 2713 N N . SER A 1 363 ? 72.163 21.862 -12.496 1.00 27.92 352 SER A N 1
ATOM 2714 C CA . SER A 1 363 ? 72.507 21.299 -13.810 1.00 32.91 352 SER A CA 1
ATOM 2715 C C . SER A 1 363 ? 71.883 19.915 -14.012 1.00 33.13 352 SER A C 1
ATOM 2716 O O . SER A 1 363 ? 71.245 19.660 -15.032 1.00 31.10 352 SER A O 1
ATOM 2719 N N . GLN A 1 364 ? 72.074 19.006 -13.063 1.00 33.07 353 GLN A N 1
ATOM 2720 C CA . GLN A 1 364 ? 71.501 17.661 -13.215 1.00 35.61 353 GLN A CA 1
ATOM 2721 C C . GLN A 1 364 ? 69.978 17.759 -13.321 1.00 33.16 353 GLN A C 1
ATOM 2722 O O . GLN A 1 364 ? 69.351 17.064 -14.119 1.00 34.28 353 GLN A O 1
ATOM 2728 N N . ILE A 1 365 ? 69.392 18.645 -12.526 1.00 29.61 354 ILE A N 1
ATOM 2729 C CA . ILE A 1 365 ? 67.932 18.813 -12.504 1.00 30.32 354 ILE A CA 1
ATOM 2730 C C . ILE A 1 365 ? 67.419 19.311 -13.856 1.00 29.98 354 ILE A C 1
ATOM 2731 O O . ILE A 1 365 ? 66.458 18.767 -14.397 1.00 30.79 354 ILE A O 1
ATOM 2736 N N . VAL A 1 366 ? 68.043 20.354 -14.394 1.00 27.80 355 VAL A N 1
ATOM 2737 C CA . VAL A 1 366 ? 67.615 20.912 -15.685 1.00 28.10 355 VAL A CA 1
ATOM 2738 C C . VAL A 1 366 ? 67.875 19.902 -16.805 1.00 27.81 355 VAL A C 1
ATOM 2739 O O . VAL A 1 366 ? 67.042 19.716 -17.690 1.00 30.60 355 VAL A O 1
ATOM 2743 N N . GLY A 1 367 ? 69.032 19.253 -16.765 1.00 26.78 356 GLY A N 1
ATOM 2744 C CA . GLY A 1 367 ? 69.361 18.278 -17.789 1.00 30.92 356 GLY A CA 1
ATOM 2745 C C . GLY A 1 367 ? 68.359 17.137 -17.847 1.00 34.32 356 GLY A C 1
ATOM 2746 O O . GLY A 1 367 ? 67.932 16.722 -18.924 1.00 34.97 356 GLY A O 1
ATOM 2747 N N . THR A 1 368 ? 67.974 16.635 -16.679 1.00 33.81 357 THR A N 1
ATOM 2748 C CA . THR A 1 368 ? 67.014 15.524 -16.605 1.00 33.89 357 THR A CA 1
ATOM 2749 C C . THR A 1 368 ? 65.660 15.960 -17.167 1.00 34.49 357 THR A C 1
ATOM 2750 O O . THR A 1 368 ? 65.062 15.254 -17.979 1.00 35.69 357 THR A O 1
ATOM 2754 N N . GLN A 1 369 ? 65.185 17.123 -16.733 1.00 32.15 358 GLN A N 1
ATOM 2755 C CA . GLN A 1 369 ? 63.882 17.620 -17.198 1.00 32.34 358 GLN A CA 1
ATOM 2756 C C . GLN A 1 369 ? 63.928 17.835 -18.712 1.00 33.64 358 GLN A C 1
ATOM 2757 O O . GLN A 1 369 ? 62.929 17.650 -19.405 1.00 34.19 358 GLN A O 1
ATOM 2763 N N . ALA A 1 370 ? 65.095 18.211 -19.225 1.00 32.81 359 ALA A N 1
ATOM 2764 C CA . ALA A 1 370 ? 65.259 18.437 -20.668 1.00 36.36 359 ALA A CA 1
ATOM 2765 C C . ALA A 1 370 ? 65.093 17.107 -21.407 1.00 35.07 359 ALA A C 1
ATOM 2766 O O . ALA A 1 370 ? 64.456 17.038 -22.457 1.00 33.42 359 ALA A O 1
ATOM 2768 N N . VAL A 1 371 ? 65.669 16.051 -20.848 1.00 38.69 360 VAL A N 1
ATOM 2769 C CA . VAL A 1 371 ? 65.570 14.718 -21.460 1.00 41.94 360 VAL A CA 1
ATOM 2770 C C . VAL A 1 371 ? 64.112 14.252 -21.437 1.00 43.69 360 VAL A C 1
ATOM 2771 O O . VAL A 1 371 ? 63.636 13.638 -22.390 1.00 45.80 360 VAL A O 1
ATOM 2775 N N . PHE A 1 372 ? 63.403 14.559 -20.352 1.00 44.33 361 PHE A N 1
ATOM 2776 C CA . PHE A 1 372 ? 61.995 14.158 -20.210 1.00 44.83 361 PHE A CA 1
ATOM 2777 C C . PHE A 1 372 ? 61.121 14.864 -21.249 1.00 43.65 361 PHE A C 1
ATOM 2778 O O . PHE A 1 372 ? 60.247 14.249 -21.857 1.00 42.23 361 PHE A O 1
ATOM 2786 N N . ASN A 1 373 ? 61.349 16.156 -21.440 1.00 40.05 362 ASN A N 1
ATOM 2787 C CA . ASN A 1 373 ? 60.548 16.935 -22.395 1.00 44.33 362 ASN A CA 1
ATOM 2788 C C . ASN A 1 373 ? 60.692 16.366 -23.807 1.00 47.65 362 ASN A C 1
ATOM 2789 O O . ASN A 1 373 ? 59.721 16.299 -24.559 1.00 49.19 362 ASN A O 1
ATOM 2794 N N . VAL A 1 374 ? 61.901 15.954 -24.162 1.00 51.51 363 VAL A N 1
ATOM 2795 C CA . VAL A 1 374 ? 62.144 15.417 -25.508 1.00 57.12 363 VAL A CA 1
ATOM 2796 C C . VAL A 1 374 ? 61.511 14.031 -25.645 1.00 61.27 363 VAL A C 1
ATOM 2797 O O . VAL A 1 374 ? 61.047 13.655 -26.720 1.00 63.13 363 VAL A O 1
ATOM 2817 N N . GLY A 1 377 ? 57.352 14.426 -24.181 1.00 65.80 366 GLY A N 1
ATOM 2818 C CA . GLY A 1 377 ? 56.716 15.707 -24.433 1.00 60.87 366 GLY A CA 1
ATOM 2819 C C . GLY A 1 377 ? 57.038 16.777 -23.405 1.00 59.34 366 GLY A C 1
ATOM 2820 O O . GLY A 1 377 ? 57.481 16.488 -22.294 1.00 56.97 366 GLY A O 1
ATOM 2821 N N . GLU A 1 378 ? 56.780 18.021 -23.788 1.00 57.67 367 GLU A N 1
ATOM 2822 C CA . GLU A 1 378 ? 57.070 19.199 -22.957 1.00 57.00 367 GLU A CA 1
ATOM 2823 C C . GLU A 1 378 ? 56.329 19.148 -21.619 1.00 55.52 367 GLU A C 1
ATOM 2824 O O . GLU A 1 378 ? 55.100 19.136 -21.562 1.00 54.32 367 GLU A O 1
ATOM 2830 N N . TYR A 1 379 ? 57.118 19.129 -20.549 1.00 53.25 368 TYR A N 1
ATOM 2831 C CA . TYR A 1 379 ? 56.651 19.120 -19.155 1.00 52.14 368 TYR A CA 1
ATOM 2832 C C . TYR A 1 379 ? 55.482 18.157 -18.936 1.00 54.20 368 TYR A C 1
ATOM 2833 O O . TYR A 1 379 ? 54.640 18.396 -18.073 1.00 52.66 368 TYR A O 1
ATOM 2842 N N . LYS A 1 380 ? 55.422 17.073 -19.703 1.00 57.93 369 LYS A N 1
ATOM 2843 C CA . LYS A 1 380 ? 54.346 16.093 -19.500 1.00 61.10 369 LYS A CA 1
ATOM 2844 C C . LYS A 1 380 ? 54.602 15.406 -18.158 1.00 61.65 369 LYS A C 1
ATOM 2845 O O . LYS A 1 380 ? 53.693 15.208 -17.352 1.00 61.61 369 LYS A O 1
ATOM 2851 N N . ARG A 1 381 ? 55.868 15.064 -17.944 1.00 62.08 370 ARG A N 1
ATOM 2852 C CA . ARG A 1 381 ? 56.326 14.429 -16.701 1.00 61.73 370 ARG A CA 1
ATOM 2853 C C . ARG A 1 381 ? 57.497 15.239 -16.140 1.00 60.35 370 ARG A C 1
ATOM 2854 O O . ARG A 1 381 ? 58.552 15.342 -16.764 1.00 57.22 370 ARG A O 1
ATOM 2870 N N . THR A 1 383 ? 60.209 15.881 -12.938 1.00 48.48 372 THR A N 1
ATOM 2871 C CA . THR A 1 383 ? 60.824 15.211 -11.784 1.00 47.35 372 THR A CA 1
ATOM 2872 C C . THR A 1 383 ? 60.392 15.969 -10.527 1.00 45.39 372 THR A C 1
ATOM 2873 O O . THR A 1 383 ? 59.956 17.117 -10.606 1.00 44.01 372 THR A O 1
ATOM 2877 N N . GLY A 1 384 ? 60.505 15.331 -9.369 1.00 45.05 373 GLY A N 1
ATOM 2878 C CA . GLY A 1 384 ? 60.110 15.996 -8.142 1.00 42.49 373 GLY A CA 1
ATOM 2879 C C . GLY A 1 384 ? 60.994 17.194 -7.848 1.00 39.18 373 GLY A C 1
ATOM 2880 O O . GLY A 1 384 ? 60.541 18.197 -7.301 1.00 37.94 373 GLY A O 1
ATOM 2881 N N . GLU A 1 385 ? 62.263 17.082 -8.225 1.00 37.72 374 GLU A N 1
ATOM 2882 C CA . GLU A 1 385 ? 63.242 18.154 -7.996 1.00 34.51 374 GLU A CA 1
ATOM 2883 C C . GLU A 1 385 ? 62.912 19.351 -8.889 1.00 32.95 374 GLU A C 1
ATOM 2884 O O . GLU A 1 385 ? 62.940 20.494 -8.436 1.00 29.08 374 GLU A O 1
ATOM 2890 N N . PHE A 1 386 ? 62.601 19.095 -10.157 1.00 30.10 375 PHE A N 1
ATOM 2891 C CA . PHE A 1 386 ? 62.287 20.205 -11.068 1.00 28.43 375 PHE A CA 1
ATOM 2892 C C . PHE A 1 386 ? 61.027 20.917 -10.577 1.00 28.52 375 PHE A C 1
ATOM 2893 O O . PHE A 1 386 ? 60.947 22.145 -10.594 1.00 28.80 375 PHE A O 1
ATOM 2901 N N . ALA A 1 387 ? 60.050 20.130 -10.141 1.00 28.66 376 ALA A N 1
ATOM 2902 C CA . ALA A 1 387 ? 58.793 20.696 -9.630 1.00 27.42 376 ALA A CA 1
ATOM 2903 C C . ALA A 1 387 ? 59.098 21.620 -8.449 1.00 24.23 376 ALA A C 1
ATOM 2904 O O . ALA A 1 387 ? 58.512 22.694 -8.325 1.00 21.85 376 ALA A O 1
ATOM 2906 N N . ASP A 1 388 ? 60.021 21.201 -7.588 1.00 23.33 377 ASP A N 1
ATOM 2907 C CA . ASP A 1 388 ? 60.384 21.991 -6.401 1.00 25.35 377 ASP A CA 1
ATOM 2908 C C . ASP A 1 388 ? 61.034 23.313 -6.813 1.00 24.89 377 ASP A C 1
ATOM 2909 O O . ASP A 1 388 ? 60.761 24.352 -6.213 1.00 22.65 377 ASP A O 1
ATOM 2914 N N . ILE A 1 389 ? 61.905 23.278 -7.821 1.00 21.26 378 ILE A N 1
ATOM 2915 C CA . ILE A 1 389 ? 62.545 24.515 -8.290 1.00 22.69 378 ILE A CA 1
ATOM 2916 C C . ILE A 1 389 ? 61.470 25.473 -8.810 1.00 20.17 378 ILE A C 1
ATOM 2917 O O . ILE A 1 389 ? 61.433 26.645 -8.439 1.00 21.39 378 ILE A O 1
ATOM 2930 N N . LEU A 1 391 ? 58.396 25.634 -8.092 1.00 26.26 380 LEU A N 1
ATOM 2931 C CA . LEU A 1 391 ? 57.469 26.099 -7.049 1.00 28.80 380 LEU A CA 1
ATOM 2932 C C . LEU A 1 391 ? 58.176 26.932 -5.977 1.00 28.77 380 LEU A C 1
ATOM 2933 O O . LEU A 1 391 ? 57.545 27.364 -5.013 1.00 28.97 380 LEU A O 1
ATOM 2938 N N . GLY A 1 392 ? 59.478 27.161 -6.133 1.00 25.69 381 GLY A N 1
ATOM 2939 C CA . GLY A 1 392 ? 60.202 27.976 -5.167 1.00 22.69 381 GLY A CA 1
ATOM 2940 C C . GLY A 1 392 ? 60.737 27.303 -3.913 1.00 19.86 381 GLY A C 1
ATOM 2941 O O . GLY A 1 392 ? 61.184 27.981 -2.989 1.00 18.87 381 GLY A O 1
ATOM 2942 N N . TYR A 1 393 ? 60.748 25.978 -3.877 1.00 17.86 382 TYR A N 1
ATOM 2943 C CA . TYR A 1 393 ? 61.225 25.301 -2.663 1.00 21.17 382 TYR A CA 1
ATOM 2944 C C . TYR A 1 393 ? 62.753 25.290 -2.592 1.00 22.42 382 TYR A C 1
ATOM 2945 O O . TYR A 1 393 ? 63.330 24.816 -1.616 1.00 18.76 382 TYR A O 1
ATOM 2954 N N . TYR A 1 394 ? 63.417 25.825 -3.609 1.00 18.04 383 TYR A N 1
ATOM 2955 C CA . TYR A 1 394 ? 64.884 25.906 -3.562 1.00 20.78 383 TYR A CA 1
ATOM 2956 C C . TYR A 1 394 ? 65.286 27.375 -3.420 1.00 20.72 383 TYR A C 1
ATOM 2957 O O . TYR A 1 394 ? 66.468 27.705 -3.334 1.00 23.21 383 TYR A O 1
ATOM 2966 N N . GLY A 1 395 ? 64.287 28.251 -3.392 1.00 16.86 384 GLY A N 1
ATOM 2967 C CA . GLY A 1 395 ? 64.559 29.671 -3.272 1.00 15.67 384 GLY A CA 1
ATOM 2968 C C . GLY A 1 395 ? 64.151 30.428 -4.523 1.00 17.18 384 GLY A C 1
ATOM 2969 O O . GLY A 1 395 ? 63.455 29.889 -5.382 1.00 19.75 384 GLY A O 1
ATOM 2970 N N . ALA A 1 396 ? 64.589 31.676 -4.636 1.00 17.99 385 ALA A N 1
ATOM 2971 C CA . ALA A 1 396 ? 64.240 32.506 -5.798 1.00 22.21 385 ALA A CA 1
ATOM 2972 C C . ALA A 1 396 ? 65.247 32.284 -6.929 1.00 23.34 385 ALA A C 1
ATOM 2973 O O . ALA A 1 396 ? 66.407 31.953 -6.690 1.00 23.94 385 ALA A O 1
ATOM 2975 N N . SER A 1 397 ? 64.785 32.464 -8.163 1.00 24.02 386 SER A N 1
ATOM 2976 C CA . SER A 1 397 ? 65.651 32.317 -9.341 1.00 22.61 386 SER A CA 1
ATOM 2977 C C . SER A 1 397 ? 66.176 33.703 -9.721 1.00 25.02 386 SER A C 1
ATOM 2978 O O . SER A 1 397 ? 65.638 34.714 -9.271 1.00 24.96 386 SER A O 1
ATOM 2981 N N . PRO A 1 398 ? 67.257 33.770 -10.520 1.00 22.30 387 PRO A N 1
ATOM 2982 C CA . PRO A 1 398 ? 67.792 35.077 -10.920 1.00 21.64 387 PRO A CA 1
ATOM 2983 C C . PRO A 1 398 ? 66.747 35.906 -11.670 1.00 24.22 387 PRO A C 1
ATOM 2984 O O . PRO A 1 398 ? 66.714 37.130 -11.560 1.00 24.73 387 PRO A O 1
ATOM 2988 N N . ALA A 1 399 ? 65.902 35.232 -12.439 1.00 24.52 388 ALA A N 1
ATOM 2989 C CA . ALA A 1 399 ? 64.835 35.907 -13.192 1.00 27.92 388 ALA A CA 1
ATOM 2990 C C . ALA A 1 399 ? 63.501 35.254 -12.826 1.00 30.91 388 ALA A C 1
ATOM 2991 O O . ALA A 1 399 ? 63.471 34.224 -12.154 1.00 24.47 388 ALA A O 1
ATOM 2993 N N . ASP A 1 400 ? 62.401 35.847 -13.280 1.00 31.64 389 ASP A N 1
ATOM 2994 C CA . ASP A 1 400 ? 61.072 35.298 -12.973 1.00 34.91 389 ASP A CA 1
ATOM 2995 C C . ASP A 1 400 ? 60.851 33.988 -13.731 1.00 30.48 389 ASP A C 1
ATOM 2996 O O . ASP A 1 400 ? 61.165 33.873 -14.915 1.00 29.99 389 ASP A O 1
ATOM 3001 N N . ARG A 1 401 ? 60.321 32.998 -13.019 1.00 30.42 390 ARG A N 1
ATOM 3002 C CA . ARG A 1 401 ? 60.035 31.684 -13.610 1.00 30.84 390 ARG A CA 1
ATOM 3003 C C . ARG A 1 401 ? 58.768 31.769 -14.466 1.00 34.27 390 ARG A C 1
ATOM 3004 O O . ARG A 1 401 ? 57.913 32.626 -14.253 1.00 34.72 390 ARG A O 1
ATOM 3012 N N . ASP A 1 402 ? 58.660 30.878 -15.443 1.00 34.72 391 ASP A N 1
ATOM 3013 C CA . ASP A 1 402 ? 57.514 30.871 -16.363 1.00 37.98 391 ASP A CA 1
ATOM 3014 C C . ASP A 1 402 ? 56.236 30.468 -15.622 1.00 38.39 391 ASP A C 1
ATOM 3015 O O . ASP A 1 402 ? 56.104 29.339 -15.152 1.00 34.52 391 ASP A O 1
ATOM 3020 N N . PRO A 1 403 ? 55.274 31.398 -15.515 1.00 41.29 392 PRO A N 1
ATOM 3021 C CA . PRO A 1 403 ? 53.999 31.146 -14.830 1.00 44.54 392 PRO A CA 1
ATOM 3022 C C . PRO A 1 403 ? 53.256 29.926 -15.379 1.00 42.10 392 PRO A C 1
ATOM 3023 O O . PRO A 1 403 ? 52.625 29.179 -14.631 1.00 44.49 392 PRO A O 1
ATOM 3027 N N . LYS A 1 404 ? 53.341 29.727 -16.688 1.00 44.19 393 LYS A N 1
ATOM 3028 C CA . LYS A 1 404 ? 52.667 28.592 -17.334 1.00 44.95 393 LYS A CA 1
ATOM 3029 C C . LYS A 1 404 ? 53.231 27.283 -16.779 1.00 42.35 393 LYS A C 1
ATOM 3030 O O . LYS A 1 404 ? 52.488 26.365 -16.436 1.00 41.33 393 LYS A O 1
ATOM 3036 N N . VAL A 1 405 ? 54.554 27.205 -16.691 1.00 40.43 394 VAL A N 1
ATOM 3037 C CA . VAL A 1 405 ? 55.205 25.985 -16.192 1.00 36.78 394 VAL A CA 1
ATOM 3038 C C . VAL A 1 405 ? 55.020 25.868 -14.678 1.00 32.49 394 VAL A C 1
ATOM 3039 O O . VAL A 1 405 ? 54.974 24.766 -14.134 1.00 32.99 394 VAL A O 1
ATOM 3043 N N . VAL A 1 406 ? 54.924 27.002 -13.998 1.00 30.90 395 VAL A N 1
ATOM 3044 C CA . VAL A 1 406 ? 54.724 26.978 -12.543 1.00 33.17 395 VAL A CA 1
ATOM 3045 C C . VAL A 1 406 ? 53.381 26.308 -12.250 1.00 37.04 395 VAL A C 1
ATOM 3046 O O . VAL A 1 406 ? 53.274 25.421 -11.403 1.00 36.79 395 VAL A O 1
ATOM 3050 N N . LYS A 1 407 ? 52.366 26.742 -12.988 1.00 40.77 396 LYS A N 1
ATOM 3051 C CA . LYS A 1 407 ? 51.002 26.218 -12.833 1.00 42.40 396 LYS A CA 1
ATOM 3052 C C . LYS A 1 407 ? 51.017 24.700 -13.025 1.00 40.13 396 LYS A C 1
ATOM 3053 O O . LYS A 1 407 ? 50.455 23.957 -12.222 1.00 43.91 396 LYS A O 1
ATOM 3059 N N . LEU A 1 408 ? 51.688 24.238 -14.074 1.00 39.23 397 LEU A N 1
ATOM 3060 C CA . LEU A 1 408 ? 51.759 22.796 -14.353 1.00 39.71 397 LEU A CA 1
ATOM 3061 C C . LEU A 1 408 ? 52.419 22.058 -13.186 1.00 40.47 397 LEU A C 1
ATOM 3062 O O . LEU A 1 408 ? 52.006 20.957 -12.826 1.00 40.01 397 LEU A O 1
ATOM 3067 N N . ALA A 1 409 ? 53.448 22.667 -12.599 1.00 39.31 398 ALA A N 1
ATOM 3068 C CA . ALA A 1 409 ? 54.180 22.046 -11.485 1.00 38.42 398 ALA A CA 1
ATOM 3069 C C . ALA A 1 409 ? 53.262 21.880 -10.272 1.00 37.39 398 ALA A C 1
ATOM 3070 O O . ALA A 1 409 ? 53.317 20.871 -9.571 1.00 36.69 398 ALA A O 1
ATOM 3072 N N . GLU A 1 410 ? 52.426 22.878 -10.026 1.00 39.77 399 GLU A N 1
ATOM 3073 C CA . GLU A 1 410 ? 51.507 22.833 -8.880 1.00 46.24 399 GLU A CA 1
ATOM 3074 C C . GLU A 1 410 ? 50.434 21.764 -9.094 1.00 49.89 399 GLU A C 1
ATOM 3075 O O . GLU A 1 410 ? 49.994 21.113 -8.147 1.00 48.43 399 GLU A O 1
ATOM 3081 N N . GLU A 1 411 ? 50.028 21.575 -10.344 1.00 52.98 400 GLU A N 1
ATOM 3082 C CA . GLU A 1 411 ? 48.976 20.602 -10.671 1.00 57.65 400 GLU A CA 1
ATOM 3083 C C . GLU A 1 411 ? 49.541 19.180 -10.702 1.00 59.19 400 GLU A C 1
ATOM 3084 O O . GLU A 1 411 ? 48.786 18.210 -10.730 1.00 62.33 400 GLU A O 1
ATOM 3090 N N . GLN A 1 412 ? 50.861 19.043 -10.685 1.00 59.79 401 GLN A N 1
ATOM 3091 C CA . GLN A 1 412 ? 51.460 17.701 -10.727 1.00 61.71 401 GLN A CA 1
ATOM 3092 C C . GLN A 1 412 ? 52.046 17.332 -9.363 1.00 62.07 401 GLN A C 1
ATOM 3093 O O . GLN A 1 412 ? 52.235 16.155 -9.060 1.00 63.11 401 GLN A O 1
ATOM 3099 N N . SER A 1 413 ? 52.337 18.336 -8.545 1.00 60.53 402 SER A N 1
ATOM 3100 C CA . SER A 1 413 ? 52.926 18.083 -7.223 1.00 59.72 402 SER A CA 1
ATOM 3101 C C . SER A 1 413 ? 51.873 18.295 -6.133 1.00 59.74 402 SER A C 1
ATOM 3102 O O . SER A 1 413 ? 51.963 17.721 -5.049 1.00 60.05 402 SER A O 1
ATOM 3105 N N . GLY A 1 414 ? 50.879 19.126 -6.429 1.00 58.21 403 GLY A N 1
ATOM 3106 C CA . GLY A 1 414 ? 49.851 19.403 -5.445 1.00 56.21 403 GLY A CA 1
ATOM 3107 C C . GLY A 1 414 ? 50.354 20.406 -4.422 1.00 54.31 403 GLY A C 1
ATOM 3108 O O . GLY A 1 414 ? 49.636 20.773 -3.493 1.00 54.18 403 GLY A O 1
ATOM 3109 N N . LYS A 1 415 ? 51.598 20.846 -4.589 1.00 50.85 404 LYS A N 1
ATOM 3110 C CA . LYS A 1 415 ? 52.187 21.828 -3.668 1.00 46.75 404 LYS A CA 1
ATOM 3111 C C . LYS A 1 415 ? 51.892 23.243 -4.167 1.00 46.29 404 LYS A C 1
ATOM 3112 O O . LYS A 1 415 ? 51.886 23.505 -5.368 1.00 45.78 404 LYS A O 1
ATOM 3118 N N . LYS A 1 416 ? 51.659 24.148 -3.226 1.00 46.69 405 LYS A N 1
ATOM 3119 C CA . LYS A 1 416 ? 51.389 25.553 -3.562 1.00 48.72 405 LYS A CA 1
ATOM 3120 C C . LYS A 1 416 ? 52.727 26.279 -3.725 1.00 46.91 405 LYS A C 1
ATOM 3121 O O . LYS A 1 416 ? 53.677 26.027 -2.986 1.00 48.05 405 LYS A O 1
ATOM 3127 N N . PRO A 1 417 ? 52.819 27.180 -4.710 1.00 46.16 406 PRO A N 1
ATOM 3128 C CA . PRO A 1 417 ? 54.061 27.924 -4.948 1.00 44.39 406 PRO A CA 1
ATOM 3129 C C . PRO A 1 417 ? 54.402 28.830 -3.763 1.00 43.14 406 PRO A C 1
ATOM 3130 O O . PRO A 1 417 ? 53.510 29.413 -3.149 1.00 42.16 406 PRO A O 1
ATOM 3134 N N . ILE A 1 418 ? 55.688 28.942 -3.444 1.00 37.92 407 ILE A N 1
ATOM 3135 C CA . ILE A 1 418 ? 56.127 29.817 -2.347 1.00 33.46 407 ILE A CA 1
ATOM 3136 C C . ILE A 1 418 ? 57.162 30.797 -2.901 1.00 32.41 407 ILE A C 1
ATOM 3137 O O . ILE A 1 418 ? 57.747 30.560 -3.957 1.00 30.42 407 ILE A O 1
ATOM 3142 N N . THR A 1 419 ? 57.381 31.902 -2.199 1.00 28.77 408 THR A N 1
ATOM 3143 C CA . THR A 1 419 ? 58.346 32.904 -2.674 1.00 29.81 408 THR A CA 1
ATOM 3144 C C . THR A 1 419 ? 59.258 33.348 -1.529 1.00 27.05 408 THR A C 1
ATOM 3145 O O . THR A 1 419 ? 60.226 34.076 -1.740 1.00 27.89 408 THR A O 1
ATOM 3149 N N . GLN A 1 420 ? 58.960 32.894 -0.318 1.00 24.54 409 GLN A N 1
ATOM 3150 C CA . GLN A 1 420 ? 59.785 33.262 0.841 1.00 24.47 409 GLN A CA 1
ATOM 3151 C C . GLN A 1 420 ? 60.864 32.194 1.037 1.00 22.86 409 GLN A C 1
ATOM 3152 O O . GLN A 1 420 ? 60.796 31.109 0.460 1.00 21.71 409 GLN A O 1
ATOM 3158 N N . ARG A 1 421 ? 61.864 32.516 1.847 1.00 20.44 410 ARG A N 1
ATOM 3159 C CA . ARG A 1 421 ? 62.970 31.591 2.131 1.00 19.31 410 ARG A CA 1
ATOM 3160 C C . ARG A 1 421 ? 62.386 30.258 2.604 1.00 20.87 410 ARG A C 1
ATOM 3161 O O . ARG A 1 421 ? 61.635 30.207 3.577 1.00 20.76 410 ARG A O 1
ATOM 3169 N N . PRO A 1 422 ? 62.735 29.156 1.920 1.00 16.18 411 PRO A N 1
ATOM 3170 C CA . PRO A 1 422 ? 62.240 27.823 2.268 1.00 17.38 411 PRO A CA 1
ATOM 3171 C C . PRO A 1 422 ? 62.387 27.383 3.727 1.00 21.12 411 PRO A C 1
ATOM 3172 O O . PRO A 1 422 ? 61.470 26.786 4.290 1.00 19.74 411 PRO A O 1
ATOM 3176 N N . ALA A 1 423 ? 63.524 27.696 4.343 1.00 15.07 412 ALA A N 1
ATOM 3177 C CA . ALA A 1 423 ? 63.792 27.264 5.723 1.00 17.74 412 ALA A CA 1
ATOM 3178 C C . ALA A 1 423 ? 62.821 27.905 6.717 1.00 17.21 412 ALA A C 1
ATOM 3179 O O . ALA A 1 423 ? 62.727 27.457 7.858 1.00 19.51 412 ALA A O 1
ATOM 3181 N N . ASP A 1 424 ? 62.125 28.960 6.307 1.00 16.21 413 ASP A N 1
ATOM 3182 C CA . ASP A 1 424 ? 61.137 29.620 7.175 1.00 19.96 413 ASP A CA 1
ATOM 3183 C C . ASP A 1 424 ? 60.032 28.627 7.544 1.00 20.60 413 ASP A C 1
ATOM 3184 O O . ASP A 1 424 ? 59.379 28.758 8.578 1.00 22.52 413 ASP A O 1
ATOM 3189 N N . LEU A 1 425 ? 59.823 27.630 6.690 1.00 20.43 414 LEU A N 1
ATOM 3190 C CA . LEU A 1 425 ? 58.742 26.654 6.892 1.00 23.31 414 LEU A CA 1
ATOM 3191 C C . LEU A 1 425 ? 59.221 25.400 7.627 1.00 21.83 414 LEU A C 1
ATOM 3192 O O . LEU A 1 425 ? 58.399 24.573 8.019 1.00 22.04 414 LEU A O 1
ATOM 3197 N N . LEU A 1 426 ? 60.526 25.245 7.823 1.00 19.01 415 LEU A N 1
ATOM 3198 C CA . LEU A 1 426 ? 61.049 24.019 8.445 1.00 20.04 415 LEU A CA 1
ATOM 3199 C C . LEU A 1 426 ? 61.011 24.091 9.974 1.00 21.26 415 LEU A C 1
ATOM 3200 O O . LEU A 1 426 ? 61.493 25.043 10.584 1.00 19.49 415 LEU A O 1
ATOM 3205 N N . PRO A 1 427 ? 60.458 23.051 10.608 1.00 20.92 416 PRO A N 1
ATOM 3206 C CA . PRO A 1 427 ? 60.359 22.990 12.066 1.00 25.14 416 PRO A CA 1
ATOM 3207 C C . PRO A 1 427 ? 61.667 22.491 12.682 1.00 24.57 416 PRO A C 1
ATOM 3208 O O . PRO A 1 427 ? 62.522 21.946 11.986 1.00 23.16 416 PRO A O 1
ATOM 3212 N N . PRO A 1 428 ? 61.834 22.682 13.998 1.00 27.30 417 PRO A N 1
ATOM 3213 C CA . PRO A 1 428 ? 63.055 22.223 14.674 1.00 26.75 417 PRO A CA 1
ATOM 3214 C C . PRO A 1 428 ? 63.195 20.729 14.370 1.00 25.69 417 PRO A C 1
ATOM 3215 O O . PRO A 1 428 ? 62.194 20.021 14.282 1.00 24.76 417 PRO A O 1
ATOM 3219 N N . GLU A 1 429 ? 64.422 20.240 14.204 1.00 24.72 418 GLU A N 1
ATOM 3220 C CA . GLU A 1 429 ? 64.605 18.823 13.858 1.00 23.13 418 GLU A CA 1
ATOM 3221 C C . GLU A 1 429 ? 65.804 18.208 14.584 1.00 22.96 418 GLU A C 1
ATOM 3222 O O . GLU A 1 429 ? 66.030 17.002 14.487 1.00 21.82 418 GLU A O 1
ATOM 3228 N N . TRP A 1 430 ? 66.568 19.002 15.325 1.00 22.11 419 TRP A N 1
ATOM 3229 C CA . TRP A 1 430 ? 67.767 18.464 15.984 1.00 24.58 419 TRP A CA 1
ATOM 3230 C C . TRP A 1 430 ? 67.441 17.302 16.926 1.00 27.42 419 TRP A C 1
ATOM 3231 O O . TRP A 1 430 ? 68.104 16.267 16.882 1.00 21.65 419 TRP A O 1
ATOM 3242 N N . GLU A 1 431 ? 66.443 17.457 17.793 1.00 27.35 420 GLU A N 1
ATOM 3243 C CA . GLU A 1 431 ? 66.097 16.378 18.730 1.00 30.48 420 GLU A CA 1
ATOM 3244 C C . GLU A 1 431 ? 65.715 15.098 17.983 1.00 29.63 420 GLU A C 1
ATOM 3245 O O . GLU A 1 431 ? 66.124 14.006 18.375 1.00 30.39 420 GLU A O 1
ATOM 3251 N N . LYS A 1 432 ? 64.944 15.225 16.910 1.00 27.52 421 LYS A N 1
ATOM 3252 C CA . LYS A 1 432 ? 64.523 14.061 16.117 1.00 26.23 421 LYS A CA 1
ATOM 3253 C C . LYS A 1 432 ? 65.738 13.387 15.473 1.00 27.89 421 LYS A C 1
ATOM 3254 O O . LYS A 1 432 ? 65.838 12.161 15.441 1.00 22.95 421 LYS A O 1
ATOM 3260 N N . GLN A 1 433 ? 66.653 14.191 14.936 1.00 23.68 422 GLN A N 1
ATOM 3261 C CA . GLN A 1 433 ? 67.855 13.648 14.288 1.00 24.53 422 GLN A CA 1
ATOM 3262 C C . GLN A 1 433 ? 68.715 12.925 15.326 1.00 22.36 422 GLN A C 1
ATOM 3263 O O . GLN A 1 433 ? 69.198 11.820 15.083 1.00 23.67 422 GLN A O 1
ATOM 3269 N N . SER A 1 434 ? 68.902 13.565 16.475 1.00 20.61 423 SER A N 1
ATOM 3270 C CA . SER A 1 434 ? 69.723 13.009 17.560 1.00 25.89 423 SER A CA 1
ATOM 3271 C C . SER A 1 434 ? 69.192 11.654 18.031 1.00 28.76 423 SER A C 1
ATOM 3272 O O . SER A 1 434 ? 69.969 10.724 18.244 1.00 27.78 423 SER A O 1
ATOM 3275 N N . LYS A 1 435 ? 67.878 11.530 18.187 1.00 29.68 424 LYS A N 1
ATOM 3276 C CA . LYS A 1 435 ? 67.304 10.277 18.699 1.00 30.15 424 LYS A CA 1
ATOM 3277 C C . LYS A 1 435 ? 67.491 9.150 17.682 1.00 29.97 424 LYS A C 1
ATOM 3278 O O . LYS A 1 435 ? 67.900 8.047 18.040 1.00 28.30 424 LYS A O 1
ATOM 3284 N N . GLU A 1 436 ? 67.185 9.429 16.419 1.00 27.57 425 GLU A N 1
ATOM 3285 C CA . GLU A 1 436 ? 67.324 8.423 15.356 1.00 31.84 425 GLU A CA 1
ATOM 3286 C C . GLU A 1 436 ? 68.788 8.010 15.188 1.00 29.82 425 GLU A C 1
ATOM 3287 O O . GLU A 1 436 ? 69.090 6.835 14.986 1.00 30.22 425 GLU A O 1
ATOM 3293 N N . ALA A 1 437 ? 69.700 8.969 15.272 1.00 27.39 426 ALA A N 1
ATOM 3294 C CA . ALA A 1 437 ? 71.126 8.653 15.102 1.00 28.49 426 ALA A CA 1
ATOM 3295 C C . ALA A 1 437 ? 71.601 7.745 16.238 1.00 29.09 426 ALA A C 1
ATOM 3296 O O . ALA A 1 437 ? 72.371 6.811 16.018 1.00 26.12 426 ALA A O 1
ATOM 3298 N N . ALA A 1 438 ? 71.119 8.022 17.446 1.00 28.04 427 ALA A N 1
ATOM 3299 C CA . ALA A 1 438 ? 71.520 7.273 18.646 1.00 32.31 427 ALA A CA 1
ATOM 3300 C C . ALA A 1 438 ? 71.093 5.805 18.584 1.00 32.68 427 ALA A C 1
ATOM 3301 O O . ALA A 1 438 ? 71.499 5.014 19.434 1.00 36.01 427 ALA A O 1
ATOM 3303 N N . THR A 1 439 ? 70.296 5.416 17.592 1.00 33.11 428 THR A N 1
ATOM 3304 C CA . THR A 1 439 ? 69.844 4.019 17.508 1.00 34.84 428 THR A CA 1
ATOM 3305 C C . THR A 1 439 ? 70.718 3.214 16.543 1.00 35.07 428 THR A C 1
ATOM 3306 O O . THR A 1 439 ? 70.537 2.006 16.401 1.00 33.62 428 THR A O 1
ATOM 3310 N N . LEU A 1 440 ? 71.673 3.864 15.887 1.00 30.93 429 LEU A N 1
ATOM 3311 C CA . LEU A 1 440 ? 72.521 3.163 14.911 1.00 30.53 429 LEU A CA 1
ATOM 3312 C C . LEU A 1 440 ? 73.769 2.582 15.578 1.00 28.75 429 LEU A C 1
ATOM 3313 O O . LEU A 1 440 ? 74.448 3.249 16.357 1.00 32.76 429 LEU A O 1
ATOM 3318 N N . LYS A 1 441 ? 74.076 1.333 15.253 1.00 31.02 430 LYS A N 1
ATOM 3319 C CA . LYS A 1 441 ? 75.281 0.684 15.789 1.00 29.07 430 LYS A CA 1
ATOM 3320 C C . LYS A 1 441 ? 76.503 1.473 15.312 1.00 26.39 430 LYS A C 1
ATOM 3321 O O . LYS A 1 441 ? 76.608 1.809 14.134 1.00 23.91 430 LYS A O 1
ATOM 3327 N N . GLY A 1 442 ? 77.422 1.775 16.226 1.00 20.45 431 GLY A N 1
ATOM 3328 C CA . GLY A 1 442 ? 78.605 2.531 15.858 1.00 23.84 431 GLY A CA 1
ATOM 3329 C C . GLY A 1 442 ? 78.546 4.011 16.213 1.00 22.84 431 GLY A C 1
ATOM 3330 O O . GLY A 1 442 ? 79.582 4.667 16.308 1.00 24.11 431 GLY A O 1
ATOM 3331 N N . PHE A 1 443 ? 77.339 4.543 16.397 1.00 25.87 432 PHE A N 1
ATOM 3332 C CA . PHE A 1 443 ? 77.149 5.954 16.764 1.00 26.40 432 PHE A CA 1
ATOM 3333 C C . PHE A 1 443 ? 78.021 6.276 17.981 1.00 27.71 432 PHE A C 1
ATOM 3334 O O . PHE A 1 443 ? 77.972 5.570 18.986 1.00 24.19 432 PHE A O 1
ATOM 3342 N N . ASN A 1 444 ? 78.810 7.353 17.907 1.00 24.96 433 ASN A N 1
ATOM 3343 C CA . ASN A 1 444 ? 79.722 7.672 19.015 1.00 25.11 433 ASN A CA 1
ATOM 3344 C C . ASN A 1 444 ? 79.173 8.759 19.943 1.00 24.92 433 ASN A C 1
ATOM 3345 O O . ASN A 1 444 ? 79.909 9.285 20.776 1.00 23.52 433 ASN A O 1
ATOM 3350 N N . GLY A 1 445 ? 77.895 9.099 19.809 1.00 27.19 434 GLY A N 1
ATOM 3351 C CA . GLY A 1 445 ? 77.292 10.100 20.685 1.00 27.66 434 GLY A CA 1
ATOM 3352 C C . GLY A 1 445 ? 77.608 11.579 20.507 1.00 28.59 434 GLY A C 1
ATOM 3353 O O . GLY A 1 445 ? 77.013 12.416 21.183 1.00 29.91 434 GLY A O 1
ATOM 3354 N N . THR A 1 446 ? 78.512 11.922 19.594 1.00 24.05 435 THR A N 1
ATOM 3355 C CA . THR A 1 446 ? 78.889 13.331 19.403 1.00 21.70 435 THR A CA 1
ATOM 3356 C C . THR A 1 446 ? 77.921 14.036 18.451 1.00 19.95 435 THR A C 1
ATOM 3357 O O . THR A 1 446 ? 77.229 13.401 17.656 1.00 19.51 435 THR A O 1
ATOM 3361 N N . ASP A 1 447 ? 77.876 15.361 18.542 1.00 18.66 436 ASP A N 1
ATOM 3362 C CA . ASP A 1 447 ? 77.024 16.146 17.637 1.00 20.08 436 ASP A CA 1
ATOM 3363 C C . ASP A 1 447 ? 77.547 15.956 16.210 1.00 17.55 436 ASP A C 1
ATOM 3364 O O . ASP A 1 447 ? 76.787 16.012 15.245 1.00 16.65 436 ASP A O 1
ATOM 3369 N N . GLU A 1 448 ? 78.854 15.731 16.081 1.00 17.54 437 GLU A N 1
ATOM 3370 C CA . GLU A 1 448 ? 79.449 15.506 14.755 1.00 20.02 437 GLU A CA 1
ATOM 3371 C C . GLU A 1 448 ? 78.785 14.305 14.078 1.00 17.72 437 GLU A C 1
ATOM 3372 O O . GLU A 1 448 ? 78.484 14.347 12.886 1.00 16.54 437 GLU A O 1
ATOM 3378 N N . ASP A 1 449 ? 78.556 13.233 14.838 1.00 15.93 438 ASP A N 1
ATOM 3379 C CA . ASP A 1 449 ? 77.930 12.017 14.301 1.00 16.79 438 ASP A CA 1
ATOM 3380 C C . ASP A 1 449 ? 76.451 12.272 13.999 1.00 15.98 438 ASP A C 1
ATOM 3381 O O . ASP A 1 449 ? 75.910 11.723 13.040 1.00 14.15 438 ASP A O 1
ATOM 3386 N N . VAL A 1 450 ? 75.780 13.085 14.815 1.00 14.59 439 VAL A N 1
ATOM 3387 C CA . VAL A 1 450 ? 74.372 13.399 14.529 1.00 14.38 439 VAL A CA 1
ATOM 3388 C C . VAL A 1 450 ? 74.314 14.183 13.216 1.00 11.73 439 VAL A C 1
ATOM 3389 O O . VAL A 1 450 ? 73.423 13.983 12.392 1.00 13.28 439 VAL A O 1
ATOM 3393 N N . LEU A 1 451 ? 75.286 15.067 13.011 1.00 13.97 440 LEU A N 1
ATOM 3394 C CA . LEU A 1 451 ? 75.341 15.847 11.766 1.00 13.04 440 LEU A CA 1
ATOM 3395 C C . LEU A 1 451 ? 75.555 14.896 10.587 1.00 14.20 440 LEU A C 1
ATOM 3396 O O . LEU A 1 451 ? 74.927 15.034 9.538 1.00 15.47 440 LEU A O 1
ATOM 3401 N N . THR A 1 452 ? 76.431 13.910 10.758 1.00 13.18 441 THR A N 1
ATOM 3402 C CA . THR A 1 452 ? 76.669 12.968 9.656 1.00 14.79 441 THR A CA 1
ATOM 3403 C C . THR A 1 452 ? 75.355 12.274 9.293 1.00 13.22 441 THR A C 1
ATOM 3404 O O . THR A 1 452 ? 75.039 12.089 8.118 1.00 16.69 441 THR A O 1
ATOM 3408 N N . TYR A 1 453 ? 74.581 11.905 10.306 1.00 14.20 442 TYR A N 1
ATOM 3409 C CA . TYR A 1 453 ? 73.298 11.230 10.068 1.00 13.42 442 TYR A CA 1
ATOM 3410 C C . TYR A 1 453 ? 72.301 12.191 9.415 1.00 14.28 442 TYR A C 1
ATOM 3411 O O . TYR A 1 453 ? 71.565 11.812 8.505 1.00 17.29 442 TYR A O 1
ATOM 3420 N N . ALA A 1 454 ? 72.269 13.438 9.868 1.00 15.31 443 ALA A N 1
ATOM 3421 C CA . ALA A 1 454 ? 71.325 14.413 9.302 1.00 18.09 443 ALA A CA 1
ATOM 3422 C C . ALA A 1 454 ? 71.665 14.720 7.841 1.00 16.10 443 ALA A C 1
ATOM 3423 O O . ALA A 1 454 ? 70.775 14.910 7.012 1.00 15.24 443 ALA A O 1
ATOM 3425 N N . LEU A 1 455 ? 72.957 14.758 7.528 1.00 16.81 444 LEU A N 1
ATOM 3426 C CA . LEU A 1 455 ? 73.413 15.102 6.172 1.00 14.81 444 LEU A CA 1
ATOM 3427 C C . LEU A 1 455 ? 73.310 13.919 5.207 1.00 17.03 444 LEU A C 1
ATOM 3428 O O . LEU A 1 455 ? 72.985 14.106 4.036 1.00 17.33 444 LEU A O 1
ATOM 3433 N N . PHE A 1 456 ? 73.593 12.709 5.686 1.00 10.64 445 PHE A N 1
ATOM 3434 C CA . PHE A 1 456 ? 73.584 11.522 4.817 1.00 16.59 445 PHE A CA 1
ATOM 3435 C C . PHE A 1 456 ? 72.916 10.348 5.537 1.00 15.20 445 PHE A C 1
ATOM 3436 O O . PHE A 1 456 ? 73.563 9.364 5.890 1.00 18.13 445 PHE A O 1
ATOM 3444 N N . PRO A 1 457 ? 71.596 10.428 5.733 1.00 19.11 446 PRO A N 1
ATOM 3445 C CA . PRO A 1 457 ? 70.809 9.390 6.418 1.00 20.83 446 PRO A CA 1
ATOM 3446 C C . PRO A 1 457 ? 70.993 7.954 5.921 1.00 22.98 446 PRO A C 1
ATOM 3447 O O . PRO A 1 457 ? 70.976 7.014 6.714 1.00 24.43 446 PRO A O 1
ATOM 3451 N N . GLN A 1 458 ? 71.174 7.796 4.613 1.00 22.45 447 GLN A N 1
ATOM 3452 C CA . GLN A 1 458 ? 71.272 6.469 3.988 1.00 25.99 447 GLN A CA 1
ATOM 3453 C C . GLN A 1 458 ? 72.691 5.897 4.043 1.00 25.49 447 GLN A C 1
ATOM 3454 O O . GLN A 1 458 ? 72.873 4.690 3.896 1.00 23.82 447 GLN A O 1
ATOM 3460 N N . VAL A 1 459 ? 73.698 6.740 4.245 1.00 19.46 448 VAL A N 1
ATOM 3461 C CA . VAL A 1 459 ? 75.083 6.249 4.290 1.00 21.68 448 VAL A CA 1
ATOM 3462 C C . VAL A 1 459 ? 75.559 6.111 5.738 1.00 20.04 448 VAL A C 1
ATOM 3463 O O . VAL A 1 459 ? 76.341 5.220 6.063 1.00 22.52 448 VAL A O 1
ATOM 3467 N N . ALA A 1 460 ? 75.072 6.991 6.602 1.00 21.19 449 ALA A N 1
ATOM 3468 C CA . ALA A 1 460 ? 75.470 7.014 8.017 1.00 21.11 449 ALA A CA 1
ATOM 3469 C C . ALA A 1 460 ? 75.410 5.624 8.655 1.00 22.14 449 ALA A C 1
ATOM 3470 O O . ALA A 1 460 ? 76.342 5.222 9.350 1.00 20.90 449 ALA A O 1
ATOM 3472 N N . PRO A 1 461 ? 74.315 4.871 8.453 1.00 23.12 450 PRO A N 1
ATOM 3473 C CA . PRO A 1 461 ? 74.254 3.537 9.070 1.00 24.17 450 PRO A CA 1
ATOM 3474 C C . PRO A 1 461 ? 75.429 2.619 8.724 1.00 22.83 450 PRO A C 1
ATOM 3475 O O . PRO A 1 461 ? 76.043 2.018 9.605 1.00 21.00 450 PRO A O 1
ATOM 3479 N N . VAL A 1 462 ? 75.729 2.508 7.436 1.00 23.08 451 VAL A N 1
ATOM 3480 C CA . VAL A 1 462 ? 76.825 1.642 6.979 1.00 22.21 451 VAL A CA 1
ATOM 3481 C C . VAL A 1 462 ? 78.166 2.189 7.473 1.00 21.77 451 VAL A C 1
ATOM 3482 O O . VAL A 1 462 ? 79.019 1.441 7.949 1.00 20.98 451 VAL A O 1
ATOM 3486 N N . PHE A 1 463 ? 78.350 3.498 7.380 1.00 19.36 452 PHE A N 1
ATOM 3487 C CA . PHE A 1 463 ? 79.621 4.101 7.808 1.00 16.54 452 PHE A CA 1
ATOM 3488 C C . PHE A 1 463 ? 79.878 3.847 9.296 1.00 18.11 452 PHE A C 1
ATOM 3489 O O . PHE A 1 463 ? 80.966 3.418 9.678 1.00 14.34 452 PHE A O 1
ATOM 3497 N N . PHE A 1 464 ? 78.883 4.108 10.138 1.00 16.61 453 PHE A N 1
ATOM 3498 C CA . PHE A 1 464 ? 79.052 3.939 11.589 1.00 18.94 453 PHE A CA 1
ATOM 3499 C C . PHE A 1 464 ? 79.437 2.498 11.931 1.00 20.09 453 PHE A C 1
ATOM 3500 O O . PHE A 1 464 ? 80.182 2.253 12.879 1.00 19.31 453 PHE A O 1
ATOM 3508 N N . GLU A 1 465 ? 78.943 1.543 11.155 1.00 19.71 454 GLU A N 1
ATOM 3509 C CA . GLU A 1 465 ? 79.223 0.131 11.450 1.00 25.01 454 GLU A CA 1
ATOM 3510 C C . GLU A 1 465 ? 80.642 -0.268 11.036 1.00 24.49 454 GLU A C 1
ATOM 3511 O O . GLU A 1 465 ? 81.230 -1.162 11.643 1.00 24.53 454 GLU A O 1
ATOM 3517 N N . HIS A 1 466 ? 81.213 0.402 10.035 1.00 19.86 455 HIS A N 1
ATOM 3518 C CA . HIS A 1 466 ? 82.533 0.010 9.517 1.00 20.65 455 HIS A CA 1
ATOM 3519 C C . HIS A 1 466 ? 83.657 0.984 9.878 1.00 17.75 455 HIS A C 1
ATOM 3520 O O . HIS A 1 466 ? 84.826 0.666 9.669 1.00 17.55 455 HIS A O 1
ATOM 3527 N N . ARG A 1 467 ? 83.322 2.158 10.400 1.00 18.06 456 ARG A N 1
ATOM 3528 C CA . ARG A 1 467 ? 84.325 3.189 10.708 1.00 17.72 456 ARG A CA 1
ATOM 3529 C C . ARG A 1 467 ? 85.520 2.652 11.498 1.00 14.33 456 ARG A C 1
ATOM 3530 O O . ARG A 1 467 ? 86.647 3.095 11.284 1.00 14.25 456 ARG A O 1
ATOM 3538 N N . ALA A 1 468 ? 85.279 1.718 12.411 1.00 17.33 457 ALA A N 1
ATOM 3539 C CA . ALA A 1 468 ? 86.335 1.162 13.271 1.00 18.70 457 ALA A CA 1
ATOM 3540 C C . ALA A 1 468 ? 87.449 0.477 12.473 1.00 17.63 457 ALA A C 1
ATOM 3541 O O . ALA A 1 468 ? 88.546 0.281 12.994 1.00 16.49 457 ALA A O 1
ATOM 3543 N N . GLU A 1 469 ? 87.192 0.104 11.222 1.00 17.86 458 GLU A N 1
ATOM 3544 C CA . GLU A 1 469 ? 88.209 -0.568 10.398 1.00 15.65 458 GLU A CA 1
ATOM 3545 C C . GLU A 1 469 ? 89.294 0.425 9.976 1.00 16.86 458 GLU A C 1
ATOM 3546 O O . GLU A 1 469 ? 90.380 0.030 9.551 1.00 14.97 458 GLU A O 1
ATOM 3552 N N . GLY A 1 470 ? 88.979 1.713 10.071 1.00 15.55 459 GLY A N 1
ATOM 3553 C CA . GLY A 1 470 ? 89.931 2.740 9.692 1.00 14.24 459 GLY A CA 1
ATOM 3554 C C . GLY A 1 470 ? 89.726 3.140 8.242 1.00 15.01 459 GLY A C 1
ATOM 3555 O O . GLY A 1 470 ? 89.134 2.389 7.470 1.00 12.07 459 GLY A O 1
ATOM 3556 N N . PRO A 1 471 ? 90.232 4.310 7.831 1.00 15.76 460 PRO A N 1
ATOM 3557 C CA . PRO A 1 471 ? 90.055 4.737 6.445 1.00 19.67 460 PRO A CA 1
ATOM 3558 C C . PRO A 1 471 ? 90.778 3.845 5.434 1.00 23.62 460 PRO A C 1
ATOM 3559 O O . PRO A 1 471 ? 91.837 3.287 5.715 1.00 23.71 460 PRO A O 1
ATOM 3563 N N . HIS A 1 472 ? 90.171 3.706 4.262 1.00 21.80 461 HIS A N 1
ATOM 3564 C CA . HIS A 1 472 ? 90.758 2.885 3.195 1.00 22.64 461 HIS A CA 1
ATOM 3565 C C . HIS A 1 472 ? 90.991 3.768 1.968 1.00 26.93 461 HIS A C 1
ATOM 3566 O O . HIS A 1 472 ? 90.662 4.954 1.961 1.00 28.39 461 HIS A O 1
ATOM 3573 N N . SER A 1 473 ? 91.588 3.176 0.944 1.00 20.87 462 SER A N 1
ATOM 3574 C CA . SER A 1 473 ? 91.853 3.899 -0.308 1.00 21.15 462 SER A CA 1
ATOM 3575 C C . SER A 1 473 ? 91.251 3.095 -1.461 1.00 20.02 462 SER A C 1
ATOM 3576 O O . SER A 1 473 ? 91.209 1.867 -1.419 1.00 17.41 462 SER A O 1
ATOM 3579 N N . VAL A 1 474 ? 90.753 3.784 -2.478 1.00 15.43 463 VAL A N 1
ATOM 3580 C CA . VAL A 1 474 ? 90.185 3.076 -3.633 1.00 14.59 463 VAL A CA 1
ATOM 3581 C C . VAL A 1 474 ? 91.126 3.253 -4.827 1.00 15.26 463 VAL A C 1
ATOM 3582 O O . VAL A 1 474 ? 90.789 2.909 -5.958 1.00 16.72 463 VAL A O 1
ATOM 3586 N N . ALA A 1 475 ? 92.298 3.814 -4.554 1.00 15.92 464 ALA A N 1
ATOM 3587 C CA . ALA A 1 475 ? 93.309 4.050 -5.595 1.00 21.22 464 ALA A CA 1
ATOM 3588 C C . ALA A 1 475 ? 94.075 2.749 -5.840 1.00 20.66 464 ALA A C 1
ATOM 3589 O O . ALA A 1 475 ? 94.072 1.847 -5.003 1.00 19.36 464 ALA A O 1
ATOM 3591 N N . LEU A 1 476 ? 94.728 2.659 -6.987 1.00 18.44 465 LEU A N 1
ATOM 3592 C CA . LEU A 1 476 ? 95.531 1.469 -7.299 1.00 20.09 465 LEU A CA 1
ATOM 3593 C C . LEU A 1 476 ? 96.712 1.428 -6.328 1.00 23.94 465 LEU A C 1
ATOM 3594 O O . LEU A 1 476 ? 97.181 2.468 -5.868 1.00 24.42 465 LEU A O 1
ATOM 3599 N N . THR A 1 477 ? 97.169 0.233 -5.976 1.00 26.96 466 THR A N 1
ATOM 3600 C CA . THR A 1 477 ? 98.347 0.131 -5.102 1.00 31.04 466 THR A CA 1
ATOM 3601 C C . THR A 1 477 ? 99.577 0.167 -6.010 1.00 32.46 466 THR A C 1
ATOM 3602 O O . THR A 1 477 ? 99.456 0.032 -7.227 1.00 29.55 466 THR A O 1
ATOM 3606 N N . ASP A 1 478 ? 100.757 0.357 -5.437 1.00 38.19 467 ASP A N 1
ATOM 3607 C CA . ASP A 1 478 ? 101.969 0.384 -6.268 1.00 43.08 467 ASP A CA 1
ATOM 3608 C C . ASP A 1 478 ? 102.065 -0.924 -7.057 1.00 42.36 467 ASP A C 1
ATOM 3609 O O . ASP A 1 478 ? 102.410 -0.931 -8.238 1.00 43.51 467 ASP A O 1
ATOM 3614 N N . ALA A 1 479 ? 101.735 -2.027 -6.394 1.00 41.75 468 ALA A N 1
ATOM 3615 C CA . ALA A 1 479 ? 101.782 -3.355 -7.023 1.00 40.08 468 ALA A CA 1
ATOM 3616 C C . ALA A 1 479 ? 100.833 -3.395 -8.222 1.00 40.23 468 ALA A C 1
ATOM 3617 O O . ALA A 1 479 ? 101.188 -3.882 -9.294 1.00 41.44 468 ALA A O 1
ATOM 3619 N N . GLN A 1 480 ? 99.621 -2.884 -8.041 1.00 40.30 469 GLN A N 1
ATOM 3620 C CA . GLN A 1 480 ? 98.633 -2.890 -9.130 1.00 40.56 469 GLN A CA 1
ATOM 3621 C C . GLN A 1 480 ? 99.079 -1.932 -10.235 1.00 41.80 469 GLN A C 1
ATOM 3622 O O . GLN A 1 480 ? 98.883 -2.198 -11.420 1.00 42.33 469 GLN A O 1
ATOM 3628 N N . LEU A 1 481 ? 99.668 -0.813 -9.834 1.00 43.54 470 LEU A N 1
ATOM 3629 C CA . LEU A 1 481 ? 100.127 0.181 -10.814 1.00 47.89 470 LEU A CA 1
ATOM 3630 C C . LEU A 1 481 ? 101.245 -0.437 -11.656 1.00 52.09 470 LEU A C 1
ATOM 3631 O O . LEU A 1 481 ? 101.188 -0.436 -12.885 1.00 50.04 470 LEU A O 1
ATOM 3636 N N . LYS A 1 482 ? 102.247 -0.985 -10.974 1.00 56.18 471 LYS A N 1
ATOM 3637 C CA . LYS A 1 482 ? 103.392 -1.614 -11.648 1.00 60.39 471 LYS A CA 1
ATOM 3638 C C . LYS A 1 482 ? 102.921 -2.834 -12.443 1.00 61.92 471 LYS A C 1
ATOM 3639 O O . LYS A 1 482 ? 103.477 -3.158 -13.491 1.00 62.24 471 LYS A O 1
ATOM 3645 N N . ALA A 1 483 ? 101.887 -3.502 -11.944 1.00 65.68 472 ALA A N 1
ATOM 3646 C CA . ALA A 1 483 ? 101.353 -4.703 -12.602 1.00 68.89 472 ALA A CA 1
ATOM 3647 C C . ALA A 1 483 ? 100.658 -4.325 -13.913 1.00 70.77 472 ALA A C 1
ATOM 3648 O O . ALA A 1 483 ? 100.509 -5.156 -14.807 1.00 71.46 472 ALA A O 1
ATOM 3650 N N . GLU A 1 484 ? 100.235 -3.072 -14.024 1.00 74.10 473 GLU A N 1
ATOM 3651 C CA . GLU A 1 484 ? 99.537 -2.609 -15.232 1.00 76.24 473 GLU A CA 1
ATOM 3652 C C . GLU A 1 484 ? 100.557 -2.189 -16.293 1.00 78.39 473 GLU A C 1
ATOM 3653 O O . GLU A 1 484 ? 100.224 -2.058 -17.469 1.00 77.90 473 GLU A O 1
ATOM 3659 N N . ALA A 1 485 ? 101.802 -1.987 -15.870 1.00 79.13 474 ALA A N 1
ATOM 3660 C CA . ALA A 1 485 ? 102.869 -1.581 -16.796 1.00 80.82 474 ALA A CA 1
ATOM 3661 C C . ALA A 1 485 ? 103.797 -2.767 -17.064 1.00 81.61 474 ALA A C 1
ATOM 3662 O O . ALA A 1 485 ? 103.434 -3.904 -16.692 1.00 82.31 474 ALA A O 1
#

Radius of gyration: 22.17 Å; Cα contacts (8 Å, |Δi|>4): 821; chains: 1; bounding box: 62×58×52 Å

B-factor: mean 25.87, std 16.56, range [5.82, 108.28]

Solvent-accessible surface area: 19600 Å² total

Sequence (448 aa):
PREIEVSEPREVGITELVLRDAHQSLATRAEDVGACADIDAAGYWSVECWGGATYDSCIRFLNEDPWERLRTFRKLPNSRLQLLRGQNLLGYRHYNDEVVDRFVDKSAENGDVFRVFDANDPRNAHAAAVKKAGKHAQGTICYTISPVHTVEGYVKLAGQLLDGADSIALDAALLKPQPAYDIIKAIKDTYGQKTQINLHCHSTTGVTEVSLKAIEAGVDVVDTAISSSLGPGHNPTESVAELEGTGYTTNLDYDRLHKIRDHFKAIRPKYKKFESKTLVDTSIFKSQIPGGLSNESQLRAQGAEDKDEVAEVPRVRKAAGFPPLVTPSSQIVGTQAVFNVGEYKRTGEFADILGYYGASPADRDPKVVKLAEEQSGKKPITQRPADLLPPEWEKQSKEAATLKGFNGTDEDVLTYALFPQVAPVFFEHRAEGPHSVALTDAQLKAEA

Secondary structure (DSSP, 8-state):
------PPSEE-EEEE-IIIIIHHH--------TTHHHHHHTT-SEE--SSTTHHHHHHHTS---HHHHHHHHHH---S-B--B-GGGTTSSS---HHHHHHHHHHHHHT--EEEE-----TT-----HHHHTT-EEEEE-----STT--HHHHHHHHHHHH---SEEE-------HHHHHHHHHHHHHHH-TT--EEE--B-TTS-HHHH--TTTTT-SEEEEB-----TTSB-BHHHHH--TTSSEE----HHHHHHHHHHHHHHGGGGGGG--S-S---THHHH---------HHHHTTS--------HHHHHHHHTT-----TTHHHHHHHHHHHH--TT---HHHHH---TT---SS---HHHHHHHHHHH-PPP--S-GGGGPPP-HHHHHHHHTTSTT--SSHHHHHHHHH-TTTHHHHHHHGGG-----SPPHHHHHHH-

CATH classification: 3.20.20.70

Nearest PDB structures (foldseek):
  1rqb-assembly1_A  TM=1.001E+00  e=1.919E-79  Propionibacterium freudenreichii subsp. shermanii
  1s3h-assembly1_A-2  TM=1.000E+00  e=8.722E-77  Propionibacterium freudenreichii subsp. shermanii
  1u5j-assembly1_A-2  TM=9.989E-01  e=1.483E-74  Propionibacterium freudenreichii subsp. shermanii
  2nx9-assembly1_A  TM=9.459E-01  e=7.989E-45  Vibrio cholerae
  2zyf-assembly1_A-2  TM=7.356E-01  e=4.337E-09  Thermus thermophilus HB27